Protein AF-A0A957DB47-F1 (afdb_monomer)

Secondary structure (DSSP, 8-state):
--EEEEEEETTEEEEEEEEE-SSEEEEE--TT--HHHHHHHHGGGTTTSEEEEE--TTSTTSPP---GGG--HHHHHHHHHHHHHHTT-SSEEEEEETHHHHHHHHHHHH-GGGEEEEEEES----SS--TTHHHHHHHHHHHHHH-HHHHHHHHHHHHHHTS---HHHHHHHHHHHHTS-HHHHHHHHHHHTT----SSGGGGGG--S-EEEEE-TT-SSS-HHHHHHHHHHSTTEEEEEPPPHHHHHH-THHHHHHHHHHHHS--PPPPPEEEEEE-TTS-EEEEEES---HHHHHHHHHHHHHHHTTT----------SS---S-----EEEEEE-TT-S---------SS----------SS--------------------TTSGGGS--TTHHHHHHHGGGS--

Foldseek 3Di:
DKDWDFFDAPNKTKTKIKAADEFEEEEEEALLFFVVLVCLLQVVCRPHYTYMYIGFDCWFPIDHDQDLVCLDLLSSLSVVVRSCVVVVQQAHAYEYEASRLSSRVSNCLVCVVRHQEYEYELHYQEQDQFQCLVVLLVLLVCLVVPNQVVSLVVVLCCCCPPVVFDPLLSVLSSVGNVSGDSNRSSSSSNRSSRHRSYNHLLSLLPNQHAYEYEDEDPPSRRHVVNSVVSQLNHQRYDYDYDDPPSVCSVRSNVNNVVVVVVVPDPDDQDDWDWDWDQDPQGKTWTWTPHDADPVRVVVVVVVVQVVCPVQDDDDWDWDDPDDDPDDDPGDGTGTDIDHRDDPDDDDDDDDDDDDDDDDDDDDDPDDDDDDDDDDDDDDDDDDDDDPPVVVPPDDPPVVVVVVCPVVVVD

Solvent-accessible surface area (backbone atoms only — not comparable to full-atom values): 23754 Å² total; per-residue (Å²): 106,79,47,77,48,79,42,72,43,99,94,39,44,31,34,32,40,36,33,46,40,65,62,44,32,40,42,33,42,29,86,65,49,34,37,74,59,48,46,49,19,40,50,71,35,28,87,64,22,19,39,34,34,29,23,54,84,25,27,46,83,6,42,73,43,91,56,67,80,75,68,34,63,67,61,50,18,50,41,52,49,39,54,30,57,77,70,70,48,75,55,26,33,38,23,13,27,25,56,12,16,39,22,37,50,52,31,39,74,77,39,53,86,36,41,59,31,39,39,29,32,38,49,36,44,47,57,50,80,42,84,36,36,68,62,40,29,51,48,11,51,44,21,64,74,60,34,47,71,55,40,46,56,52,48,47,50,45,37,46,74,74,68,61,50,52,73,66,32,50,50,51,51,45,58,44,46,67,54,40,47,46,64,18,45,16,46,45,31,57,43,53,47,73,40,56,81,32,87,51,65,72,70,42,53,72,46,76,45,47,31,43,36,37,38,28,77,86,38,69,71,33,46,43,66,54,45,50,54,48,38,66,41,26,79,42,44,46,77,45,82,50,67,47,72,64,50,43,56,71,46,36,39,56,56,16,51,54,49,44,55,62,69,69,49,81,80,68,82,71,72,61,44,73,49,77,44,79,43,98,86,59,31,50,38,52,40,51,53,57,81,68,54,72,72,56,45,51,51,50,52,51,52,51,53,58,68,36,60,86,78,48,93,78,86,71,63,83,90,75,83,94,65,78,98,65,98,74,90,75,76,83,54,73,47,53,72,50,60,93,86,57,99,70,88,72,82,84,86,85,76,78,99,72,78,97,73,90,81,82,84,82,83,64,100,70,79,94,76,93,78,90,80,89,82,88,87,83,85,88,86,86,90,81,91,72,88,73,68,72,75,78,74,75,63,84,70,65,69,61,56,67,70,52,58,71,70,79,76,114

Radius of gyration: 26.08 Å; Cα contacts (8 Å, |Δi|>4): 640; chains: 1; bounding box: 63×52×72 Å

Sequence (410 aa):
MKEHFRIASNGLELAVESFGAGPPLIFAHGLTGNRHFTRLQLAPLADQYRIVIYDQRGHCDSSPITDPTLYDPVQMAEDMTAVLDALGIEKAIVGGESMGAATTLLFALRHPERVEKLLLTAPAFGDEPNPATADIQQMGETIAQLGLERFLQQAAIRQRDELKWSPVVIERVRQMQGSHNTNSLALACQTVIKWQILHDLTALSTLNCPVCILAWPGDVLHPLSLAQRYAATLPNAVLEMLPPLPGLFENPQMVGEIYGRFLQSSFPPHPAESIVQLHPNGYVEIVLVGIVEGAQLQKLLNKMNGLFQEYGPCNVLVDGRYGRLGRDPGTLLTLAKWKPDSHLQQMIILTDSNLYSKTTIVGTGQGIVPSMTTLSLGAKPIYTSDEAQARQMATEPEMDWLSRKGQLIE

pLDDT: mean 73.56, std 29.62, range [21.22, 98.88]

Structure (mmCIF, N/CA/C/O backbone):
data_AF-A0A957DB47-F1
#
_entry.id   AF-A0A957DB47-F1
#
loop_
_atom_site.group_PDB
_atom_site.id
_atom_site.type_symbol
_atom_site.label_atom_id
_atom_site.label_alt_id
_atom_site.label_comp_id
_atom_site.label_asym_id
_atom_site.label_entity_id
_atom_site.label_seq_id
_atom_site.pdbx_PDB_ins_code
_atom_site.Cartn_x
_atom_site.Cartn_y
_atom_site.Cartn_z
_atom_site.occupancy
_atom_site.B_iso_or_equiv
_atom_site.auth_seq_id
_atom_site.auth_comp_id
_atom_site.auth_asym_id
_atom_site.auth_atom_id
_atom_site.pdbx_PDB_model_num
ATOM 1 N N . MET A 1 1 ? -15.261 -18.619 2.176 1.00 62.81 1 MET A N 1
ATOM 2 C CA . MET A 1 1 ? -15.226 -18.808 0.706 1.00 62.81 1 MET A CA 1
ATOM 3 C C . MET A 1 1 ? -14.385 -17.697 0.105 1.00 62.81 1 MET A C 1
ATOM 5 O O . MET A 1 1 ? -14.228 -16.677 0.761 1.00 62.81 1 MET A O 1
ATOM 9 N N . LYS A 1 2 ? -13.802 -17.918 -1.075 1.00 84.75 2 LYS A N 1
ATOM 10 C CA . LYS A 1 2 ? -13.047 -16.903 -1.812 1.00 84.75 2 LYS A CA 1
ATOM 11 C C . LYS A 1 2 ? -13.890 -16.455 -2.999 1.00 84.75 2 LYS A C 1
ATOM 13 O O . LYS A 1 2 ? -14.343 -17.300 -3.767 1.00 84.75 2 LYS A O 1
ATOM 18 N N . GLU A 1 3 ? -14.103 -15.156 -3.112 1.00 92.38 3 GLU A N 1
ATOM 19 C CA . GLU A 1 3 ? -14.948 -14.532 -4.125 1.00 92.38 3 GLU A CA 1
ATOM 20 C C . GLU A 1 3 ? -14.114 -13.563 -4.963 1.00 92.38 3 GLU A C 1
ATOM 22 O O . GLU A 1 3 ? -13.205 -12.909 -4.449 1.00 92.38 3 GLU A O 1
ATOM 27 N N . HIS A 1 4 ? -14.419 -13.484 -6.256 1.00 95.31 4 HIS A N 1
ATOM 28 C CA . HIS A 1 4 ? -13.747 -12.606 -7.208 1.00 95.31 4 HIS A CA 1
ATOM 29 C C . HIS A 1 4 ? -14.765 -11.691 -7.873 1.00 95.31 4 HIS A C 1
ATOM 31 O O . HIS A 1 4 ? -15.809 -12.160 -8.324 1.00 95.31 4 HIS A O 1
ATOM 37 N N . PHE A 1 5 ? -14.435 -10.405 -7.974 1.00 96.50 5 PHE A N 1
ATOM 38 C CA . PHE A 1 5 ? -15.322 -9.385 -8.522 1.00 96.50 5 PHE A CA 1
ATOM 39 C C . PHE A 1 5 ? -14.603 -8.528 -9.561 1.00 96.50 5 PHE A C 1
ATOM 41 O O . PHE A 1 5 ? -13.387 -8.320 -9.500 1.00 96.50 5 P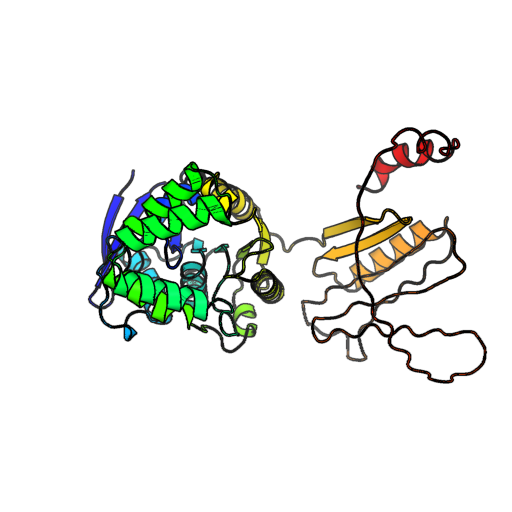HE A O 1
ATOM 48 N N . ARG A 1 6 ? -15.392 -8.002 -10.498 1.00 98.06 6 ARG A N 1
ATOM 49 C CA . ARG A 1 6 ? -15.025 -6.883 -11.367 1.00 98.06 6 ARG A CA 1
ATOM 50 C C . ARG A 1 6 ? -15.865 -5.693 -10.934 1.00 98.06 6 ARG A C 1
ATOM 52 O O . ARG A 1 6 ? -17.090 -5.770 -10.989 1.00 98.06 6 ARG A O 1
ATOM 59 N N . ILE A 1 7 ? -15.218 -4.649 -10.427 1.00 98.44 7 ILE A N 1
ATOM 60 C CA . ILE A 1 7 ? -15.900 -3.469 -9.887 1.00 98.44 7 ILE A CA 1
ATOM 61 C C . ILE A 1 7 ? -15.560 -2.273 -10.763 1.00 98.44 7 ILE A C 1
ATOM 63 O O . ILE A 1 7 ? -14.388 -1.963 -10.960 1.00 98.44 7 ILE A O 1
ATOM 67 N N . ALA A 1 8 ? -16.581 -1.618 -11.307 1.00 97.75 8 ALA A N 1
ATOM 68 C CA . ALA A 1 8 ? -16.397 -0.415 -12.102 1.00 97.75 8 ALA A CA 1
ATOM 69 C C . ALA A 1 8 ? -16.052 0.780 -11.199 1.00 97.75 8 ALA A C 1
ATOM 71 O O . ALA A 1 8 ? -16.716 1.007 -10.190 1.00 97.75 8 ALA A O 1
ATOM 72 N N . SER A 1 9 ? -15.053 1.566 -11.593 1.00 96.75 9 SER A N 1
ATOM 73 C CA . SER A 1 9 ? -14.677 2.824 -10.950 1.00 96.75 9 SER A CA 1
ATOM 74 C C . SER A 1 9 ? -14.190 3.819 -12.002 1.00 96.75 9 SER A C 1
ATOM 76 O O . SER A 1 9 ? -13.189 3.582 -12.678 1.00 96.75 9 SER A O 1
ATOM 78 N N . ASN A 1 10 ? -14.926 4.920 -12.179 1.00 92.81 10 ASN A N 1
ATOM 79 C CA . ASN A 1 10 ? -14.593 6.035 -13.077 1.00 92.81 10 ASN A CA 1
ATOM 80 C C . ASN A 1 10 ? -14.084 5.610 -14.469 1.00 92.81 10 ASN A C 1
ATOM 82 O O . ASN A 1 10 ? -13.074 6.105 -14.965 1.00 92.81 10 ASN A O 1
ATOM 86 N N . GLY A 1 11 ? -14.809 4.682 -15.105 1.00 91.69 11 GLY A N 1
ATOM 87 C CA . GLY A 1 11 ? -14.518 4.197 -16.460 1.00 91.69 11 GLY A CA 1
ATOM 88 C C . GLY A 1 11 ? -13.462 3.091 -16.545 1.00 91.69 11 GLY A C 1
ATOM 89 O O . GLY A 1 11 ? -13.142 2.655 -17.648 1.00 91.69 11 GLY A O 1
ATOM 90 N N . LEU A 1 12 ? -12.946 2.620 -15.409 1.00 96.19 12 LEU A N 1
ATOM 91 C CA . LEU A 1 12 ? -12.042 1.478 -15.297 1.00 96.19 12 LEU A CA 1
ATOM 92 C C . LEU A 1 12 ? -12.727 0.323 -14.562 1.00 96.19 12 LEU A C 1
ATOM 94 O O . LEU A 1 12 ? -13.669 0.524 -13.801 1.00 96.19 12 LEU A O 1
ATOM 98 N N . GLU A 1 13 ? -12.225 -0.890 -14.760 1.00 98.12 13 GLU A N 1
ATOM 99 C CA . GLU A 1 13 ? -12.598 -2.066 -13.974 1.00 98.12 13 GLU A CA 1
ATOM 100 C C . GLU A 1 13 ? -11.469 -2.475 -13.028 1.00 98.12 13 GLU A C 1
ATOM 102 O O . GLU A 1 13 ? -10.324 -2.666 -13.454 1.00 98.12 13 GLU A O 1
ATOM 107 N N . LEU A 1 14 ? -11.817 -2.658 -11.756 1.00 98.69 14 LEU A N 1
ATOM 108 C CA . LEU A 1 14 ? -10.949 -3.144 -10.695 1.00 98.69 14 LEU A CA 1
ATOM 109 C C . LEU A 1 14 ? -11.162 -4.640 -10.472 1.00 98.69 14 LEU A C 1
ATOM 111 O O . LEU A 1 14 ? -12.294 -5.120 -10.373 1.00 98.69 14 LEU A O 1
ATOM 115 N N . ALA A 1 15 ? -10.064 -5.379 -10.372 1.00 98.62 15 ALA A N 1
ATOM 116 C CA . ALA A 1 15 ? -10.056 -6.800 -10.082 1.00 98.62 15 ALA A CA 1
ATOM 117 C C . ALA A 1 15 ? -9.931 -7.030 -8.570 1.00 98.62 15 ALA A C 1
ATOM 119 O O . ALA A 1 15 ? -8.856 -6.857 -7.986 1.00 98.62 15 ALA A O 1
ATOM 120 N N . VAL A 1 16 ? -11.038 -7.429 -7.945 1.00 98.75 16 VAL A N 1
ATOM 121 C CA . VAL A 1 16 ? -11.188 -7.515 -6.486 1.00 98.75 16 VAL A CA 1
ATOM 122 C C . VAL A 1 16 ? -11.313 -8.967 -6.042 1.00 98.75 16 VAL A C 1
ATOM 124 O O . VAL A 1 16 ? -11.905 -9.805 -6.724 1.00 98.75 16 VAL A O 1
ATOM 127 N N . GLU A 1 17 ? -10.765 -9.269 -4.875 1.00 98.25 17 GLU A N 1
ATOM 128 C CA . GLU A 1 17 ? -10.886 -10.546 -4.191 1.00 98.25 17 GLU A CA 1
ATOM 129 C C . GLU A 1 17 ? -11.376 -10.317 -2.755 1.00 98.25 17 GLU A C 1
ATOM 131 O O . GLU A 1 17 ? -10.859 -9.451 -2.047 1.00 98.25 17 GLU A O 1
ATOM 136 N N . SER A 1 18 ? -12.352 -11.115 -2.312 1.00 98.25 18 SER A N 1
ATOM 137 C CA . SER A 1 18 ? -12.773 -11.169 -0.909 1.00 98.25 18 SER A CA 1
ATOM 138 C C . SER A 1 18 ? -12.640 -12.582 -0.354 1.00 98.25 18 SER A C 1
ATOM 140 O O . SER A 1 18 ? -12.975 -13.561 -1.024 1.00 98.25 18 SER A O 1
ATOM 142 N N . PHE A 1 19 ? -12.125 -12.702 0.866 1.00 97.50 19 PHE A N 1
ATOM 143 C CA . PHE A 1 19 ? -11.956 -13.975 1.561 1.00 97.50 19 PHE A CA 1
ATOM 144 C C . PHE A 1 19 ? -12.020 -13.789 3.081 1.00 97.50 19 PHE A C 1
ATOM 146 O O . PHE A 1 19 ? -11.981 -12.670 3.585 1.00 97.50 19 PHE A O 1
ATOM 153 N N . GLY A 1 20 ? -12.124 -14.895 3.817 1.00 96.00 20 GLY A N 1
ATOM 154 C CA . GLY A 1 20 ? -12.344 -14.863 5.265 1.00 96.00 20 GLY A CA 1
ATOM 155 C C . GLY A 1 20 ? -13.793 -14.548 5.643 1.00 96.00 20 GLY A C 1
ATOM 156 O O . GLY A 1 20 ? -14.695 -14.609 4.801 1.00 96.00 20 GLY A O 1
ATOM 157 N N . ALA A 1 21 ? -14.023 -14.268 6.921 1.00 89.31 21 ALA A N 1
ATOM 158 C CA . ALA A 1 21 ? -15.330 -13.925 7.478 1.00 89.31 21 ALA A CA 1
ATOM 159 C C . ALA A 1 21 ? -15.167 -13.022 8.709 1.00 89.31 21 ALA A C 1
ATOM 161 O O . ALA A 1 21 ? -14.135 -13.065 9.364 1.00 89.31 21 ALA A O 1
ATOM 162 N N . GLY A 1 22 ? -16.192 -12.232 9.038 1.00 95.19 22 GLY A N 1
ATOM 163 C CA . GLY A 1 22 ? -16.159 -11.289 10.162 1.00 95.19 22 GLY A CA 1
ATOM 164 C C . GLY A 1 22 ? -16.177 -9.828 9.705 1.00 95.19 22 GLY A C 1
ATOM 165 O O . GLY A 1 22 ? -16.624 -9.552 8.585 1.00 95.19 22 GLY A O 1
ATOM 166 N N . PRO A 1 23 ? -15.728 -8.885 10.555 1.00 96.19 23 PRO A N 1
ATOM 167 C CA . PRO A 1 23 ? -15.677 -7.468 10.214 1.00 96.19 23 PRO A CA 1
ATOM 168 C C . PRO A 1 23 ? -14.846 -7.213 8.944 1.00 96.19 23 PRO A C 1
ATOM 170 O O . PRO A 1 23 ? -13.846 -7.907 8.721 1.00 96.19 23 PRO A O 1
ATOM 173 N N . PRO A 1 24 ? -15.248 -6.254 8.095 1.00 98.25 24 PRO A N 1
ATOM 174 C CA . PRO A 1 24 ? -14.573 -5.990 6.834 1.00 98.25 24 PRO A CA 1
ATOM 175 C C . PRO A 1 24 ? -13.227 -5.284 7.043 1.00 98.25 24 PRO A C 1
ATOM 177 O O . PRO A 1 24 ? -13.127 -4.297 7.773 1.00 98.25 24 PRO A O 1
ATOM 180 N N . LEU A 1 25 ? -12.204 -5.774 6.346 1.00 98.75 25 LEU A N 1
ATOM 181 C CA . LEU A 1 25 ? -10.879 -5.173 6.246 1.00 98.75 25 LEU A CA 1
ATOM 182 C C . LEU A 1 25 ? -10.536 -5.003 4.769 1.00 98.75 25 LEU A C 1
ATOM 184 O O . LEU A 1 25 ? -10.384 -6.000 4.067 1.00 98.75 25 LEU A O 1
ATOM 188 N N . ILE A 1 26 ? -10.400 -3.767 4.295 1.00 98.88 26 ILE A N 1
ATOM 189 C CA . ILE A 1 26 ? -9.945 -3.478 2.931 1.00 98.88 26 ILE A CA 1
ATOM 190 C C . ILE A 1 26 ? -8.457 -3.127 2.925 1.00 98.88 26 ILE A C 1
ATOM 192 O O . ILE A 1 26 ? -8.008 -2.373 3.788 1.00 98.88 26 ILE A O 1
ATOM 196 N N . PHE A 1 27 ? -7.686 -3.667 1.975 1.00 98.88 27 PHE A N 1
ATOM 197 C CA . PHE A 1 27 ? -6.247 -3.406 1.894 1.00 98.88 27 PHE A CA 1
ATOM 198 C C . PHE A 1 27 ? -5.738 -3.133 0.472 1.00 98.88 27 PHE A C 1
ATOM 200 O O . PHE A 1 27 ? -6.009 -3.908 -0.449 1.00 98.88 27 PHE A O 1
ATOM 207 N N . ALA A 1 28 ? -4.962 -2.057 0.308 1.00 98.81 28 ALA A N 1
ATOM 208 C CA . ALA A 1 28 ? -4.375 -1.619 -0.961 1.00 98.81 28 ALA A CA 1
ATOM 209 C C . ALA A 1 28 ? -2.862 -1.923 -1.045 1.00 98.81 28 ALA A C 1
ATOM 211 O O . ALA A 1 28 ? -2.092 -1.562 -0.156 1.00 98.81 28 ALA A O 1
ATOM 212 N N . HIS A 1 29 ? -2.413 -2.566 -2.127 1.00 98.69 29 HIS A N 1
ATOM 213 C CA . HIS A 1 29 ? -1.004 -2.957 -2.315 1.00 98.69 29 HIS A CA 1
ATOM 214 C C . HIS A 1 29 ? -0.089 -1.789 -2.746 1.00 98.69 29 HIS A C 1
ATOM 216 O O . HIS A 1 29 ? -0.563 -0.757 -3.206 1.00 98.69 29 HIS A O 1
ATOM 222 N N . GLY A 1 30 ? 1.235 -1.956 -2.668 1.00 97.94 30 GLY A N 1
ATOM 223 C CA . GLY A 1 30 ? 2.212 -0.949 -3.121 1.00 97.94 30 GLY A CA 1
ATOM 224 C C . GLY A 1 30 ? 2.395 -0.852 -4.644 1.00 97.94 30 GLY A C 1
ATOM 225 O O . GLY A 1 30 ? 1.861 -1.661 -5.395 1.00 97.94 30 GLY A O 1
ATOM 226 N N . LEU A 1 31 ? 3.202 0.113 -5.100 1.00 97.94 31 LEU A N 1
ATOM 227 C CA . LEU A 1 31 ? 3.400 0.476 -6.519 1.00 97.94 31 LEU A CA 1
ATOM 228 C C . LEU A 1 31 ? 3.776 -0.689 -7.449 1.00 97.94 31 LEU A C 1
ATOM 230 O O . LEU A 1 31 ? 3.368 -0.730 -8.599 1.00 97.94 31 LEU A O 1
ATOM 234 N N . THR A 1 32 ? 4.583 -1.633 -6.972 1.00 96.88 32 THR A N 1
ATOM 235 C CA . THR A 1 32 ? 4.981 -2.813 -7.768 1.00 96.88 32 THR A CA 1
ATOM 236 C C . THR A 1 32 ? 4.366 -4.106 -7.229 1.00 96.88 32 THR A C 1
ATOM 238 O O . THR A 1 32 ? 4.754 -5.204 -7.628 1.00 96.88 32 THR A O 1
ATOM 241 N N . GLY A 1 33 ? 3.434 -3.959 -6.282 1.00 97.06 33 GLY A N 1
ATOM 242 C CA . GLY A 1 33 ? 2.731 -5.036 -5.605 1.00 97.06 33 GLY A CA 1
ATOM 243 C C . GLY A 1 33 ? 1.490 -5.499 -6.357 1.00 97.06 33 GLY A C 1
ATOM 244 O O . GLY A 1 33 ? 1.135 -4.964 -7.400 1.00 97.06 33 GLY A O 1
ATOM 245 N N . ASN A 1 34 ? 0.817 -6.503 -5.806 1.00 97.69 34 ASN A N 1
ATOM 246 C CA . ASN A 1 34 ? -0.454 -6.996 -6.324 1.00 97.69 34 ASN A CA 1
ATOM 247 C C . ASN A 1 34 ? -1.292 -7.605 -5.197 1.00 97.69 34 ASN A C 1
ATOM 249 O O . ASN A 1 34 ? -0.775 -7.909 -4.114 1.00 97.69 34 ASN A O 1
ATOM 253 N N . ARG A 1 35 ? -2.579 -7.863 -5.456 1.00 97.25 35 ARG A N 1
ATOM 254 C CA . ARG A 1 35 ? -3.451 -8.481 -4.447 1.00 97.25 35 ARG A CA 1
ATOM 255 C C . ARG A 1 35 ? -2.972 -9.881 -4.036 1.00 97.25 35 ARG A C 1
ATOM 257 O O . ARG A 1 35 ? -3.188 -10.317 -2.910 1.00 97.25 35 ARG A O 1
ATOM 264 N N . HIS A 1 36 ? -2.297 -10.624 -4.915 1.00 96.19 36 HIS A N 1
ATOM 265 C CA . HIS A 1 36 ? -1.846 -11.981 -4.594 1.00 96.19 36 HIS A CA 1
ATOM 266 C C . HIS A 1 36 ? -0.800 -12.016 -3.478 1.00 96.19 36 HIS A C 1
ATOM 268 O O . HIS A 1 36 ? -0.892 -12.887 -2.612 1.00 96.19 36 HIS A O 1
ATOM 274 N N . PHE A 1 37 ? 0.148 -11.079 -3.472 1.00 97.19 37 PHE A N 1
ATOM 275 C CA . PHE A 1 37 ? 1.129 -10.941 -2.401 1.00 97.19 37 PHE A CA 1
ATOM 276 C C . PHE A 1 37 ? 0.483 -10.391 -1.125 1.00 97.19 37 PHE A C 1
ATOM 278 O O . PHE A 1 37 ? 0.688 -10.956 -0.051 1.00 97.19 37 PHE A O 1
ATOM 285 N N . THR A 1 38 ? -0.414 -9.406 -1.245 1.00 98.00 38 THR A N 1
ATOM 286 C CA . THR A 1 38 ? -1.201 -8.895 -0.108 1.00 98.00 38 THR A CA 1
ATOM 287 C C . THR A 1 38 ? -2.018 -9.983 0.581 1.00 98.00 38 THR A C 1
ATOM 289 O O . THR A 1 38 ? -2.090 -10.039 1.806 1.00 98.00 38 THR A O 1
ATOM 292 N N . ARG A 1 39 ? -2.570 -10.932 -0.177 1.00 97.44 39 ARG A N 1
ATOM 293 C CA . ARG A 1 39 ? -3.240 -12.102 0.398 1.00 97.44 39 ARG A CA 1
ATOM 294 C C . ARG A 1 39 ? -2.310 -12.948 1.262 1.00 97.44 39 ARG A C 1
ATOM 296 O O . ARG A 1 39 ? -2.762 -13.478 2.269 1.00 97.44 39 ARG A O 1
ATOM 303 N N . LEU A 1 40 ? -1.042 -13.109 0.876 1.00 97.25 40 LEU A N 1
ATOM 304 C CA . LEU A 1 40 ? -0.061 -13.826 1.697 1.00 97.25 40 LEU A CA 1
ATOM 305 C C . LEU A 1 40 ? 0.239 -13.054 2.983 1.00 97.25 40 LEU A C 1
ATOM 307 O O . LEU A 1 40 ? 0.328 -13.674 4.039 1.00 97.25 40 LEU A O 1
ATOM 311 N N . GLN A 1 41 ? 0.343 -11.725 2.894 1.00 97.75 41 GLN A N 1
ATOM 312 C CA . GLN A 1 41 ? 0.582 -10.861 4.050 1.00 97.75 41 GLN A CA 1
ATOM 313 C C . GLN A 1 41 ? -0.561 -10.927 5.068 1.00 97.75 41 GLN A C 1
ATOM 315 O O . GLN A 1 41 ? -0.317 -11.046 6.265 1.00 97.75 41 GLN A O 1
ATOM 320 N N . LEU A 1 42 ? -1.809 -10.898 4.596 1.00 98.25 42 LEU A N 1
ATOM 321 C CA . LEU A 1 42 ? -2.999 -10.819 5.448 1.00 98.25 42 LEU A CA 1
ATOM 322 C C . LEU A 1 42 ? -3.648 -12.173 5.752 1.00 98.25 42 LEU A C 1
ATOM 324 O O . LEU A 1 42 ? -4.631 -12.218 6.488 1.00 98.25 42 LEU A O 1
ATOM 328 N N . ALA A 1 43 ? -3.114 -13.281 5.231 1.00 97.06 43 ALA A N 1
ATOM 329 C CA . ALA A 1 43 ? -3.644 -14.622 5.484 1.00 97.06 43 ALA A CA 1
ATOM 330 C C . ALA A 1 43 ? -3.899 -14.930 6.978 1.00 97.06 43 ALA A C 1
ATOM 332 O O . ALA A 1 43 ? -4.953 -15.501 7.259 1.00 97.06 43 ALA A O 1
ATOM 333 N N . PRO A 1 44 ? -3.042 -14.517 7.941 1.00 96.88 44 PRO A N 1
ATOM 334 C CA . PRO A 1 44 ? -3.286 -14.759 9.370 1.00 96.88 44 PRO A CA 1
ATOM 335 C C . PRO A 1 44 ? -4.554 -14.101 9.936 1.00 96.88 44 PRO A C 1
ATOM 337 O O . PRO A 1 44 ? -5.023 -14.488 11.002 1.00 96.88 44 PRO A O 1
ATOM 340 N N . LEU A 1 45 ? -5.114 -13.106 9.243 1.00 96.44 45 LEU A N 1
ATOM 341 C CA . LEU A 1 45 ? -6.311 -12.379 9.671 1.00 96.44 45 LEU A CA 1
ATOM 342 C C . LEU A 1 45 ? -7.613 -12.994 9.133 1.00 96.44 45 LEU A C 1
ATOM 344 O O . LEU A 1 45 ? -8.694 -12.624 9.587 1.00 96.44 45 LEU A O 1
ATOM 348 N N . ALA A 1 46 ? -7.534 -13.931 8.182 1.00 94.88 46 ALA A N 1
ATOM 349 C CA . ALA A 1 46 ? -8.693 -14.422 7.431 1.00 94.88 46 ALA A CA 1
ATOM 350 C C . ALA A 1 46 ? -9.720 -15.191 8.282 1.00 94.88 46 ALA A C 1
ATOM 352 O O . ALA A 1 46 ? -10.887 -15.278 7.898 1.00 94.88 46 ALA A O 1
ATOM 353 N N . ASP A 1 47 ? -9.303 -15.730 9.428 1.00 92.88 47 ASP A N 1
ATOM 354 C CA . ASP A 1 47 ? -10.190 -16.457 10.345 1.00 92.88 47 ASP A CA 1
ATOM 355 C C . ASP A 1 47 ? -11.057 -15.521 11.204 1.00 92.88 47 ASP A C 1
ATOM 357 O O . ASP A 1 47 ? -12.044 -15.961 11.791 1.00 92.88 47 ASP A O 1
ATOM 361 N N . GLN A 1 48 ? -10.693 -14.238 11.293 1.00 94.19 48 GLN A N 1
ATOM 362 C CA . GLN A 1 48 ? -11.353 -13.245 12.151 1.00 94.19 48 GLN A CA 1
ATOM 363 C C . GLN A 1 48 ? -11.956 -12.074 11.371 1.00 94.19 48 GLN A C 1
ATOM 365 O O . GLN A 1 48 ? -12.855 -11.405 11.883 1.00 94.19 48 GLN A O 1
ATOM 370 N N . TYR A 1 49 ? -11.466 -11.817 10.157 1.00 97.00 49 TYR A N 1
ATOM 371 C CA . TYR A 1 49 ? -11.872 -10.684 9.335 1.00 97.00 49 TYR A CA 1
ATOM 372 C C . TYR A 1 49 ? -12.258 -11.121 7.923 1.00 97.00 49 TYR A C 1
ATOM 374 O O . TYR A 1 49 ? -11.645 -12.010 7.324 1.00 97.00 49 TYR A O 1
ATOM 382 N N . ARG A 1 50 ? -13.251 -10.430 7.353 1.00 98.00 50 ARG A N 1
ATOM 383 C CA . ARG A 1 50 ? -13.527 -10.487 5.917 1.00 98.00 50 ARG A CA 1
ATOM 384 C C . ARG A 1 50 ? -12.547 -9.552 5.218 1.00 98.00 50 ARG A C 1
ATOM 386 O O . ARG A 1 50 ? -12.731 -8.338 5.222 1.00 98.00 50 ARG A O 1
ATOM 393 N N . ILE A 1 51 ? -11.524 -10.119 4.600 1.00 98.69 51 ILE A N 1
ATOM 394 C CA . ILE A 1 51 ? -10.495 -9.367 3.892 1.00 98.69 51 ILE A CA 1
ATOM 395 C C . ILE A 1 51 ? -10.978 -9.075 2.471 1.00 98.69 51 ILE A C 1
ATOM 397 O O . ILE A 1 51 ? -11.468 -9.963 1.771 1.00 98.69 51 ILE A O 1
ATOM 401 N N . VAL A 1 52 ? -10.837 -7.823 2.052 1.00 98.81 52 VAL A N 1
ATOM 402 C CA . VAL A 1 52 ? -11.104 -7.314 0.709 1.00 98.81 52 VAL A CA 1
ATOM 403 C C . VAL A 1 52 ? -9.808 -6.717 0.182 1.00 98.81 52 VAL A C 1
ATOM 405 O O . VAL A 1 52 ? -9.247 -5.788 0.754 1.00 98.81 52 VAL A O 1
ATOM 408 N N . ILE A 1 53 ? -9.314 -7.256 -0.919 1.00 98.75 53 ILE A N 1
ATOM 409 C CA . ILE A 1 53 ? -8.095 -6.794 -1.578 1.00 98.75 53 ILE A CA 1
ATOM 410 C C . ILE A 1 53 ? -8.376 -6.634 -3.058 1.00 98.75 53 ILE A C 1
ATOM 412 O O . ILE A 1 53 ? -9.220 -7.327 -3.622 1.00 98.75 53 ILE A O 1
ATOM 416 N N . TYR A 1 54 ? -7.665 -5.735 -3.710 1.00 98.75 54 TYR A N 1
ATOM 417 C CA . TYR A 1 54 ? -7.875 -5.460 -5.120 1.00 98.75 54 TYR A CA 1
ATOM 418 C C . TYR A 1 54 ? -6.560 -5.093 -5.778 1.00 98.75 54 TYR A C 1
ATOM 420 O O . TYR A 1 54 ? -5.652 -4.589 -5.117 1.00 98.75 54 TYR A O 1
ATOM 428 N N . ASP A 1 55 ? -6.458 -5.369 -7.075 1.00 98.81 55 ASP A N 1
ATOM 429 C CA . ASP A 1 55 ? -5.393 -4.764 -7.860 1.00 98.81 55 ASP A CA 1
ATOM 430 C C . ASP A 1 55 ? -5.759 -3.296 -8.077 1.00 98.81 55 ASP A C 1
ATOM 432 O O . ASP A 1 55 ? -6.850 -2.980 -8.560 1.00 98.81 55 ASP A O 1
ATOM 436 N N . GLN A 1 56 ? -4.877 -2.385 -7.690 1.00 98.62 56 GLN A N 1
ATOM 437 C CA . GLN A 1 56 ? -5.106 -0.961 -7.884 1.00 98.62 56 GLN A CA 1
ATOM 438 C C . GLN A 1 56 ? -5.165 -0.633 -9.385 1.00 98.62 56 GLN A C 1
ATOM 440 O O . GLN A 1 56 ? -4.621 -1.362 -10.217 1.00 98.62 56 GLN A O 1
ATOM 445 N N . ARG A 1 57 ? -5.833 0.463 -9.759 1.00 98.25 57 ARG A N 1
ATOM 446 C CA . ARG A 1 57 ? -5.940 0.904 -11.162 1.00 98.25 57 ARG A CA 1
ATOM 447 C C . ARG A 1 57 ? -4.594 0.855 -11.893 1.00 98.25 57 ARG A C 1
ATOM 449 O O . ARG A 1 57 ? -3.564 1.229 -11.334 1.00 98.25 57 ARG A O 1
ATOM 456 N N . GLY A 1 58 ? -4.575 0.374 -13.133 1.00 98.00 58 GLY A N 1
ATOM 457 C CA . GLY A 1 58 ? -3.336 0.245 -13.900 1.00 98.00 58 GLY A CA 1
ATOM 458 C C . GLY A 1 58 ? -2.361 -0.832 -13.403 1.00 98.00 58 GLY A C 1
ATOM 459 O O . GLY A 1 58 ? -1.210 -0.836 -13.837 1.00 98.00 58 GLY A O 1
ATOM 460 N N . HIS A 1 59 ? -2.781 -1.726 -12.502 1.00 98.62 59 HIS A N 1
ATOM 461 C CA . HIS A 1 59 ? -1.961 -2.834 -12.014 1.00 98.62 59 HIS A CA 1
ATOM 462 C C . HIS A 1 59 ? -2.628 -4.177 -12.310 1.00 98.62 59 HIS A C 1
ATOM 464 O O . HIS A 1 59 ? -3.840 -4.330 -12.170 1.00 98.62 59 HIS A O 1
ATOM 470 N N . CYS A 1 60 ? -1.794 -5.153 -12.678 1.00 98.06 60 CYS A N 1
ATOM 471 C CA . CYS A 1 60 ? -2.155 -6.563 -12.810 1.00 98.06 60 CYS A CA 1
ATOM 472 C C . CYS A 1 60 ? -3.464 -6.797 -13.586 1.00 98.06 60 CYS A C 1
ATOM 474 O O . CYS A 1 60 ? -3.529 -6.451 -14.765 1.00 98.06 60 CYS A O 1
ATOM 476 N N . ASP A 1 61 ? -4.486 -7.381 -12.951 1.00 98.19 61 ASP A N 1
ATOM 477 C CA . ASP A 1 61 ? -5.742 -7.714 -13.626 1.00 98.19 61 ASP A CA 1
ATOM 478 C C . ASP A 1 61 ? -6.731 -6.544 -13.694 1.00 98.19 61 ASP A C 1
ATOM 480 O O . ASP A 1 61 ? -7.752 -6.667 -14.373 1.00 98.19 61 ASP A O 1
ATOM 484 N N . SER A 1 62 ? -6.481 -5.431 -13.001 1.00 98.62 62 SER A N 1
ATOM 485 C CA . SER A 1 62 ? -7.274 -4.208 -13.159 1.00 98.62 62 SER A CA 1
ATOM 486 C C . SER A 1 62 ? -6.964 -3.530 -14.492 1.00 98.62 62 SER A C 1
ATOM 488 O O . SER A 1 62 ? -5.932 -3.775 -15.115 1.00 98.62 62 SER A O 1
ATOM 490 N N . SER A 1 63 ? -7.877 -2.674 -14.954 1.00 98.19 63 SER A N 1
ATOM 491 C CA . SER A 1 63 ? -7.738 -2.017 -16.258 1.00 98.19 63 SER A CA 1
ATOM 492 C C . SER A 1 63 ? -6.377 -1.318 -16.389 1.00 98.19 63 SER A C 1
ATOM 494 O O . SER A 1 63 ? -6.028 -0.528 -15.503 1.00 98.19 63 SER A O 1
ATOM 496 N N . PRO A 1 64 ? -5.604 -1.584 -17.461 1.00 97.69 64 PRO A N 1
ATOM 497 C CA . PRO A 1 64 ? -4.331 -0.918 -17.686 1.00 97.69 64 PRO A CA 1
ATOM 498 C C . PRO A 1 64 ? -4.556 0.564 -17.992 1.00 97.69 64 PRO A C 1
ATOM 500 O O . PRO A 1 64 ? -5.571 0.954 -18.568 1.00 97.69 64 PRO A O 1
ATOM 503 N N . ILE A 1 65 ? -3.577 1.385 -17.638 1.00 96.88 65 ILE A N 1
ATOM 504 C CA . ILE A 1 65 ? -3.583 2.828 -17.836 1.00 96.88 65 ILE A CA 1
ATOM 505 C C . ILE A 1 65 ? -2.498 3.201 -18.845 1.00 96.88 65 ILE A C 1
ATOM 507 O O . ILE A 1 65 ? -1.344 2.791 -18.731 1.00 96.88 65 ILE A O 1
ATOM 511 N N . THR A 1 66 ? -2.873 4.021 -19.825 1.00 94.31 66 THR A N 1
ATOM 512 C CA . THR A 1 66 ? -1.948 4.616 -20.804 1.00 94.31 66 THR A CA 1
ATOM 513 C C . THR A 1 66 ? -1.796 6.126 -20.641 1.00 94.31 66 THR A C 1
ATOM 515 O O . THR A 1 66 ? -0.871 6.702 -21.203 1.00 94.31 66 THR A O 1
ATOM 518 N N . ASP A 1 67 ? -2.696 6.769 -19.894 1.00 95.69 67 ASP A N 1
ATOM 519 C CA . ASP A 1 67 ? -2.649 8.199 -19.595 1.00 95.69 67 ASP A CA 1
ATOM 520 C C . ASP A 1 67 ? -2.111 8.416 -18.168 1.00 95.69 67 ASP A C 1
ATOM 522 O O . ASP A 1 67 ? -2.752 7.980 -17.207 1.00 95.69 67 ASP A O 1
ATOM 526 N N . PRO A 1 68 ? -0.953 9.083 -17.991 1.00 94.31 68 PRO A N 1
ATOM 527 C CA . PRO A 1 68 ? -0.353 9.296 -16.676 1.00 94.31 68 PRO A CA 1
ATOM 528 C C . PRO A 1 68 ? -1.259 10.050 -15.702 1.00 94.31 68 PRO A C 1
ATOM 530 O O . PRO A 1 68 ? -1.112 9.872 -14.495 1.00 94.31 68 PRO A O 1
ATOM 533 N N . THR A 1 69 ? -2.183 10.876 -16.201 1.00 94.94 69 THR A N 1
ATOM 534 C CA . THR A 1 69 ? -3.098 11.666 -15.364 1.00 94.94 69 THR A CA 1
ATOM 535 C C . THR A 1 69 ? -4.109 10.802 -14.611 1.00 94.94 69 THR A C 1
ATOM 537 O O . THR A 1 69 ? -4.677 11.249 -13.620 1.00 94.94 69 THR A O 1
ATOM 540 N N . LEU A 1 70 ? -4.297 9.543 -15.025 1.00 96.19 70 LEU A N 1
ATOM 541 C CA . LEU A 1 70 ? -5.181 8.595 -14.346 1.00 96.19 70 LEU A CA 1
ATOM 542 C C . LEU A 1 70 ? -4.546 7.953 -13.102 1.00 96.19 70 LEU A C 1
ATOM 544 O O . LEU A 1 70 ? -5.277 7.350 -12.312 1.00 96.19 70 LEU A O 1
ATOM 548 N N . TYR A 1 71 ? -3.226 8.094 -12.909 1.00 96.81 71 TYR A N 1
ATOM 549 C CA . TYR A 1 71 ? -2.515 7.763 -11.664 1.00 96.81 71 TYR A CA 1
ATOM 550 C C . TYR A 1 71 ? -2.572 8.937 -10.678 1.00 96.81 71 TYR A C 1
ATOM 552 O O . TYR A 1 71 ? -1.548 9.475 -10.248 1.00 96.81 71 TYR A O 1
ATOM 560 N N . ASP A 1 72 ? -3.794 9.343 -10.352 1.00 95.81 72 ASP A N 1
ATOM 561 C CA . ASP A 1 72 ? -4.078 10.394 -9.384 1.00 95.81 72 ASP A CA 1
ATOM 562 C C . ASP A 1 72 ? -4.389 9.781 -8.004 1.00 95.81 72 ASP A C 1
ATOM 564 O O . ASP A 1 72 ? -5.189 8.843 -7.910 1.00 95.81 72 ASP A O 1
ATOM 568 N N . PRO A 1 73 ? -3.768 10.277 -6.921 1.00 95.69 73 PRO A N 1
ATOM 569 C CA . PRO A 1 73 ? -3.901 9.664 -5.606 1.00 95.69 73 PRO A CA 1
ATOM 570 C C . PRO A 1 73 ? -5.303 9.845 -4.999 1.00 95.69 73 PRO A C 1
ATOM 572 O O . PRO A 1 73 ? -5.766 8.963 -4.275 1.00 95.69 73 PRO A O 1
ATOM 575 N N . VAL A 1 74 ? -6.022 10.930 -5.324 1.00 96.12 74 VAL A N 1
ATOM 576 C CA . VAL A 1 74 ? -7.422 11.114 -4.897 1.00 96.12 74 VAL A CA 1
ATOM 577 C C . VAL A 1 74 ? -8.298 10.096 -5.604 1.00 96.12 74 VAL A C 1
ATOM 579 O O . VAL A 1 74 ? -9.101 9.414 -4.978 1.00 96.12 74 VAL A O 1
ATOM 582 N N . GLN A 1 75 ? -8.098 9.931 -6.902 1.00 96.75 75 GLN A N 1
ATOM 583 C CA . GLN A 1 75 ? -8.842 8.979 -7.697 1.00 96.75 75 GLN A CA 1
ATOM 584 C C . GLN A 1 75 ? -8.597 7.516 -7.263 1.00 96.75 75 GLN A C 1
ATOM 586 O O . GLN A 1 75 ? -9.499 6.684 -7.374 1.00 96.75 75 GLN A O 1
ATOM 591 N N . MET A 1 76 ? -7.417 7.194 -6.728 1.00 97.81 76 MET A N 1
ATOM 592 C CA . MET A 1 76 ? -7.141 5.884 -6.122 1.00 97.81 76 MET A CA 1
ATOM 593 C C . MET A 1 76 ? -7.823 5.714 -4.757 1.00 97.81 76 MET A C 1
ATOM 595 O O . MET A 1 76 ? -8.226 4.605 -4.415 1.00 97.81 76 MET A O 1
ATOM 599 N N . ALA A 1 77 ? -8.031 6.792 -3.996 1.00 98.06 77 ALA A N 1
ATOM 600 C CA . ALA A 1 77 ? -8.889 6.745 -2.812 1.00 98.06 77 ALA A CA 1
ATOM 601 C C . ALA A 1 77 ? -10.368 6.532 -3.196 1.00 98.06 77 ALA A C 1
ATOM 603 O O . ALA A 1 77 ? -11.054 5.737 -2.560 1.00 98.06 77 ALA A O 1
ATOM 604 N N . GLU A 1 78 ? -10.844 7.158 -4.278 1.00 98.25 78 GLU A N 1
ATOM 605 C CA . GLU A 1 78 ? -12.205 6.937 -4.798 1.00 98.25 78 GLU A CA 1
ATOM 606 C C . GLU A 1 78 ? -12.417 5.507 -5.329 1.00 98.25 78 GLU A C 1
ATOM 608 O O . GLU A 1 78 ? -13.515 4.965 -5.226 1.00 98.25 78 GLU A O 1
ATOM 613 N N . ASP A 1 79 ? -11.371 4.843 -5.834 1.00 98.62 79 ASP A N 1
ATOM 614 C CA . ASP A 1 79 ? -11.437 3.411 -6.160 1.00 98.62 79 ASP A CA 1
ATOM 615 C C . ASP A 1 79 ? -11.752 2.563 -4.933 1.00 98.62 79 ASP A C 1
ATOM 617 O O . ASP A 1 79 ? -12.572 1.647 -5.000 1.00 98.62 79 ASP A O 1
ATOM 621 N N . MET A 1 80 ? -11.122 2.877 -3.801 1.00 98.62 80 MET A N 1
ATOM 622 C CA . MET A 1 80 ? -11.399 2.200 -2.541 1.00 98.62 80 MET A CA 1
ATOM 623 C C . MET A 1 80 ? -12.857 2.412 -2.113 1.00 98.62 80 MET A C 1
ATOM 625 O O . MET A 1 80 ? -13.512 1.449 -1.711 1.00 98.62 80 MET A O 1
ATOM 629 N N . THR A 1 81 ? -13.386 3.632 -2.270 1.00 98.56 81 THR A N 1
ATOM 630 C CA . THR A 1 81 ? -14.810 3.937 -2.058 1.00 98.56 81 THR A CA 1
ATOM 631 C C . THR A 1 81 ? -15.700 3.073 -2.952 1.00 98.56 81 THR A C 1
ATOM 633 O O . THR A 1 81 ? -16.598 2.405 -2.446 1.00 98.56 81 THR A O 1
ATOM 636 N N . ALA A 1 82 ? -15.410 2.991 -4.256 1.00 98.56 82 ALA A N 1
ATOM 637 C CA . ALA A 1 82 ? -16.182 2.183 -5.201 1.00 98.56 82 ALA A CA 1
ATOM 638 C C . ALA A 1 82 ? -16.184 0.688 -4.836 1.00 98.56 82 ALA A C 1
ATOM 640 O O . ALA A 1 82 ? -17.219 0.026 -4.937 1.00 98.56 82 ALA A O 1
ATOM 641 N N . VAL A 1 83 ? -15.049 0.151 -4.373 1.00 98.75 83 VAL A N 1
ATOM 642 C CA . VAL A 1 83 ? -14.956 -1.238 -3.896 1.00 98.75 83 VAL A CA 1
ATOM 643 C C . VAL A 1 83 ? -15.828 -1.460 -2.660 1.00 98.75 83 VAL A C 1
ATOM 645 O O . VAL A 1 83 ? -16.562 -2.448 -2.604 1.00 98.75 83 VAL A O 1
ATOM 648 N N . LEU A 1 84 ? -15.767 -0.562 -1.674 1.00 98.69 84 LEU A N 1
ATOM 649 C CA . LEU A 1 84 ? -16.577 -0.666 -0.460 1.00 98.69 84 LEU A CA 1
ATOM 650 C C . LEU A 1 84 ? -18.074 -0.563 -0.774 1.00 98.69 84 LEU A C 1
ATOM 652 O O . LEU A 1 84 ? -18.848 -1.408 -0.323 1.00 98.69 84 LEU A O 1
ATOM 656 N N . ASP A 1 85 ? -18.471 0.413 -1.588 1.00 98.62 85 ASP A N 1
ATOM 657 C CA . ASP A 1 85 ? -19.867 0.658 -1.952 1.00 98.62 85 ASP A CA 1
ATOM 658 C C . ASP A 1 85 ? -20.459 -0.521 -2.740 1.00 98.62 85 ASP A C 1
ATOM 660 O O . ASP A 1 85 ? -21.549 -0.999 -2.421 1.00 98.62 85 ASP A O 1
ATOM 664 N N . ALA A 1 86 ? -19.719 -1.066 -3.710 1.00 98.44 86 ALA A N 1
ATOM 665 C CA . ALA A 1 86 ? -20.159 -2.219 -4.497 1.00 98.44 86 ALA A CA 1
ATOM 666 C C . ALA A 1 86 ? -20.313 -3.506 -3.665 1.00 98.44 86 ALA A C 1
ATOM 668 O O . ALA A 1 86 ? -21.100 -4.383 -4.026 1.00 98.44 86 ALA A O 1
ATOM 669 N N . LEU A 1 87 ? -19.591 -3.626 -2.546 1.00 97.81 87 LEU A N 1
ATOM 670 C CA . LEU A 1 87 ? -19.722 -4.742 -1.604 1.00 97.81 87 LEU A CA 1
ATOM 671 C C . LEU A 1 87 ? -20.698 -4.455 -0.449 1.00 97.81 87 LEU A C 1
ATOM 673 O O . LEU A 1 87 ? -20.864 -5.316 0.420 1.00 97.81 87 LEU A O 1
ATOM 677 N N . GLY A 1 88 ? -21.332 -3.276 -0.432 1.00 98.00 88 GLY A N 1
ATOM 678 C CA . GLY A 1 88 ? -22.258 -2.849 0.620 1.00 98.00 88 GLY A CA 1
ATOM 679 C C . GLY A 1 88 ? -21.584 -2.634 1.978 1.00 98.00 88 GLY A C 1
ATOM 680 O O . GLY A 1 88 ? -22.190 -2.905 3.013 1.00 98.00 88 GLY A O 1
ATOM 681 N N . ILE A 1 89 ? -20.316 -2.215 1.990 1.00 98.44 89 ILE A N 1
ATOM 682 C CA . ILE A 1 89 ? -19.527 -2.012 3.207 1.00 98.44 89 ILE A CA 1
ATOM 683 C C . ILE A 1 89 ? -19.529 -0.527 3.583 1.00 98.44 89 ILE A C 1
ATOM 685 O O . ILE A 1 89 ? -18.820 0.294 3.002 1.00 98.44 89 ILE A O 1
ATOM 689 N N . GLU A 1 90 ? -20.303 -0.182 4.609 1.00 97.56 90 GLU A N 1
ATOM 690 C CA . GLU A 1 90 ? -20.390 1.193 5.113 1.00 97.56 90 GLU A CA 1
ATOM 691 C C . GLU A 1 90 ? -19.177 1.597 5.957 1.00 97.56 90 GLU A C 1
ATOM 693 O O . GLU A 1 90 ? -18.759 2.745 5.922 1.00 97.56 90 GLU A O 1
ATOM 698 N N . LYS A 1 91 ? -18.572 0.682 6.712 1.00 97.69 91 LYS A N 1
ATOM 699 C CA . LYS A 1 91 ? -17.416 0.986 7.562 1.00 97.69 91 LYS A CA 1
ATOM 700 C C . LYS A 1 91 ? -16.476 -0.207 7.605 1.00 97.69 91 LYS A C 1
ATOM 702 O O . LYS A 1 91 ? -16.955 -1.337 7.664 1.00 97.69 91 LYS A O 1
ATOM 707 N N . ALA A 1 92 ? -15.167 0.036 7.567 1.00 98.56 92 ALA A N 1
ATOM 708 C CA . ALA A 1 92 ? -14.162 -1.022 7.548 1.00 98.56 92 ALA A CA 1
ATOM 709 C C . ALA A 1 92 ? -12.896 -0.662 8.329 1.00 98.56 92 ALA A C 1
ATOM 711 O O . ALA A 1 92 ? -12.595 0.507 8.580 1.00 98.56 92 ALA A O 1
ATOM 712 N N . ILE A 1 93 ? -12.114 -1.686 8.660 1.00 98.81 93 ILE A N 1
ATOM 713 C CA . ILE A 1 93 ? -10.679 -1.519 8.881 1.00 98.81 93 ILE A CA 1
ATOM 714 C C . ILE A 1 93 ? -10.054 -1.241 7.512 1.00 98.81 93 ILE A C 1
ATOM 716 O O . ILE A 1 93 ? -10.320 -1.958 6.548 1.00 98.81 93 ILE A O 1
ATOM 720 N N . VAL A 1 94 ? -9.239 -0.198 7.416 1.00 98.88 94 VAL A N 1
ATOM 721 C CA . VAL A 1 94 ? -8.665 0.250 6.144 1.00 98.88 94 VAL A CA 1
ATOM 722 C C . VAL A 1 94 ? -7.155 0.159 6.237 1.00 98.88 94 VAL A C 1
ATOM 724 O O . VAL A 1 94 ? -6.567 0.629 7.210 1.00 98.88 94 VAL A O 1
ATOM 727 N N . GLY A 1 95 ? -6.510 -0.450 5.247 1.00 98.75 95 GLY A N 1
ATOM 728 C CA . GLY A 1 95 ? -5.063 -0.583 5.249 1.00 98.75 95 GLY A CA 1
ATOM 729 C C . GLY A 1 95 ? -4.398 -0.464 3.891 1.00 98.75 95 GLY A C 1
ATOM 730 O O . GLY A 1 95 ? -5.023 -0.612 2.843 1.00 98.75 95 GLY A O 1
ATOM 731 N N . GLY A 1 96 ? -3.092 -0.232 3.906 1.00 98.56 96 GLY A N 1
ATOM 732 C CA . GLY A 1 96 ? -2.308 -0.275 2.688 1.00 98.56 96 GLY A CA 1
ATOM 733 C C . GLY A 1 96 ? -0.805 -0.274 2.905 1.00 98.56 96 GLY A C 1
ATOM 734 O O . GLY A 1 96 ? -0.302 0.054 3.981 1.00 98.56 96 GLY A O 1
ATOM 735 N N . GLU A 1 97 ? -0.091 -0.641 1.846 1.00 98.12 97 GLU A N 1
ATOM 736 C CA . GLU A 1 97 ? 1.369 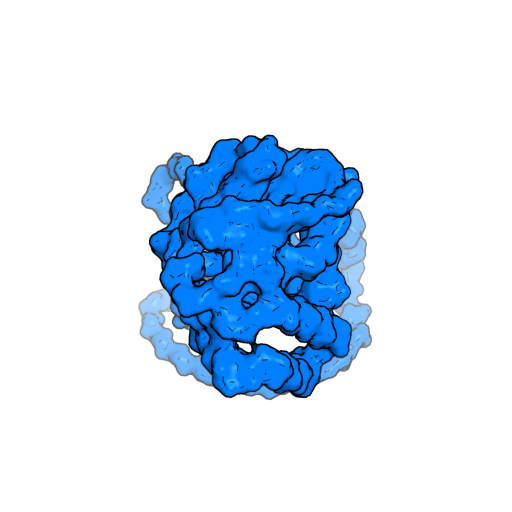-0.693 1.800 1.00 98.12 97 GLU A CA 1
ATOM 737 C C . GLU A 1 97 ? 1.919 0.335 0.806 1.00 98.12 97 GLU A C 1
ATOM 739 O O . GLU A 1 97 ? 1.489 0.356 -0.348 1.00 98.12 97 GLU A O 1
ATOM 744 N N . SER A 1 98 ? 2.894 1.158 1.209 1.00 97.06 98 SER A N 1
ATOM 745 C CA . SER A 1 98 ? 3.592 2.100 0.318 1.00 97.06 98 SER A CA 1
ATOM 746 C C . SER A 1 98 ? 2.612 3.028 -0.428 1.00 97.06 98 SER A C 1
ATOM 748 O O . SER A 1 98 ? 1.884 3.791 0.205 1.00 97.06 98 SER A O 1
ATOM 750 N N . MET A 1 99 ? 2.522 2.950 -1.760 1.00 98.19 99 MET A N 1
ATOM 751 C CA . MET A 1 99 ? 1.482 3.609 -2.568 1.00 98.19 99 MET A CA 1
ATOM 752 C C . MET A 1 99 ? 0.075 3.375 -2.003 1.00 98.19 99 MET A C 1
ATOM 754 O O . MET A 1 99 ? -0.700 4.315 -1.875 1.00 98.19 99 MET A O 1
ATOM 758 N N . GLY A 1 100 ? -0.247 2.142 -1.610 1.00 98.50 100 GLY A N 1
ATOM 759 C CA . GLY A 1 100 ? -1.517 1.810 -0.975 1.00 98.50 100 GLY A CA 1
ATOM 760 C C . GLY A 1 100 ? -1.691 2.432 0.410 1.00 98.50 100 GLY A C 1
ATOM 761 O O . GLY A 1 100 ? -2.822 2.731 0.788 1.00 98.50 100 GLY A O 1
ATOM 762 N N . ALA A 1 101 ? -0.607 2.687 1.152 1.00 98.06 101 ALA A N 1
ATOM 763 C CA . ALA A 1 101 ? -0.667 3.422 2.415 1.00 98.06 101 ALA A CA 1
ATOM 764 C C . ALA A 1 101 ? -1.052 4.892 2.176 1.00 98.06 101 ALA A C 1
ATOM 766 O O . ALA A 1 101 ? -1.890 5.420 2.902 1.00 98.06 101 ALA A O 1
ATOM 767 N N . ALA A 1 102 ? -0.525 5.525 1.120 1.00 97.31 102 ALA A N 1
ATOM 768 C CA . ALA A 1 102 ? -0.935 6.871 0.711 1.00 97.31 102 ALA A CA 1
ATOM 769 C C . ALA A 1 102 ? -2.398 6.913 0.233 1.00 97.31 102 ALA A C 1
ATOM 771 O O . ALA A 1 102 ? -3.161 7.768 0.681 1.00 97.31 102 ALA A O 1
ATOM 772 N N . THR A 1 103 ? -2.817 5.949 -0.597 1.00 98.12 103 THR A N 1
ATOM 773 C CA . THR A 1 103 ? -4.220 5.787 -1.022 1.00 98.12 103 THR A CA 1
ATOM 774 C C . THR A 1 103 ? -5.161 5.680 0.183 1.00 98.12 103 THR A C 1
ATOM 776 O O . THR A 1 103 ? -6.157 6.391 0.281 1.00 98.12 103 THR A O 1
ATOM 779 N N . THR A 1 104 ? -4.818 4.809 1.130 1.00 98.31 104 THR A N 1
ATOM 780 C CA . THR A 1 104 ? -5.596 4.547 2.347 1.00 98.31 104 THR A CA 1
ATOM 781 C C . THR A 1 104 ? -5.651 5.758 3.267 1.00 98.31 104 THR A C 1
ATOM 783 O O . THR A 1 104 ? -6.694 6.062 3.843 1.00 98.31 104 THR A O 1
ATOM 786 N N . LEU A 1 105 ? -4.537 6.475 3.396 1.00 97.50 105 LEU A N 1
ATOM 787 C CA . LEU A 1 105 ? -4.478 7.679 4.204 1.00 97.50 105 LEU A CA 1
ATOM 788 C C . LEU A 1 105 ? -5.361 8.791 3.621 1.00 97.50 105 LEU A C 1
ATOM 790 O O . LEU A 1 105 ? -6.115 9.420 4.360 1.00 97.50 105 LEU A O 1
ATOM 794 N N . LEU A 1 106 ? -5.320 9.003 2.302 1.00 97.25 106 LEU A N 1
ATOM 795 C CA . LEU A 1 106 ? -6.213 9.948 1.630 1.00 97.25 106 LEU A CA 1
ATOM 796 C C . LEU A 1 106 ? -7.679 9.543 1.753 1.00 97.25 106 LEU A C 1
ATOM 798 O O . LEU A 1 106 ? -8.516 10.404 2.017 1.00 97.25 106 LEU A O 1
ATOM 802 N N . PHE A 1 107 ? -7.990 8.252 1.610 1.00 98.50 107 PHE A N 1
ATOM 803 C CA . PHE A 1 107 ? -9.333 7.742 1.874 1.00 98.50 107 PHE A CA 1
ATOM 804 C C . PHE A 1 107 ? -9.776 8.097 3.298 1.00 98.50 107 PHE A C 1
ATOM 806 O O . PHE A 1 107 ? -10.850 8.663 3.481 1.00 98.50 107 PHE A O 1
ATOM 813 N N . ALA A 1 108 ? -8.928 7.855 4.301 1.00 98.19 108 ALA A N 1
ATOM 814 C CA . ALA A 1 108 ? -9.260 8.124 5.694 1.00 98.19 108 ALA A CA 1
ATOM 815 C C . ALA A 1 108 ? -9.448 9.616 6.003 1.00 98.19 108 ALA A C 1
ATOM 817 O O . ALA A 1 108 ? -10.331 9.969 6.779 1.00 98.19 108 ALA A O 1
ATOM 818 N N . LEU A 1 109 ? -8.660 10.499 5.383 1.00 96.88 109 LEU A N 1
ATOM 819 C CA . LEU A 1 109 ? -8.814 11.952 5.528 1.00 96.88 109 LEU A CA 1
ATOM 820 C C . LEU A 1 109 ? -10.104 12.474 4.879 1.00 96.88 109 LEU A C 1
ATOM 822 O O . LEU A 1 109 ? -10.672 13.459 5.347 1.00 96.88 109 LEU A O 1
ATOM 826 N N . ARG A 1 110 ? -10.567 11.831 3.801 1.00 97.12 110 ARG A N 1
ATOM 827 C CA . ARG A 1 110 ? -11.785 12.217 3.066 1.00 97.12 110 ARG A CA 1
ATOM 828 C C . ARG A 1 110 ? -13.057 11.610 3.654 1.00 97.12 110 ARG A C 1
ATOM 830 O O . ARG A 1 110 ? -14.105 12.247 3.594 1.00 97.12 110 ARG A O 1
ATOM 837 N N . HIS A 1 111 ? -12.948 10.407 4.211 1.00 97.81 111 HIS A N 1
ATOM 838 C CA . HIS A 1 111 ? -14.059 9.596 4.705 1.00 97.81 111 HIS A CA 1
ATOM 839 C C . HIS A 1 111 ? -13.788 9.033 6.112 1.00 97.81 111 HIS A C 1
ATOM 841 O O . HIS A 1 111 ? -13.865 7.815 6.316 1.00 97.81 111 HIS A O 1
ATOM 847 N N . PRO A 1 112 ? -13.447 9.872 7.111 1.00 97.50 112 PRO A N 1
ATOM 848 C CA . PRO A 1 112 ? -13.081 9.396 8.447 1.00 97.50 112 PRO A CA 1
ATOM 849 C C . PRO A 1 112 ? -14.199 8.584 9.124 1.00 97.50 112 PRO A C 1
ATOM 851 O O . PRO A 1 112 ? -13.926 7.693 9.926 1.00 97.50 112 PRO A O 1
ATOM 854 N N . GLU A 1 113 ? -15.465 8.833 8.782 1.00 97.31 113 GLU A N 1
ATOM 855 C CA . GLU A 1 113 ? -16.628 8.090 9.271 1.00 97.31 113 GLU A CA 1
ATOM 856 C C . GLU A 1 113 ? -16.669 6.629 8.796 1.00 97.31 113 GLU A C 1
ATOM 858 O O . GLU A 1 113 ? -17.211 5.766 9.495 1.00 97.31 113 GLU A O 1
ATOM 863 N N . ARG A 1 114 ? -16.053 6.341 7.641 1.00 98.25 114 ARG A N 1
ATOM 864 C CA . ARG A 1 114 ? -15.981 5.009 7.020 1.00 98.25 114 ARG A CA 1
ATOM 865 C C . ARG A 1 114 ? -14.812 4.172 7.564 1.00 98.25 114 ARG A C 1
ATOM 867 O O . ARG A 1 114 ? -14.691 2.999 7.209 1.00 98.25 114 ARG A O 1
ATOM 874 N N . VAL A 1 115 ? -13.972 4.735 8.440 1.00 98.50 115 VAL A N 1
ATOM 875 C CA . VAL A 1 115 ? -12.755 4.094 8.967 1.00 98.50 115 VAL A CA 1
ATOM 876 C C . VAL A 1 115 ? -12.956 3.664 10.419 1.00 98.50 115 VAL A C 1
ATOM 878 O O . VAL A 1 115 ? -13.259 4.467 11.302 1.00 98.50 115 VAL A O 1
ATOM 881 N N . GLU A 1 116 ? -12.786 2.374 10.697 1.00 97.25 116 GLU A N 1
ATOM 882 C CA . GLU A 1 116 ? -12.773 1.843 12.064 1.00 97.25 116 GLU A CA 1
ATOM 883 C C . GLU A 1 116 ? -11.375 1.901 12.683 1.00 97.25 116 GLU A C 1
ATOM 885 O O . GLU A 1 116 ? -11.203 2.407 13.792 1.00 97.25 116 GLU A O 1
ATOM 890 N N . LYS A 1 117 ? -10.381 1.400 11.948 1.00 98.12 117 LYS A N 1
ATOM 891 C CA . LYS A 1 117 ? -8.955 1.408 12.293 1.00 98.12 117 LYS A CA 1
ATOM 892 C C . LYS A 1 117 ? -8.141 1.550 11.008 1.00 98.12 117 LYS A C 1
ATOM 894 O O . LYS A 1 117 ? -8.604 1.123 9.948 1.00 98.12 117 LYS A O 1
ATOM 899 N N . LEU A 1 118 ? -6.939 2.109 11.115 1.00 98.56 118 LEU A N 1
ATOM 900 C CA . LEU A 1 118 ? -6.044 2.358 9.986 1.00 98.56 118 LEU A CA 1
ATOM 901 C C . LEU A 1 118 ? -4.767 1.512 10.095 1.00 98.56 118 LEU A C 1
ATOM 903 O O . LEU A 1 118 ? -4.123 1.498 11.141 1.00 98.56 118 LEU A O 1
ATOM 907 N N . LEU A 1 119 ? -4.384 0.819 9.024 1.00 98.69 119 LEU A N 1
ATOM 908 C CA . LEU A 1 119 ? -3.207 -0.054 8.976 1.00 98.69 119 LEU A CA 1
ATOM 909 C C . LEU A 1 119 ? -2.246 0.412 7.874 1.00 98.69 119 LEU A C 1
ATOM 911 O O . LEU A 1 119 ? -2.554 0.311 6.692 1.00 98.69 119 LEU A O 1
ATOM 915 N N . LEU A 1 120 ? -1.072 0.921 8.233 1.00 98.56 120 LEU A N 1
ATOM 916 C CA . LEU A 1 120 ? -0.106 1.480 7.285 1.00 98.56 120 LEU A CA 1
ATOM 917 C C . LEU A 1 120 ? 1.177 0.650 7.310 1.00 98.56 120 LEU A C 1
ATOM 919 O O . LEU A 1 120 ? 1.785 0.505 8.363 1.00 98.56 120 LEU A O 1
ATOM 923 N N . THR A 1 121 ? 1.601 0.092 6.177 1.00 98.00 121 THR A N 1
ATOM 924 C CA . THR A 1 121 ? 2.928 -0.533 6.026 1.00 98.00 121 THR A CA 1
ATOM 925 C C . THR A 1 121 ? 3.786 0.346 5.132 1.00 98.00 121 THR A C 1
ATOM 927 O O . THR A 1 121 ? 3.349 0.706 4.041 1.00 98.00 121 THR A O 1
ATOM 930 N N . ALA A 1 122 ? 4.998 0.679 5.579 1.00 96.00 122 ALA A N 1
ATOM 931 C CA . ALA A 1 122 ? 5.935 1.538 4.857 1.00 96.00 122 ALA A CA 1
ATOM 932 C C . ALA A 1 122 ? 5.247 2.818 4.335 1.00 96.00 122 ALA A C 1
ATOM 934 O O . ALA A 1 122 ? 5.110 2.987 3.120 1.00 96.00 122 ALA A O 1
ATOM 935 N N . PRO A 1 123 ? 4.722 3.684 5.231 1.00 92.50 123 PRO A N 1
ATOM 936 C CA . PRO A 1 123 ? 3.981 4.870 4.816 1.00 92.50 123 PRO A CA 1
ATOM 937 C C . PRO A 1 123 ? 4.820 5.709 3.849 1.00 92.50 123 PRO A C 1
ATOM 939 O O . PRO A 1 123 ? 6.006 5.949 4.078 1.00 92.50 123 PRO A O 1
ATOM 942 N N . ALA A 1 124 ? 4.191 6.133 2.759 1.00 84.50 124 ALA A N 1
ATOM 943 C CA . ALA A 1 124 ? 4.843 6.792 1.640 1.00 84.50 124 ALA A C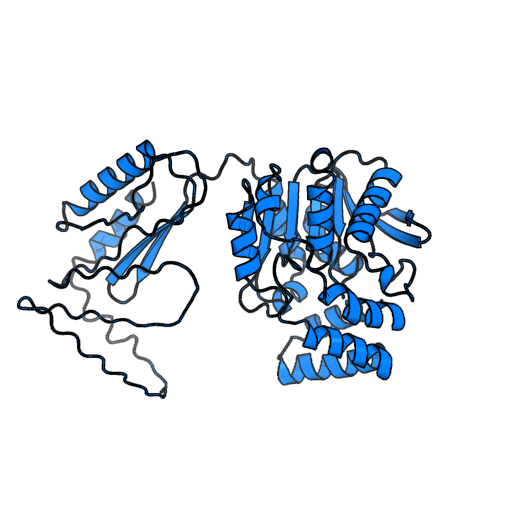A 1
ATOM 944 C C . ALA A 1 124 ? 4.184 8.145 1.344 1.00 84.50 124 ALA A C 1
ATOM 946 O O . ALA A 1 124 ? 3.033 8.372 1.709 1.00 84.50 124 ALA A O 1
ATOM 947 N N . PHE A 1 125 ? 4.901 9.005 0.617 1.00 81.00 125 PHE A N 1
ATOM 948 C CA . PHE A 1 125 ? 4.344 10.203 -0.027 1.00 81.00 125 PHE A CA 1
ATOM 949 C C . PHE A 1 125 ? 3.784 11.265 0.937 1.00 81.00 125 PHE A C 1
ATOM 951 O O . PHE A 1 125 ? 2.713 11.801 0.701 1.00 81.00 125 PHE A O 1
ATOM 958 N N . GLY A 1 126 ? 4.506 11.584 2.017 1.00 83.06 126 GLY A N 1
ATOM 959 C CA . GLY A 1 126 ? 4.107 12.610 2.990 1.00 83.06 126 GLY A CA 1
ATOM 960 C C . GLY A 1 126 ? 4.160 14.057 2.478 1.00 83.06 126 GLY A C 1
ATOM 961 O O . GLY A 1 126 ? 3.624 14.397 1.429 1.00 83.06 126 GLY A O 1
ATOM 962 N N . ASP A 1 127 ? 4.781 14.917 3.275 1.00 86.25 127 ASP A N 1
ATOM 963 C CA . ASP A 1 127 ? 4.906 16.368 3.090 1.00 86.25 127 ASP A CA 1
ATOM 964 C C . ASP A 1 127 ? 6.169 16.798 2.324 1.00 86.25 127 ASP A C 1
ATOM 966 O O . ASP A 1 127 ? 6.399 17.985 2.104 1.00 86.25 127 ASP A O 1
ATOM 970 N N . GLU A 1 128 ? 6.989 15.839 1.898 1.00 88.38 128 GLU A N 1
ATOM 971 C CA . GLU A 1 128 ? 8.260 16.069 1.214 1.00 88.38 128 GLU A CA 1
ATOM 972 C C . GLU A 1 128 ? 8.371 15.184 -0.039 1.00 88.38 128 GLU A C 1
ATOM 974 O O . GLU A 1 128 ? 7.799 14.085 -0.067 1.00 88.38 128 GLU A O 1
ATOM 979 N N . PRO A 1 129 ? 9.128 15.611 -1.072 1.00 89.44 129 PRO A N 1
ATOM 980 C CA . PRO A 1 129 ? 9.413 14.776 -2.236 1.00 89.44 129 PRO A CA 1
ATOM 981 C C . PRO A 1 129 ? 10.059 13.441 -1.849 1.00 89.44 129 PRO A C 1
ATOM 983 O O . PRO A 1 129 ? 10.931 13.387 -0.980 1.00 89.44 129 PRO A O 1
ATOM 986 N N . ASN A 1 130 ? 9.682 12.355 -2.530 1.00 91.25 130 ASN A N 1
ATOM 987 C CA . ASN A 1 130 ? 10.236 11.039 -2.225 1.00 91.25 130 ASN A CA 1
ATOM 988 C C . ASN A 1 130 ? 11.741 10.979 -2.588 1.00 91.25 130 ASN A C 1
ATOM 990 O O . ASN A 1 130 ? 12.097 11.264 -3.739 1.00 91.25 130 ASN A O 1
ATOM 994 N N . PRO A 1 131 ? 12.637 10.570 -1.667 1.00 90.19 131 PRO A N 1
ATOM 995 C CA . PRO A 1 131 ? 14.080 10.541 -1.923 1.00 90.19 131 PRO A CA 1
ATOM 996 C C . PRO A 1 131 ? 14.493 9.556 -3.026 1.00 90.19 131 PRO A C 1
ATOM 998 O O . PRO A 1 131 ? 15.517 9.762 -3.673 1.00 90.19 131 PRO A O 1
ATOM 1001 N N . ALA A 1 132 ? 13.691 8.524 -3.291 1.00 92.75 132 ALA A N 1
ATOM 1002 C CA . ALA A 1 132 ? 13.940 7.533 -4.335 1.00 92.75 132 ALA A CA 1
ATOM 1003 C C . ALA A 1 132 ? 13.265 7.880 -5.678 1.00 92.75 132 ALA A C 1
ATOM 1005 O O . ALA A 1 132 ? 13.157 7.021 -6.554 1.00 92.75 132 ALA A O 1
ATOM 1006 N N . THR A 1 133 ? 12.824 9.134 -5.872 1.00 94.38 133 THR A N 1
ATOM 1007 C CA . THR A 1 133 ? 12.171 9.589 -7.117 1.00 94.38 133 THR A CA 1
ATOM 1008 C C . THR A 1 133 ? 12.967 9.209 -8.363 1.00 94.38 133 THR A C 1
ATOM 1010 O O . THR A 1 133 ? 12.415 8.582 -9.266 1.00 94.38 133 THR A O 1
ATOM 1013 N N . ALA A 1 134 ? 14.263 9.527 -8.398 1.00 95.81 134 ALA A N 1
ATOM 1014 C CA . ALA A 1 134 ? 15.109 9.240 -9.555 1.00 95.81 134 ALA A CA 1
ATOM 1015 C C . ALA A 1 134 ? 15.227 7.730 -9.832 1.00 95.81 134 ALA A C 1
ATOM 1017 O O . ALA A 1 134 ? 15.090 7.304 -10.977 1.00 95.81 134 ALA A O 1
ATOM 1018 N N . ASP A 1 135 ? 15.411 6.915 -8.792 1.00 95.31 135 ASP A N 1
ATOM 1019 C CA . ASP A 1 135 ? 15.597 5.466 -8.929 1.00 95.31 135 ASP A CA 1
ATOM 1020 C C . ASP A 1 135 ? 14.338 4.773 -9.469 1.00 95.31 135 ASP A C 1
ATOM 1022 O O . ASP A 1 135 ? 14.418 3.917 -10.354 1.00 95.31 135 ASP A O 1
ATOM 1026 N N . ILE A 1 136 ? 13.158 5.157 -8.976 1.00 97.06 136 ILE A N 1
ATOM 1027 C CA . ILE A 1 136 ? 11.891 4.565 -9.425 1.00 97.06 136 ILE A CA 1
ATOM 1028 C C . ILE A 1 136 ? 11.491 5.087 -10.811 1.00 97.06 136 ILE A C 1
ATOM 1030 O O . ILE A 1 136 ? 10.984 4.316 -11.629 1.00 97.06 136 ILE A O 1
ATOM 1034 N N . GLN A 1 137 ? 11.783 6.350 -11.139 1.00 97.44 137 GLN A N 1
ATOM 1035 C CA . GLN A 1 137 ? 11.624 6.843 -12.511 1.00 97.44 137 GLN A CA 1
ATOM 1036 C C . GLN A 1 137 ? 12.527 6.083 -13.481 1.00 97.44 137 GLN A C 1
ATOM 1038 O O . GLN A 1 137 ? 12.042 5.602 -14.506 1.00 97.44 137 GLN A O 1
ATOM 1043 N N . GLN A 1 138 ? 13.796 5.872 -13.119 1.00 97.62 138 GLN A N 1
ATOM 1044 C CA . GLN A 1 138 ? 14.733 5.092 -13.923 1.00 97.62 138 GLN A CA 1
ATOM 1045 C C . GLN A 1 138 ? 14.267 3.641 -14.092 1.00 97.62 138 GLN A C 1
ATOM 1047 O O . GLN A 1 138 ? 14.412 3.069 -15.176 1.00 97.62 138 GLN A O 1
ATOM 1052 N N . MET A 1 139 ? 13.676 3.039 -13.055 1.00 97.56 139 MET A N 1
ATOM 1053 C CA . MET A 1 139 ? 13.024 1.732 -13.161 1.00 97.56 139 MET A CA 1
ATOM 1054 C C . MET A 1 139 ? 11.903 1.762 -14.207 1.00 97.56 139 MET A C 1
ATOM 1056 O O . MET A 1 139 ? 11.884 0.912 -15.097 1.00 97.56 139 MET A O 1
ATOM 1060 N N . GLY A 1 140 ? 11.009 2.751 -14.149 1.00 98.25 140 GLY A N 1
ATOM 1061 C CA . GLY A 1 140 ? 9.931 2.903 -15.125 1.00 98.25 140 GLY A CA 1
ATOM 1062 C C . GLY A 1 140 ? 10.437 3.104 -16.557 1.00 98.25 140 GLY A C 1
ATOM 1063 O O . GLY A 1 140 ? 9.928 2.479 -17.484 1.00 98.25 140 GLY A O 1
ATOM 1064 N N . GLU A 1 141 ? 11.462 3.931 -16.760 1.00 98.31 141 GLU A N 1
ATOM 1065 C CA . GLU A 1 141 ? 12.113 4.118 -18.065 1.00 98.31 141 GLU A CA 1
ATOM 1066 C C . GLU A 1 141 ? 12.738 2.821 -18.585 1.00 98.31 141 GLU A C 1
ATOM 1068 O O . GLU A 1 141 ? 12.577 2.471 -19.754 1.00 98.31 141 GLU A O 1
ATOM 1073 N N . THR A 1 142 ? 13.404 2.068 -17.709 1.00 98.25 142 THR A N 1
ATOM 1074 C CA . THR A 1 142 ? 14.035 0.793 -18.068 1.00 98.25 142 THR A CA 1
ATOM 1075 C C . THR A 1 142 ? 12.988 -0.238 -18.483 1.00 98.25 142 THR A C 1
ATOM 1077 O O . THR A 1 142 ? 13.175 -0.928 -19.484 1.00 98.25 142 THR A O 1
ATOM 1080 N N . ILE A 1 143 ? 11.860 -0.321 -17.767 1.00 98.56 143 ILE A N 1
ATOM 1081 C CA . ILE A 1 143 ? 10.740 -1.200 -18.134 1.00 98.56 143 ILE A CA 1
ATOM 1082 C C . ILE A 1 143 ? 10.166 -0.788 -19.496 1.00 98.56 143 ILE A C 1
ATOM 1084 O O . ILE A 1 143 ? 9.944 -1.658 -20.338 1.00 98.56 143 ILE A O 1
ATOM 1088 N N . ALA A 1 144 ? 9.975 0.512 -19.746 1.00 98.06 144 ALA A N 1
ATOM 1089 C CA . ALA A 1 144 ? 9.472 1.009 -21.029 1.00 98.06 144 ALA A CA 1
ATOM 1090 C C . ALA A 1 144 ? 10.421 0.699 -22.201 1.00 98.06 144 ALA A C 1
ATOM 1092 O O . ALA A 1 144 ? 9.967 0.380 -23.297 1.00 98.06 144 ALA A O 1
ATOM 1093 N N . GLN A 1 145 ? 11.736 0.776 -21.978 1.00 98.00 145 GLN A N 1
ATOM 1094 C CA . GLN A 1 145 ? 12.749 0.544 -23.011 1.00 98.00 145 GLN A CA 1
ATOM 1095 C C . GLN A 1 145 ? 13.015 -0.943 -23.278 1.00 98.00 145 GLN A C 1
ATOM 1097 O O . GLN A 1 145 ? 13.197 -1.344 -24.427 1.00 98.00 145 GLN A O 1
ATOM 1102 N N . LEU A 1 146 ? 13.094 -1.761 -22.225 1.00 97.44 146 LEU A N 1
ATOM 1103 C CA . LEU A 1 146 ? 13.532 -3.158 -22.319 1.00 97.44 146 LEU A CA 1
ATOM 1104 C C . LEU A 1 146 ? 12.379 -4.164 -22.341 1.00 97.44 146 LEU A C 1
ATOM 1106 O O . LEU A 1 146 ? 12.586 -5.309 -22.750 1.00 97.44 146 LEU A O 1
ATOM 1110 N N . GLY A 1 147 ? 11.196 -3.757 -21.882 1.00 98.19 147 GLY A N 1
ATOM 1111 C CA . GLY A 1 147 ? 10.108 -4.654 -21.522 1.00 98.19 147 GLY A CA 1
ATOM 1112 C C . GLY A 1 147 ? 10.285 -5.262 -20.125 1.00 98.19 147 GLY A C 1
ATOM 1113 O O . GLY A 1 147 ? 11.401 -5.425 -19.621 1.00 98.19 147 GLY A O 1
ATOM 1114 N N . LEU A 1 148 ? 9.161 -5.628 -19.501 1.00 97.75 148 LEU A N 1
ATOM 1115 C CA . LEU A 1 148 ? 9.116 -6.097 -18.113 1.00 97.75 148 LEU A CA 1
ATOM 1116 C C . LEU A 1 148 ? 9.94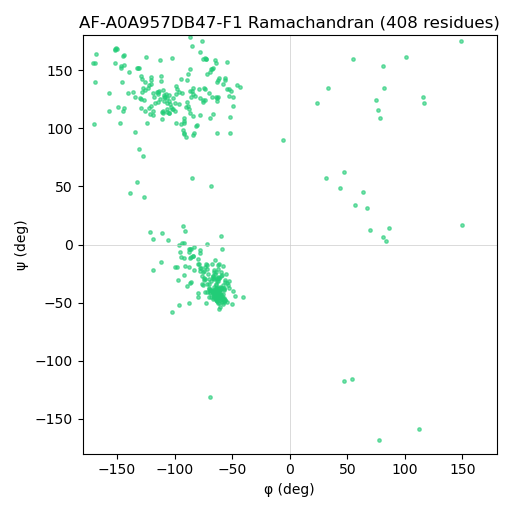0 -7.371 -17.886 1.00 97.75 148 LEU A C 1
ATOM 1118 O O . LEU A 1 148 ? 10.736 -7.423 -16.956 1.00 97.75 148 LEU A O 1
ATOM 1122 N N . GLU A 1 149 ? 9.820 -8.371 -18.760 1.00 97.62 149 GLU A N 1
ATOM 1123 C CA . GLU A 1 149 ? 10.552 -9.639 -18.620 1.00 97.62 149 GLU A CA 1
ATOM 1124 C C . GLU A 1 149 ? 12.072 -9.440 -18.578 1.00 97.62 149 GLU A C 1
ATOM 1126 O O . GLU A 1 149 ? 12.763 -9.979 -17.712 1.00 97.62 149 GLU A O 1
ATOM 1131 N N . ARG A 1 150 ? 12.610 -8.614 -19.482 1.00 97.69 150 ARG A N 1
ATOM 1132 C CA . ARG A 1 150 ? 14.049 -8.340 -19.528 1.00 97.69 150 ARG A CA 1
ATOM 1133 C C . ARG A 1 150 ? 14.505 -7.518 -18.325 1.00 97.69 150 ARG A C 1
ATOM 1135 O O . ARG A 1 150 ? 15.573 -7.797 -17.781 1.00 97.69 150 ARG A O 1
ATOM 1142 N N . PHE A 1 151 ? 13.698 -6.548 -17.895 1.00 98.19 151 PHE A N 1
ATOM 1143 C CA . PHE A 1 151 ? 13.946 -5.815 -16.657 1.00 98.19 151 PHE A CA 1
ATOM 1144 C C . PHE A 1 151 ? 14.035 -6.770 -15.456 1.00 98.19 151 PHE A C 1
ATOM 1146 O O . PHE A 1 151 ? 15.008 -6.716 -14.708 1.00 98.19 151 PHE A O 1
ATOM 1153 N N . LEU A 1 152 ? 13.086 -7.699 -15.307 1.00 97.88 152 LEU A N 1
ATOM 1154 C CA . LEU A 1 152 ? 13.064 -8.651 -14.193 1.00 97.88 152 LEU A CA 1
ATOM 1155 C C . LEU A 1 152 ? 14.265 -9.603 -14.204 1.00 97.88 152 LEU A C 1
ATOM 1157 O O . LEU A 1 152 ? 14.822 -9.899 -13.148 1.00 97.88 152 LEU A O 1
ATOM 1161 N N . GLN A 1 153 ? 14.713 -10.042 -15.383 1.00 97.19 153 GLN A N 1
ATOM 1162 C CA . GLN A 1 153 ? 15.936 -10.841 -15.516 1.00 97.19 153 GLN A CA 1
ATOM 1163 C C . GLN A 1 153 ? 17.172 -10.078 -15.019 1.00 97.19 153 GLN A C 1
ATOM 1165 O O . GLN A 1 153 ? 17.997 -10.639 -14.298 1.00 97.19 153 GLN A O 1
ATOM 1170 N N . GLN A 1 154 ? 17.296 -8.793 -15.363 1.00 96.81 154 GLN A N 1
ATOM 1171 C CA . GLN A 1 154 ? 18.396 -7.947 -14.890 1.00 96.81 154 GLN A CA 1
ATOM 1172 C C . GLN A 1 154 ? 18.288 -7.646 -13.390 1.00 96.81 154 GLN A C 1
ATOM 1174 O O . GLN A 1 154 ? 19.287 -7.726 -12.672 1.00 96.81 154 GLN A O 1
ATOM 1179 N N . ALA A 1 155 ? 17.080 -7.363 -12.901 1.00 96.00 155 ALA A N 1
ATOM 1180 C CA . ALA A 1 155 ? 16.819 -7.136 -11.486 1.00 96.00 155 ALA A CA 1
ATOM 1181 C C . ALA A 1 155 ? 17.201 -8.362 -10.645 1.00 96.00 155 ALA A C 1
ATOM 1183 O O . ALA A 1 155 ? 17.863 -8.206 -9.624 1.00 96.00 155 ALA A O 1
ATOM 1184 N N . ALA A 1 156 ? 16.883 -9.577 -11.103 1.00 97.00 156 ALA A N 1
ATOM 1185 C CA . ALA A 1 156 ? 17.250 -10.815 -10.416 1.00 97.00 156 ALA A CA 1
ATOM 1186 C C . ALA A 1 156 ? 18.775 -11.000 -10.290 1.00 97.00 156 ALA A C 1
ATOM 1188 O O . ALA A 1 156 ? 19.257 -11.446 -9.248 1.00 97.00 156 ALA A O 1
ATOM 1189 N N . ILE A 1 157 ? 19.547 -10.620 -11.319 1.00 96.88 157 ILE A N 1
ATOM 1190 C CA . ILE A 1 157 ? 21.020 -10.638 -11.270 1.00 96.88 157 ILE A CA 1
ATOM 1191 C C . ILE A 1 157 ? 21.515 -9.675 -10.192 1.00 96.88 157 ILE A C 1
ATOM 1193 O O . ILE A 1 157 ? 22.276 -10.081 -9.318 1.00 96.88 157 ILE A O 1
ATOM 1197 N N . ARG A 1 158 ? 21.032 -8.429 -10.199 1.00 95.31 158 ARG A N 1
ATOM 1198 C CA . ARG A 1 158 ? 21.393 -7.419 -9.195 1.00 95.31 158 ARG A CA 1
ATOM 1199 C C . ARG A 1 158 ? 21.014 -7.850 -7.775 1.00 95.31 158 ARG A C 1
ATOM 1201 O O . ARG A 1 158 ? 21.828 -7.764 -6.859 1.00 95.31 158 ARG A O 1
ATOM 1208 N N . GLN A 1 159 ? 19.797 -8.353 -7.585 1.00 96.06 159 GLN A N 1
ATOM 1209 C CA . GLN A 1 159 ? 19.307 -8.826 -6.289 1.00 96.06 159 GLN A CA 1
ATOM 1210 C C . GLN A 1 159 ? 20.162 -9.978 -5.742 1.00 96.06 159 GLN A C 1
ATOM 1212 O O . GLN A 1 159 ? 20.471 -9.998 -4.552 1.00 96.06 159 GLN A O 1
ATOM 1217 N N . ARG A 1 160 ? 20.605 -10.903 -6.603 1.00 96.50 160 ARG A N 1
ATOM 1218 C CA . ARG A 1 160 ? 21.500 -12.007 -6.227 1.00 96.50 160 ARG A CA 1
ATOM 1219 C C . ARG A 1 160 ? 22.932 -11.537 -5.966 1.00 96.50 160 ARG A C 1
ATOM 1221 O O . ARG A 1 160 ? 23.522 -11.888 -4.945 1.00 96.50 160 ARG A O 1
ATOM 1228 N N . ASP A 1 161 ? 23.508 -10.778 -6.894 1.00 97.00 161 ASP A N 1
ATOM 1229 C CA . ASP A 1 161 ? 24.951 -10.530 -6.946 1.00 97.00 161 ASP A CA 1
ATOM 1230 C C . ASP A 1 161 ? 25.369 -9.307 -6.130 1.00 97.00 161 ASP A C 1
ATOM 1232 O O . ASP A 1 161 ? 26.421 -9.347 -5.492 1.00 97.00 161 ASP A O 1
ATOM 1236 N N . GLU A 1 162 ? 24.546 -8.260 -6.086 1.00 94.81 162 GLU A N 1
ATOM 1237 C CA . GLU A 1 162 ? 24.821 -7.038 -5.323 1.00 94.81 162 GLU A CA 1
ATOM 1238 C C . GLU A 1 162 ? 24.135 -7.073 -3.957 1.00 94.81 162 GLU A C 1
ATOM 1240 O O . GLU A 1 162 ? 24.794 -6.894 -2.935 1.00 94.81 162 GLU A O 1
ATOM 1245 N N . LEU A 1 163 ? 22.824 -7.348 -3.929 1.00 92.88 163 LEU A N 1
ATOM 1246 C CA . LEU A 1 163 ? 22.024 -7.260 -2.698 1.00 92.88 163 LEU A CA 1
ATOM 1247 C C . LEU A 1 163 ? 22.039 -8.543 -1.858 1.00 92.88 163 LEU A C 1
ATOM 1249 O O . LEU A 1 163 ? 21.601 -8.523 -0.709 1.00 92.88 163 LEU A O 1
ATOM 1253 N N . LYS A 1 164 ? 22.553 -9.647 -2.416 1.00 95.62 164 LYS A N 1
ATOM 1254 C CA . LYS A 1 164 ? 22.671 -10.958 -1.755 1.00 95.62 164 LYS A CA 1
ATOM 1255 C C . LYS A 1 164 ? 21.337 -11.506 -1.231 1.00 95.62 164 LYS A C 1
ATOM 1257 O O . LYS A 1 164 ? 21.302 -12.175 -0.201 1.00 95.62 164 LYS A O 1
ATOM 1262 N N . TRP A 1 165 ? 20.237 -11.229 -1.931 1.00 96.31 165 TRP A N 1
ATOM 1263 C CA . TRP A 1 165 ? 18.914 -11.747 -1.576 1.00 96.31 165 TRP A CA 1
ATOM 1264 C C . TRP A 1 165 ? 18.826 -13.256 -1.802 1.00 96.31 165 TRP A C 1
ATOM 1266 O O . TRP A 1 165 ? 19.455 -13.807 -2.710 1.00 96.31 165 TRP A O 1
ATOM 1276 N N . SER A 1 166 ? 18.020 -13.933 -0.982 1.00 96.56 166 SER A N 1
ATOM 1277 C CA . SER A 1 166 ? 17.793 -15.368 -1.127 1.00 96.56 166 SER A CA 1
ATOM 1278 C C . SER A 1 166 ? 16.997 -15.676 -2.411 1.00 96.56 166 SER A C 1
ATOM 1280 O O . SER A 1 166 ? 16.183 -14.858 -2.853 1.00 96.56 166 SER A O 1
ATOM 1282 N N . PRO A 1 167 ? 17.172 -16.863 -3.027 1.00 96.56 167 PRO A N 1
ATOM 1283 C CA . PRO A 1 167 ? 16.436 -17.231 -4.241 1.00 96.56 167 PRO A CA 1
ATOM 1284 C C . PRO A 1 167 ? 14.910 -17.169 -4.087 1.00 96.56 167 PRO A C 1
ATOM 1286 O O . PRO A 1 167 ? 14.208 -16.834 -5.038 1.00 96.56 167 PRO A O 1
ATOM 1289 N N . VAL A 1 168 ? 14.396 -17.457 -2.885 1.00 95.75 168 VAL A N 1
ATOM 1290 C CA . VAL A 1 168 ? 12.959 -17.392 -2.572 1.00 95.75 168 VAL A CA 1
ATOM 1291 C C . VAL A 1 168 ? 12.441 -15.956 -2.652 1.00 95.75 168 VAL A C 1
ATOM 1293 O O . VAL A 1 168 ? 11.374 -15.729 -3.220 1.00 95.75 168 VAL A O 1
ATOM 1296 N N . VAL A 1 169 ? 13.197 -14.988 -2.126 1.00 96.69 169 VAL A N 1
ATOM 1297 C CA . VAL A 1 169 ? 12.849 -13.561 -2.204 1.00 96.69 169 VAL A CA 1
ATOM 1298 C C . VAL A 1 169 ? 12.832 -13.096 -3.653 1.00 96.69 169 VAL A C 1
ATOM 1300 O O . VAL A 1 169 ? 11.851 -12.498 -4.091 1.00 96.69 169 VAL A O 1
ATOM 1303 N N . ILE A 1 170 ? 13.885 -13.417 -4.409 1.00 97.69 170 ILE A N 1
ATOM 1304 C CA . ILE A 1 170 ? 14.013 -13.031 -5.821 1.00 97.69 170 ILE A CA 1
ATOM 1305 C C . ILE A 1 170 ? 12.829 -13.565 -6.632 1.00 97.69 170 ILE A C 1
ATOM 1307 O O . ILE A 1 170 ? 12.203 -12.818 -7.381 1.00 97.69 170 ILE A O 1
ATOM 1311 N N . GLU A 1 171 ? 12.477 -14.840 -6.452 1.00 96.50 171 GLU A N 1
ATOM 1312 C CA . GLU A 1 171 ? 11.361 -15.443 -7.179 1.00 96.50 171 GLU A CA 1
ATOM 1313 C C . GLU A 1 171 ? 10.009 -14.842 -6.773 1.00 96.50 171 GLU A C 1
ATOM 1315 O O . GLU A 1 171 ? 9.182 -14.580 -7.644 1.00 96.50 171 GLU A O 1
ATOM 1320 N N . ARG A 1 172 ? 9.778 -14.553 -5.485 1.00 95.94 172 ARG A N 1
ATOM 1321 C CA . ARG A 1 172 ? 8.542 -13.886 -5.035 1.00 95.94 172 ARG A CA 1
ATOM 1322 C C . ARG A 1 172 ? 8.406 -12.482 -5.619 1.00 95.94 172 ARG A C 1
ATOM 1324 O O . ARG A 1 172 ? 7.336 -12.143 -6.121 1.00 95.94 172 ARG A O 1
ATOM 1331 N N . VAL A 1 173 ? 9.482 -11.695 -5.615 1.00 96.75 173 VAL A N 1
ATOM 1332 C CA . VAL A 1 173 ? 9.502 -10.361 -6.237 1.00 96.75 173 VAL A CA 1
ATOM 1333 C C . VAL A 1 173 ? 9.236 -10.469 -7.736 1.00 96.75 173 VAL A C 1
ATOM 1335 O O . VAL A 1 173 ? 8.395 -9.740 -8.260 1.00 96.75 173 VAL A O 1
ATOM 1338 N N . ARG A 1 174 ? 9.882 -11.420 -8.422 1.00 97.12 174 ARG A N 1
ATOM 1339 C CA . ARG A 1 174 ? 9.683 -11.662 -9.856 1.00 97.12 174 ARG A CA 1
ATOM 1340 C C . ARG A 1 174 ? 8.242 -12.051 -10.181 1.00 97.12 174 ARG A C 1
ATOM 1342 O O . ARG A 1 174 ? 7.680 -11.510 -11.124 1.00 97.12 174 ARG A O 1
ATOM 1349 N N . GLN A 1 175 ? 7.635 -12.956 -9.413 1.00 95.69 175 GLN A N 1
ATOM 1350 C CA . GLN A 1 175 ? 6.240 -13.372 -9.600 1.00 95.69 175 GLN A CA 1
ATOM 1351 C C . GLN A 1 175 ? 5.264 -12.219 -9.359 1.00 95.69 175 GLN A C 1
ATOM 1353 O O . GLN A 1 175 ? 4.324 -12.031 -10.130 1.00 95.69 175 GLN A O 1
ATOM 1358 N N . MET A 1 176 ? 5.499 -11.433 -8.308 1.00 96.88 176 MET A N 1
ATOM 1359 C CA . MET A 1 176 ? 4.686 -10.266 -7.985 1.00 96.88 176 MET A CA 1
ATOM 1360 C C . MET A 1 176 ? 4.749 -9.230 -9.114 1.00 96.88 176 MET A C 1
ATOM 1362 O O . MET A 1 176 ? 3.727 -8.879 -9.702 1.00 96.88 176 MET A O 1
ATOM 1366 N N . GLN A 1 177 ? 5.951 -8.800 -9.491 1.00 97.38 177 GLN A N 1
ATOM 1367 C CA . GLN A 1 177 ? 6.135 -7.768 -10.509 1.00 97.38 177 GLN A CA 1
ATOM 1368 C C . GLN A 1 177 ? 5.761 -8.263 -11.913 1.00 97.38 177 GLN A C 1
ATOM 1370 O O . GLN A 1 177 ? 5.131 -7.525 -12.662 1.00 97.38 177 GLN A O 1
ATOM 1375 N N . GLY A 1 178 ? 6.050 -9.522 -12.251 1.00 97.31 178 GLY A N 1
ATOM 1376 C CA . GLY A 1 178 ? 5.769 -10.118 -13.564 1.00 97.31 178 GLY A CA 1
ATOM 1377 C C . GLY A 1 178 ? 4.286 -10.249 -13.917 1.00 97.31 178 GLY A C 1
ATOM 1378 O O . GLY A 1 178 ? 3.956 -10.463 -15.077 1.00 97.31 178 GLY A O 1
ATOM 1379 N N . SER A 1 179 ? 3.382 -10.083 -12.949 1.00 96.31 179 SER A N 1
ATOM 1380 C CA . SER A 1 179 ? 1.933 -10.096 -13.195 1.00 96.31 179 SER A CA 1
ATOM 1381 C C . SER A 1 179 ? 1.373 -8.796 -13.797 1.00 96.31 179 SER A C 1
ATOM 1383 O O . SER A 1 179 ? 0.197 -8.740 -14.143 1.00 96.31 179 SER A O 1
ATOM 1385 N N . HIS A 1 180 ? 2.193 -7.753 -13.953 1.00 98.50 180 HIS A N 1
ATOM 1386 C CA . HIS A 1 180 ? 1.738 -6.443 -14.414 1.00 98.50 180 HIS A CA 1
ATOM 1387 C C . HIS A 1 180 ? 1.715 -6.300 -15.939 1.00 98.50 180 HIS A C 1
ATOM 1389 O O . HIS A 1 180 ? 2.569 -6.819 -16.661 1.00 98.50 180 HIS A O 1
ATOM 1395 N N . ASN A 1 181 ? 0.812 -5.448 -16.435 1.00 98.25 181 ASN A N 1
ATOM 1396 C CA . ASN A 1 181 ? 0.960 -4.874 -17.768 1.00 98.25 181 ASN A CA 1
ATOM 1397 C C . ASN A 1 181 ? 2.239 -4.017 -17.836 1.00 98.25 181 ASN A C 1
ATOM 1399 O O . ASN A 1 181 ? 2.422 -3.103 -17.033 1.00 98.25 181 ASN A O 1
ATOM 1403 N N . THR A 1 182 ? 3.100 -4.282 -18.823 1.00 98.19 182 THR A N 1
ATOM 1404 C CA . THR A 1 182 ? 4.412 -3.623 -18.960 1.00 98.19 182 THR A CA 1
ATOM 1405 C C . THR A 1 182 ? 4.312 -2.100 -19.068 1.00 98.19 182 THR A C 1
ATOM 1407 O O . THR A 1 182 ? 4.986 -1.394 -18.322 1.00 98.19 182 THR A O 1
ATOM 1410 N N . ASN A 1 183 ? 3.472 -1.591 -19.975 1.00 98.19 183 ASN A N 1
ATOM 1411 C CA . ASN A 1 183 ? 3.372 -0.151 -20.229 1.00 98.19 183 ASN A CA 1
ATOM 1412 C C . ASN A 1 183 ? 2.746 0.575 -19.039 1.00 98.19 183 ASN A C 1
ATOM 1414 O O . ASN A 1 183 ? 3.218 1.639 -18.649 1.00 98.19 183 ASN A O 1
ATOM 1418 N N . SER A 1 184 ? 1.719 -0.031 -18.441 1.00 98.31 184 SER A N 1
ATOM 1419 C CA . SER A 1 184 ? 1.039 0.533 -17.280 1.00 98.31 184 SER A CA 1
ATOM 1420 C C . SER A 1 184 ? 1.974 0.616 -16.072 1.00 98.31 184 SER A C 1
ATOM 1422 O O . SER A 1 184 ? 2.077 1.672 -15.461 1.00 98.31 184 SER A O 1
ATOM 1424 N N . LEU A 1 185 ? 2.730 -0.447 -15.767 1.00 98.56 185 LEU A N 1
ATOM 1425 C CA . LEU A 1 185 ? 3.688 -0.432 -14.656 1.00 98.56 185 LEU A CA 1
ATOM 1426 C C . LEU A 1 185 ? 4.825 0.571 -14.886 1.00 98.56 185 LEU A C 1
ATOM 1428 O O . LEU A 1 185 ? 5.196 1.298 -13.968 1.00 98.56 185 LEU A O 1
ATOM 1432 N N . ALA A 1 186 ? 5.362 0.644 -16.108 1.00 98.50 186 ALA A N 1
ATOM 1433 C CA . ALA A 1 186 ? 6.372 1.642 -16.454 1.00 98.50 186 ALA A CA 1
ATOM 1434 C C . ALA A 1 186 ? 5.865 3.066 -16.192 1.00 98.50 186 ALA A C 1
ATOM 1436 O O . ALA A 1 186 ? 6.561 3.871 -15.569 1.00 98.50 186 ALA A O 1
ATOM 1437 N N . LEU A 1 187 ? 4.636 3.349 -16.630 1.00 98.38 187 LEU A N 1
ATOM 1438 C CA . LEU A 1 187 ? 3.984 4.634 -16.433 1.00 98.38 187 LEU A CA 1
ATOM 1439 C C . LEU A 1 187 ? 3.735 4.915 -14.947 1.00 98.38 187 LEU A C 1
ATOM 1441 O O . LEU A 1 187 ? 4.084 5.997 -14.488 1.00 98.38 187 LEU A O 1
ATOM 1445 N N . ALA A 1 188 ? 3.229 3.935 -14.192 1.00 98.31 188 ALA A N 1
ATOM 1446 C CA . ALA A 1 188 ? 3.013 4.039 -12.749 1.00 98.31 188 ALA A CA 1
ATOM 1447 C C . ALA A 1 188 ? 4.307 4.414 -12.012 1.00 98.31 188 ALA A C 1
ATOM 1449 O O . ALA A 1 188 ? 4.320 5.355 -11.220 1.00 98.31 188 ALA A O 1
ATOM 1450 N N . CYS A 1 189 ? 5.422 3.739 -12.313 1.00 98.25 189 CYS A N 1
ATOM 1451 C CA . CYS A 1 189 ? 6.722 4.061 -11.721 1.00 98.25 189 CYS A CA 1
ATOM 1452 C C . CYS A 1 189 ? 7.168 5.496 -12.033 1.00 98.25 189 CYS A C 1
ATOM 1454 O O . CYS A 1 189 ? 7.723 6.178 -11.175 1.00 98.25 189 CYS A O 1
ATOM 1456 N N . GLN A 1 190 ? 6.893 5.990 -13.240 1.00 97.44 190 GLN A N 1
ATOM 1457 C CA . GLN A 1 190 ? 7.261 7.349 -13.635 1.00 97.44 190 GLN A CA 1
ATOM 1458 C C . GLN A 1 190 ? 6.354 8.427 -13.025 1.00 97.44 190 GLN A C 1
ATOM 1460 O O . GLN A 1 190 ? 6.781 9.585 -12.940 1.00 97.44 190 GLN A O 1
ATOM 1465 N N . THR A 1 191 ? 5.117 8.092 -12.639 1.00 96.50 191 THR A N 1
ATOM 1466 C CA . THR A 1 191 ? 4.092 9.036 -12.162 1.00 96.50 191 THR A CA 1
ATOM 1467 C C . THR A 1 191 ? 3.939 9.029 -10.647 1.00 96.50 191 THR A C 1
ATOM 1469 O O . THR A 1 191 ? 4.144 10.071 -10.028 1.00 96.50 191 THR A O 1
ATOM 1472 N N . VAL A 1 192 ? 3.635 7.871 -10.060 1.00 97.25 192 VAL A N 1
ATOM 1473 C CA . VAL A 1 192 ? 3.254 7.701 -8.650 1.00 97.25 192 VAL A CA 1
ATOM 1474 C C . VAL A 1 192 ? 4.358 8.160 -7.712 1.00 97.25 192 VAL A C 1
ATOM 1476 O O . VAL A 1 192 ? 4.085 8.794 -6.699 1.00 97.25 192 VAL A O 1
ATOM 1479 N N . ILE A 1 193 ? 5.624 7.905 -8.056 1.00 95.75 193 ILE A N 1
ATOM 1480 C CA . ILE A 1 193 ? 6.737 8.268 -7.173 1.00 95.75 193 ILE A CA 1
ATOM 1481 C C . ILE A 1 193 ? 6.846 9.785 -6.926 1.00 95.75 193 ILE A C 1
ATOM 1483 O O . ILE A 1 193 ? 7.421 10.212 -5.929 1.00 95.75 193 ILE A O 1
ATOM 1487 N N . LYS A 1 194 ? 6.261 10.603 -7.812 1.00 93.88 194 LYS A N 1
ATOM 1488 C CA . LYS A 1 194 ? 6.237 12.069 -7.698 1.00 93.88 194 LYS A CA 1
ATOM 1489 C C . LYS A 1 194 ? 5.119 12.588 -6.797 1.00 93.88 194 LYS A C 1
ATOM 1491 O O . LYS A 1 194 ? 4.983 13.801 -6.657 1.00 93.88 194 LYS A O 1
ATOM 1496 N N . TRP A 1 195 ? 4.274 11.715 -6.257 1.00 94.88 195 TRP A N 1
ATOM 1497 C CA . TRP A 1 195 ? 3.184 12.149 -5.402 1.00 94.88 195 TRP A CA 1
ATOM 1498 C C . TRP A 1 195 ? 3.701 12.821 -4.132 1.00 94.88 195 TRP A C 1
ATOM 1500 O O . TRP A 1 195 ? 4.638 12.358 -3.484 1.00 94.88 195 TRP A O 1
ATOM 1510 N N . GLN A 1 196 ? 3.006 13.885 -3.759 1.00 92.06 196 GLN A N 1
ATOM 1511 C CA . GLN A 1 196 ? 3.096 14.534 -2.465 1.00 92.06 196 GLN A CA 1
ATOM 1512 C C . GLN A 1 196 ? 1.653 14.775 -2.032 1.00 92.06 196 GLN A C 1
ATOM 1514 O O . GLN A 1 196 ? 0.994 15.686 -2.535 1.00 92.06 196 GLN A O 1
ATOM 1519 N N . ILE A 1 197 ? 1.116 13.873 -1.208 1.00 91.00 197 ILE A N 1
ATOM 1520 C CA . ILE A 1 197 ? -0.325 13.858 -0.915 1.00 91.00 197 ILE A CA 1
ATOM 1521 C C . ILE A 1 197 ? -0.707 14.801 0.227 1.00 91.00 197 ILE A C 1
ATOM 1523 O O . ILE A 1 197 ? -1.891 15.058 0.435 1.00 91.00 197 ILE A O 1
ATOM 1527 N N . LEU A 1 198 ? 0.283 15.337 0.946 1.00 91.88 198 LEU A N 1
ATOM 1528 C CA . LEU A 1 198 ? 0.096 16.279 2.041 1.00 91.88 198 LEU A CA 1
ATOM 1529 C C . LEU A 1 198 ? 0.925 17.544 1.807 1.00 91.88 198 LEU A C 1
ATOM 1531 O O . LEU A 1 198 ? 2.076 17.480 1.383 1.00 91.88 198 LEU A O 1
ATOM 1535 N N . HIS A 1 199 ? 0.344 18.701 2.125 1.00 89.00 199 HIS A N 1
ATOM 1536 C CA . HIS A 1 199 ? 1.107 19.948 2.231 1.00 89.00 199 HIS A CA 1
ATOM 1537 C C . HIS A 1 199 ? 2.027 19.913 3.459 1.00 89.00 199 HIS A C 1
ATOM 1539 O O . HIS A 1 199 ? 3.202 20.249 3.374 1.00 89.00 199 HIS A O 1
ATOM 1545 N N . ASP A 1 200 ? 1.474 19.466 4.585 1.00 89.88 200 ASP A N 1
ATOM 1546 C CA . ASP A 1 200 ? 2.162 19.194 5.840 1.00 89.88 200 ASP A CA 1
ATOM 1547 C C . ASP A 1 200 ? 1.415 18.080 6.594 1.00 89.88 200 ASP A C 1
ATOM 1549 O O . ASP A 1 200 ? 0.301 17.686 6.231 1.00 89.88 200 ASP A O 1
ATOM 1553 N N . LEU A 1 201 ? 2.031 17.554 7.651 1.00 90.81 201 LEU A N 1
ATOM 1554 C CA . LEU A 1 201 ? 1.477 16.422 8.393 1.00 90.81 201 LEU A CA 1
ATOM 1555 C C . LEU A 1 201 ? 0.345 16.801 9.356 1.00 90.81 201 LEU A C 1
ATOM 1557 O O . LEU A 1 201 ? -0.293 15.903 9.899 1.00 90.81 201 LEU A O 1
ATOM 1561 N N . THR A 1 202 ? 0.036 18.086 9.568 1.00 90.00 202 THR A N 1
ATOM 1562 C CA . THR A 1 202 ? -0.945 18.501 10.590 1.00 90.00 202 THR A CA 1
ATOM 1563 C C . THR A 1 202 ? -2.344 17.956 10.317 1.00 90.00 202 THR A C 1
ATOM 1565 O O . THR A 1 202 ? -3.078 17.661 11.261 1.00 90.00 202 THR A O 1
ATOM 1568 N N . ALA A 1 203 ? -2.693 17.716 9.048 1.00 90.50 203 ALA A N 1
ATOM 1569 C CA . ALA A 1 203 ? -3.947 17.074 8.658 1.00 90.50 203 ALA A CA 1
ATOM 1570 C C . ALA A 1 203 ? -4.144 15.696 9.321 1.00 90.50 203 ALA A C 1
ATOM 1572 O O . ALA A 1 203 ? -5.276 15.318 9.625 1.00 90.50 203 ALA A O 1
ATOM 1573 N N . LEU A 1 204 ? -3.058 14.973 9.617 1.00 91.38 204 LEU A N 1
ATOM 1574 C CA . LEU A 1 204 ? -3.104 13.671 10.285 1.00 91.38 204 LEU A CA 1
ATOM 1575 C C . LEU A 1 204 ? -3.692 13.749 11.698 1.00 91.38 204 LEU A C 1
ATOM 1577 O O . LEU A 1 204 ? -4.337 12.800 12.135 1.00 91.38 204 LEU A O 1
ATOM 1581 N N . SER A 1 205 ? -3.555 14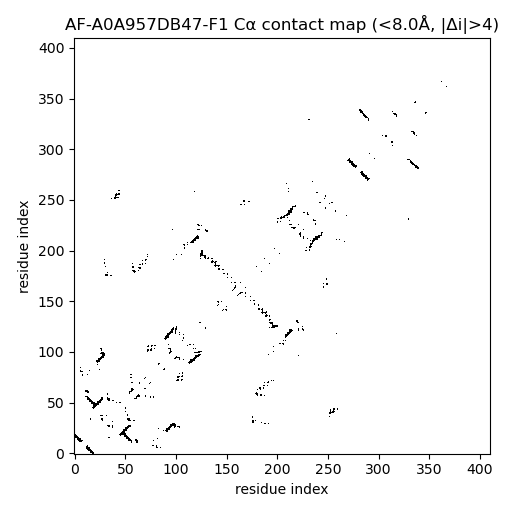.887 12.385 1.00 91.50 205 SER A N 1
ATOM 1582 C CA . SER A 1 205 ? -4.106 15.081 13.736 1.00 91.50 205 SER A CA 1
ATOM 1583 C C . SER A 1 205 ? -5.637 14.969 13.794 1.00 91.50 205 SER A C 1
ATOM 1585 O O . SER A 1 205 ? -6.209 14.764 14.862 1.00 91.50 205 SER A O 1
ATOM 1587 N N . THR A 1 206 ? -6.311 15.068 12.643 1.00 92.38 206 THR A N 1
ATOM 1588 C CA . THR A 1 206 ? -7.770 14.930 12.531 1.00 92.38 206 THR A CA 1
ATOM 1589 C C . THR A 1 206 ? -8.245 13.470 12.536 1.00 92.38 206 THR A C 1
ATOM 1591 O O . THR A 1 206 ? -9.425 13.206 12.786 1.00 92.38 206 THR A O 1
ATOM 1594 N N . LEU A 1 207 ? -7.343 12.509 12.301 1.00 93.44 207 LEU A N 1
ATOM 1595 C CA . LEU A 1 207 ? -7.657 11.082 12.252 1.00 93.44 207 LEU A CA 1
ATOM 1596 C C . LEU A 1 207 ? -7.687 10.483 13.660 1.00 93.44 207 LEU A C 1
ATOM 1598 O O . LEU A 1 207 ? -6.670 10.077 14.213 1.00 93.44 207 LEU A O 1
ATOM 1602 N N . ASN A 1 208 ? -8.886 10.401 14.234 1.00 90.69 208 ASN A N 1
ATOM 1603 C CA . ASN A 1 208 ? -9.087 9.908 15.599 1.00 90.69 208 ASN A CA 1
ATOM 1604 C C . ASN A 1 208 ? -9.185 8.375 15.712 1.00 90.69 208 ASN A C 1
ATOM 1606 O O . ASN A 1 208 ? -9.194 7.851 16.826 1.00 90.69 208 ASN A O 1
ATOM 1610 N N . CYS A 1 209 ? -9.280 7.635 14.603 1.00 93.69 209 CYS A N 1
ATOM 1611 C CA . CYS A 1 209 ? -9.291 6.171 14.652 1.00 93.69 209 CYS A CA 1
ATOM 1612 C C . CYS A 1 209 ? -7.933 5.619 15.138 1.00 93.69 209 CYS A C 1
ATOM 1614 O O . CYS A 1 209 ? -6.902 6.244 14.884 1.00 93.69 209 CYS A O 1
ATOM 1616 N N . PRO A 1 210 ? -7.890 4.438 15.781 1.00 96.38 210 PRO A N 1
ATOM 1617 C CA . PRO A 1 210 ? -6.629 3.760 16.073 1.00 96.38 210 PRO A CA 1
ATOM 1618 C C . PRO A 1 210 ? -5.827 3.481 14.797 1.00 96.38 210 PRO A C 1
ATOM 1620 O O . PRO A 1 210 ? -6.397 3.024 13.800 1.00 96.38 210 PRO A O 1
ATOM 1623 N N . VAL A 1 211 ? -4.509 3.699 14.840 1.00 96.75 211 VAL A N 1
ATOM 1624 C CA . VAL A 1 211 ? -3.603 3.492 13.701 1.00 96.75 211 VAL A CA 1
ATOM 1625 C C . VAL A 1 211 ? -2.449 2.560 14.067 1.00 96.75 211 VAL A C 1
ATOM 1627 O O . VAL A 1 211 ? -1.786 2.752 15.080 1.00 96.75 211 VAL A O 1
ATOM 1630 N N . CYS A 1 212 ? -2.167 1.575 13.218 1.00 97.56 212 CYS A N 1
ATOM 1631 C CA . CYS A 1 212 ? -0.955 0.763 13.287 1.00 97.56 212 CYS A CA 1
ATOM 1632 C C . CYS A 1 212 ? -0.044 1.110 12.115 1.00 97.56 212 CYS A C 1
ATOM 1634 O O . CYS A 1 212 ? -0.459 1.000 10.961 1.00 97.56 212 CYS A O 1
ATOM 1636 N N . ILE A 1 213 ? 1.191 1.502 12.402 1.00 97.44 213 ILE A N 1
ATOM 1637 C CA . ILE A 1 213 ? 2.212 1.834 11.413 1.00 97.44 213 ILE A CA 1
ATOM 1638 C C . ILE A 1 213 ? 3.310 0.783 11.504 1.00 97.44 213 ILE A C 1
ATOM 1640 O O . ILE A 1 213 ? 3.874 0.577 12.572 1.00 97.44 213 ILE A O 1
ATOM 1644 N N . LEU A 1 214 ? 3.636 0.141 10.388 1.00 97.44 214 LEU A N 1
ATOM 1645 C CA . LEU A 1 214 ? 4.754 -0.787 10.274 1.00 97.44 214 LEU A CA 1
ATOM 1646 C C . LEU A 1 214 ? 5.861 -0.146 9.436 1.00 97.44 214 LEU A C 1
ATOM 1648 O O . LEU A 1 214 ? 5.606 0.291 8.311 1.00 97.44 214 LEU A O 1
ATOM 1652 N N . ALA A 1 215 ? 7.087 -0.101 9.953 1.00 93.62 215 ALA A N 1
ATOM 1653 C CA . ALA A 1 215 ? 8.250 0.425 9.231 1.00 93.62 215 ALA A CA 1
ATOM 1654 C C . ALA A 1 215 ? 9.549 -0.267 9.669 1.00 93.62 215 ALA A C 1
ATOM 1656 O O . ALA A 1 215 ? 9.579 -0.985 10.664 1.00 93.62 215 ALA A O 1
ATOM 1657 N N . TRP A 1 216 ? 10.642 -0.070 8.931 1.00 93.06 216 TRP A N 1
ATOM 1658 C CA . TRP A 1 216 ? 11.939 -0.679 9.248 1.00 93.06 216 TRP A CA 1
ATOM 1659 C C . TRP A 1 216 ? 13.109 0.258 8.921 1.00 93.06 216 TRP A C 1
ATOM 1661 O O . TRP A 1 216 ? 12.986 1.136 8.063 1.00 93.06 216 TRP A O 1
ATOM 1671 N N . PRO A 1 217 ? 14.264 0.111 9.597 1.00 86.81 217 PRO A N 1
ATOM 1672 C CA . PRO A 1 217 ? 15.436 0.918 9.294 1.00 86.81 217 PRO A CA 1
ATOM 1673 C C . PRO A 1 217 ? 16.052 0.498 7.954 1.00 86.81 217 PRO A C 1
ATOM 1675 O O . PRO A 1 217 ? 16.069 -0.679 7.597 1.00 86.81 217 PRO A O 1
ATOM 1678 N N . GLY A 1 218 ? 16.614 1.467 7.232 1.00 84.81 218 GLY A N 1
ATOM 1679 C CA . GLY A 1 218 ? 17.292 1.215 5.957 1.00 84.81 218 GLY A CA 1
ATOM 1680 C C . GLY A 1 218 ? 16.362 1.080 4.749 1.00 84.81 218 GLY A C 1
ATOM 1681 O O . GLY A 1 218 ? 16.850 0.769 3.664 1.00 84.81 218 GLY A O 1
ATOM 1682 N N . ASP A 1 219 ? 15.058 1.333 4.900 1.00 90.06 219 ASP A N 1
ATOM 1683 C CA . ASP A 1 219 ? 14.191 1.571 3.747 1.00 90.06 219 ASP A CA 1
ATOM 1684 C C . ASP A 1 219 ? 14.552 2.917 3.097 1.00 90.06 219 ASP A C 1
ATOM 1686 O O . ASP A 1 219 ? 14.329 3.990 3.659 1.00 90.06 219 ASP A O 1
ATOM 1690 N N . VAL A 1 220 ? 15.165 2.842 1.916 1.00 85.69 220 VAL A N 1
ATOM 1691 C CA . VAL A 1 220 ? 15.565 4.012 1.121 1.00 85.69 220 VAL A CA 1
ATOM 1692 C C . VAL A 1 220 ? 14.392 4.643 0.370 1.00 85.69 220 VAL A C 1
ATOM 1694 O O . VAL A 1 220 ? 14.461 5.819 0.023 1.00 85.69 220 VAL A O 1
ATOM 1697 N N . LEU A 1 221 ? 13.325 3.878 0.121 1.00 89.50 221 LEU A N 1
ATOM 1698 C CA . LEU A 1 221 ? 12.127 4.331 -0.584 1.00 89.50 221 LEU A CA 1
ATOM 1699 C C . LEU A 1 221 ? 11.128 4.980 0.385 1.00 89.50 221 LEU A C 1
ATOM 1701 O O . LEU A 1 221 ? 10.444 5.940 0.022 1.00 89.50 221 LEU A O 1
ATOM 1705 N N . HIS A 1 222 ? 11.080 4.482 1.622 1.00 93.25 222 HIS A N 1
ATOM 1706 C CA . HIS A 1 222 ? 10.213 4.976 2.692 1.00 93.25 222 HIS A CA 1
ATOM 1707 C C . HIS A 1 222 ? 11.030 5.202 3.969 1.00 93.25 222 HIS A C 1
ATOM 1709 O O . HIS A 1 222 ? 11.055 4.342 4.852 1.00 93.25 222 HIS A O 1
ATOM 1715 N N . PRO A 1 223 ? 11.724 6.348 4.099 1.00 89.56 223 PRO A N 1
ATOM 1716 C CA . PRO A 1 223 ? 12.571 6.603 5.255 1.00 89.56 223 PRO A CA 1
ATOM 1717 C C . PRO A 1 223 ? 11.819 6.400 6.572 1.00 89.56 223 PRO A C 1
ATOM 1719 O O . PRO A 1 223 ? 10.724 6.932 6.757 1.00 89.56 223 PRO A O 1
ATOM 1722 N N . LEU A 1 224 ? 12.436 5.689 7.521 1.00 88.00 224 LEU A N 1
ATOM 1723 C CA . LEU A 1 224 ? 11.857 5.452 8.850 1.00 88.00 224 LEU A CA 1
ATOM 1724 C C . LEU A 1 224 ? 11.435 6.759 9.546 1.00 88.00 224 LEU A C 1
ATOM 1726 O O . LEU A 1 224 ? 10.441 6.778 10.270 1.00 88.00 224 LEU A O 1
ATOM 1730 N N . SER A 1 225 ? 12.144 7.859 9.280 1.00 86.81 225 SER A N 1
ATOM 1731 C CA . SER A 1 225 ? 11.800 9.191 9.784 1.00 86.81 225 SER A CA 1
ATOM 1732 C C . SER A 1 225 ? 10.396 9.639 9.375 1.00 86.81 225 SER A C 1
ATOM 1734 O O . SER A 1 225 ? 9.713 10.281 10.166 1.00 86.81 225 SER A O 1
ATOM 1736 N N . LEU A 1 226 ? 9.912 9.278 8.183 1.00 87.75 226 LEU A N 1
ATOM 1737 C CA . LEU A 1 226 ? 8.547 9.592 7.765 1.00 87.75 226 LEU A CA 1
ATOM 1738 C C . LEU A 1 226 ? 7.519 8.846 8.625 1.00 87.75 226 LEU A C 1
ATOM 1740 O O . LEU A 1 226 ? 6.584 9.466 9.128 1.00 87.75 226 LEU A O 1
ATOM 1744 N N . ALA A 1 227 ? 7.720 7.547 8.854 1.00 88.62 227 ALA A N 1
ATOM 1745 C CA . ALA A 1 227 ? 6.850 6.750 9.718 1.00 88.62 227 ALA A CA 1
ATOM 1746 C C . ALA A 1 227 ? 6.842 7.267 11.168 1.00 88.62 227 ALA A C 1
ATOM 1748 O O . ALA A 1 227 ? 5.785 7.333 11.794 1.00 88.62 227 ALA A O 1
ATOM 1749 N N . GLN A 1 228 ? 7.999 7.696 11.682 1.00 89.06 228 GLN A N 1
ATOM 1750 C CA . GLN A 1 228 ? 8.115 8.324 13.001 1.00 89.06 228 GLN A CA 1
ATOM 1751 C C . GLN A 1 228 ? 7.359 9.655 13.072 1.00 89.06 228 GLN A C 1
ATOM 1753 O O . GLN A 1 228 ? 6.622 9.881 14.029 1.00 89.06 228 GLN A O 1
ATOM 1758 N N . ARG A 1 229 ? 7.476 10.513 12.048 1.00 92.44 229 ARG A N 1
ATOM 1759 C CA . ARG A 1 229 ? 6.711 11.768 11.977 1.00 92.44 229 ARG A CA 1
ATOM 1760 C C . ARG A 1 229 ? 5.201 11.516 11.880 1.00 92.44 229 ARG A C 1
ATOM 1762 O O . ARG A 1 229 ? 4.430 12.224 12.522 1.00 92.44 229 ARG A O 1
ATOM 1769 N N . TYR A 1 230 ? 4.766 10.482 11.153 1.00 89.69 230 TYR A N 1
ATOM 1770 C CA . TYR A 1 230 ? 3.358 10.067 11.133 1.00 89.69 230 TYR A CA 1
ATOM 1771 C C . TYR A 1 230 ? 2.891 9.642 12.529 1.00 89.69 230 TYR A C 1
ATOM 1773 O O . TYR A 1 230 ? 1.883 10.153 13.009 1.00 89.69 230 TYR A O 1
ATOM 1781 N N . ALA A 1 231 ? 3.641 8.761 13.200 1.00 89.19 231 ALA A N 1
ATOM 1782 C CA . ALA A 1 231 ? 3.318 8.281 14.543 1.00 89.19 231 ALA A CA 1
ATOM 1783 C C . ALA A 1 231 ? 3.259 9.412 15.583 1.00 89.19 231 ALA A C 1
ATOM 1785 O O . ALA A 1 231 ? 2.402 9.389 16.457 1.00 89.19 231 ALA A O 1
ATOM 1786 N N . ALA A 1 232 ? 4.133 10.416 15.464 1.00 84.88 232 ALA A N 1
ATOM 1787 C CA . ALA A 1 232 ? 4.135 11.589 16.335 1.00 84.88 232 ALA A CA 1
ATOM 1788 C C . ALA A 1 232 ? 2.942 12.531 16.096 1.00 84.88 232 ALA A C 1
ATOM 1790 O O . ALA A 1 232 ? 2.561 13.266 17.003 1.00 84.88 232 ALA A O 1
ATOM 1791 N N . THR A 1 233 ? 2.364 12.532 14.889 1.00 87.38 233 THR A N 1
ATOM 1792 C CA . THR A 1 233 ? 1.273 13.454 14.526 1.00 87.38 233 THR A CA 1
ATOM 1793 C C . THR A 1 233 ? -0.115 12.827 14.677 1.00 87.38 233 THR A C 1
ATOM 1795 O O . THR A 1 233 ? -1.091 13.525 14.947 1.00 87.38 233 THR A O 1
ATOM 1798 N N . LEU A 1 234 ? -0.224 11.510 14.493 1.00 87.56 234 LEU A N 1
ATOM 1799 C CA . LEU A 1 234 ? -1.470 10.762 14.631 1.00 87.56 234 LEU A CA 1
ATOM 1800 C C . LEU A 1 234 ? -1.791 10.529 16.119 1.00 87.56 234 LEU A C 1
ATOM 1802 O O . LEU A 1 234 ? -0.973 9.945 16.828 1.00 87.56 234 LEU A O 1
ATOM 1806 N N . PRO A 1 235 ? -2.989 10.903 16.605 1.00 84.81 235 PRO A N 1
ATOM 1807 C CA . PRO A 1 235 ? -3.286 10.911 18.039 1.00 84.81 235 PRO A CA 1
ATOM 1808 C C . PRO A 1 235 ? -3.315 9.513 18.672 1.00 84.81 235 PRO A C 1
ATOM 1810 O O . PRO A 1 235 ? -3.027 9.370 19.856 1.00 84.81 235 PRO A O 1
ATOM 1813 N N . ASN A 1 236 ? -3.662 8.486 17.891 1.00 88.75 236 ASN A N 1
ATOM 1814 C CA . ASN A 1 236 ? -3.863 7.114 18.362 1.00 88.75 236 ASN A CA 1
ATOM 1815 C C . ASN A 1 236 ? -3.024 6.108 17.556 1.00 88.75 236 ASN A C 1
ATOM 1817 O O . ASN A 1 236 ? -3.523 5.046 17.176 1.00 88.75 236 ASN A O 1
ATOM 1821 N N . ALA A 1 237 ? -1.775 6.464 17.238 1.00 89.31 237 ALA A N 1
ATOM 1822 C CA . ALA A 1 237 ? -0.875 5.615 16.463 1.00 89.31 237 ALA A CA 1
ATOM 1823 C C . ALA A 1 237 ? 0.056 4.756 17.328 1.00 89.31 237 ALA A C 1
ATOM 1825 O O . ALA A 1 237 ? 0.611 5.213 18.323 1.00 89.31 237 ALA A O 1
ATOM 1826 N N . VAL A 1 238 ? 0.286 3.526 16.872 1.00 89.56 238 VAL A N 1
ATOM 1827 C CA . VAL A 1 238 ? 1.373 2.650 17.321 1.00 89.56 238 VAL A CA 1
ATOM 1828 C C . VAL A 1 238 ? 2.316 2.417 16.148 1.00 89.56 238 VAL A C 1
ATOM 1830 O O . VAL A 1 238 ? 1.862 2.084 15.052 1.00 89.56 238 VAL A O 1
ATOM 1833 N N . LEU A 1 239 ? 3.618 2.588 16.376 1.00 91.94 239 LEU A N 1
ATOM 1834 C CA . LEU A 1 239 ? 4.670 2.271 15.414 1.00 91.94 239 LEU A CA 1
ATOM 1835 C C . LEU A 1 239 ? 5.349 0.959 15.811 1.00 91.94 239 LEU A C 1
ATOM 1837 O O . LEU A 1 239 ? 5.968 0.876 16.866 1.00 91.94 239 LEU A O 1
ATOM 1841 N N . GLU A 1 240 ? 5.268 -0.033 14.935 1.00 91.19 240 GLU A N 1
ATOM 1842 C CA . GLU A 1 240 ? 5.887 -1.347 15.085 1.00 91.19 240 GLU A CA 1
ATOM 1843 C C . GLU A 1 240 ? 7.012 -1.526 14.065 1.00 91.19 240 GLU A C 1
ATOM 1845 O O . GLU A 1 240 ? 6.912 -1.131 12.896 1.00 91.19 240 GLU A O 1
ATOM 1850 N N . MET A 1 241 ? 8.098 -2.149 14.513 1.00 88.25 241 MET A N 1
ATOM 1851 C CA . MET A 1 241 ? 9.292 -2.337 13.697 1.00 88.25 241 MET A CA 1
ATOM 1852 C C . MET A 1 241 ? 9.272 -3.690 12.986 1.00 88.25 241 MET A C 1
ATOM 1854 O O . MET A 1 241 ? 9.085 -4.736 13.605 1.00 88.25 241 MET A O 1
ATOM 1858 N N . LEU A 1 242 ? 9.526 -3.667 11.680 1.00 87.12 242 LEU A N 1
ATOM 1859 C CA . LEU A 1 242 ? 9.652 -4.847 10.829 1.00 87.12 242 LEU A CA 1
ATOM 1860 C C . LEU A 1 242 ? 11.123 -5.177 10.518 1.00 87.12 242 LEU A C 1
ATOM 1862 O O . LEU A 1 242 ? 12.001 -4.313 10.630 1.00 87.12 242 LEU A O 1
ATOM 1866 N N . PRO A 1 243 ? 11.422 -6.419 10.091 1.00 87.81 243 PRO A N 1
ATOM 1867 C CA . PRO A 1 243 ? 12.687 -6.711 9.437 1.00 87.81 243 PRO A CA 1
ATOM 1868 C C . PRO A 1 243 ? 12.790 -5.958 8.097 1.00 87.81 243 PRO A C 1
ATOM 1870 O O . PRO A 1 243 ? 11.768 -5.599 7.508 1.00 87.81 243 PRO A O 1
ATOM 1873 N N . PRO A 1 244 ? 14.013 -5.760 7.570 1.00 88.12 244 PRO A N 1
ATOM 1874 C CA . PRO A 1 244 ? 14.209 -5.191 6.243 1.00 88.12 244 PRO A CA 1
ATOM 1875 C C . PRO A 1 244 ? 13.445 -5.946 5.153 1.00 88.12 244 PRO A C 1
ATOM 1877 O O . PRO A 1 244 ? 13.184 -7.142 5.288 1.00 88.12 244 PRO A O 1
ATOM 1880 N N . LEU A 1 245 ? 13.179 -5.263 4.037 1.00 88.62 245 LEU A N 1
ATOM 1881 C CA . LEU A 1 245 ? 12.355 -5.744 2.921 1.00 88.62 245 LEU A CA 1
ATOM 1882 C C . LEU A 1 245 ? 12.545 -7.231 2.536 1.00 88.62 245 LEU A C 1
ATOM 1884 O O . LEU A 1 245 ? 11.532 -7.912 2.378 1.00 88.62 245 LEU A O 1
ATOM 1888 N N . PRO A 1 246 ? 13.771 -7.795 2.427 1.00 90.88 246 PRO A N 1
ATOM 1889 C CA . PRO A 1 246 ? 13.931 -9.219 2.122 1.00 90.88 246 PRO A CA 1
ATOM 1890 C C . PRO A 1 246 ? 13.224 -10.135 3.126 1.00 90.88 246 PRO A C 1
ATOM 1892 O O . PRO A 1 246 ? 12.586 -11.098 2.720 1.00 90.88 246 PRO A O 1
ATOM 1895 N N . GLY A 1 247 ? 13.254 -9.796 4.418 1.00 89.31 247 GLY A N 1
ATOM 1896 C CA . GLY A 1 247 ? 12.573 -10.552 5.468 1.00 89.31 247 GLY A CA 1
ATOM 1897 C C . GLY A 1 247 ? 11.051 -10.575 5.301 1.00 89.31 247 GLY A C 1
ATOM 1898 O O . GLY A 1 247 ? 10.424 -11.590 5.597 1.00 89.31 247 GLY A O 1
ATOM 1899 N N . LEU A 1 248 ? 10.456 -9.512 4.744 1.00 90.44 248 LEU A N 1
ATOM 1900 C CA . LEU A 1 248 ? 9.023 -9.468 4.419 1.00 90.44 248 LEU A CA 1
ATOM 1901 C C . LEU A 1 248 ? 8.675 -10.379 3.245 1.00 90.44 248 LEU A C 1
ATOM 1903 O O . LEU A 1 248 ? 7.615 -10.999 3.218 1.00 90.44 248 LEU A O 1
ATOM 1907 N N . PHE A 1 249 ? 9.585 -10.510 2.284 1.00 93.62 249 PHE A N 1
ATOM 1908 C CA . PHE A 1 249 ? 9.433 -11.486 1.216 1.00 93.62 249 PHE A CA 1
ATOM 1909 C C . PHE A 1 249 ? 9.754 -12.906 1.662 1.00 93.62 249 PHE A C 1
ATOM 1911 O O . PHE A 1 249 ? 9.290 -13.819 0.996 1.00 93.62 249 PHE A O 1
ATOM 1918 N N . GLU A 1 250 ? 10.498 -13.139 2.743 1.00 94.00 250 GLU A N 1
ATOM 1919 C CA . GLU A 1 250 ? 10.724 -14.483 3.300 1.00 94.00 250 GLU A CA 1
ATOM 1920 C C . GLU A 1 250 ? 9.533 -14.946 4.144 1.00 94.00 250 GLU A C 1
ATOM 1922 O O . GLU A 1 250 ? 9.033 -16.058 3.943 1.00 94.00 250 GLU A O 1
ATOM 1927 N N . ASN A 1 251 ? 9.016 -14.065 5.002 1.00 94.25 251 ASN A N 1
ATOM 1928 C CA . ASN A 1 251 ? 7.874 -14.315 5.874 1.00 94.25 251 ASN A CA 1
ATOM 1929 C C . ASN A 1 251 ? 6.790 -13.226 5.718 1.00 94.25 251 ASN A C 1
ATOM 1931 O O . ASN A 1 251 ? 6.658 -12.359 6.586 1.00 94.25 251 ASN A O 1
ATOM 1935 N N . PRO A 1 252 ? 5.994 -13.253 4.631 1.00 94.94 252 PRO A N 1
ATOM 1936 C CA . PRO A 1 252 ? 4.976 -12.231 4.391 1.00 94.94 252 PRO A CA 1
ATOM 1937 C C . PRO A 1 252 ? 3.899 -12.201 5.480 1.00 94.94 252 PRO A C 1
ATOM 1939 O O . PRO A 1 252 ? 3.391 -11.129 5.799 1.00 94.94 252 PRO A O 1
ATOM 1942 N N . GLN A 1 253 ? 3.588 -13.347 6.094 1.00 96.12 253 GLN A N 1
ATOM 1943 C CA . GLN A 1 253 ? 2.559 -13.485 7.129 1.00 96.12 253 GLN A CA 1
ATOM 1944 C C . GLN A 1 253 ? 2.826 -12.617 8.367 1.00 96.12 253 GLN A C 1
ATOM 1946 O O . GLN A 1 253 ? 1.879 -12.233 9.051 1.00 96.12 253 GLN A O 1
ATOM 1951 N N . MET A 1 254 ? 4.083 -12.244 8.624 1.00 94.75 254 MET A N 1
ATOM 1952 C CA . MET A 1 254 ? 4.458 -11.388 9.753 1.00 94.75 254 MET A CA 1
ATOM 1953 C C . MET A 1 254 ? 3.658 -10.077 9.797 1.00 94.75 254 MET A C 1
ATOM 1955 O O . MET A 1 254 ? 3.307 -9.605 10.877 1.00 94.75 254 MET A O 1
ATOM 1959 N N . VAL A 1 255 ? 3.324 -9.510 8.632 1.00 96.25 255 VAL A N 1
ATOM 1960 C CA . VAL A 1 255 ? 2.501 -8.296 8.529 1.00 96.25 255 VAL A CA 1
ATOM 1961 C C . VAL A 1 255 ? 1.121 -8.528 9.154 1.00 96.25 255 VAL A C 1
ATOM 1963 O O . VAL A 1 255 ? 0.716 -7.799 10.060 1.00 96.25 255 VAL A O 1
ATOM 1966 N N . GLY A 1 256 ? 0.415 -9.577 8.725 1.00 96.00 256 GLY A N 1
ATOM 1967 C CA . GLY A 1 256 ? -0.892 -9.946 9.268 1.00 96.00 256 GLY A CA 1
ATOM 1968 C C . GLY A 1 256 ? -0.840 -10.355 10.740 1.00 96.00 256 GLY A C 1
ATOM 1969 O O . GLY A 1 256 ? -1.764 -10.048 11.482 1.00 96.00 256 GLY A O 1
ATOM 1970 N N . GLU A 1 257 ? 0.241 -10.989 11.196 1.00 94.25 257 GLU A N 1
ATOM 1971 C CA . GLU A 1 257 ? 0.428 -11.349 12.608 1.00 94.25 257 GLU A CA 1
ATOM 1972 C C . GLU A 1 257 ? 0.567 -10.119 13.517 1.00 94.25 257 GLU A C 1
ATOM 1974 O O . GLU A 1 257 ? -0.028 -10.082 14.596 1.00 94.25 257 GLU A O 1
ATOM 1979 N N . ILE A 1 258 ? 1.340 -9.108 13.100 1.00 90.12 258 ILE A N 1
ATOM 1980 C CA . ILE A 1 258 ? 1.489 -7.854 13.857 1.00 90.12 258 ILE A CA 1
ATOM 1981 C C . ILE A 1 258 ? 0.167 -7.090 13.867 1.00 90.12 258 ILE A C 1
ATOM 1983 O O . ILE A 1 258 ? -0.308 -6.700 14.936 1.00 90.12 258 ILE A O 1
ATOM 1987 N N . TYR A 1 259 ? -0.477 -6.949 12.705 1.00 96.50 259 TYR A N 1
ATOM 1988 C CA . TYR A 1 259 ? -1.800 -6.338 12.638 1.00 96.50 259 TYR A CA 1
ATOM 1989 C C . TYR A 1 259 ? -2.827 -7.091 13.477 1.00 96.50 259 TYR A C 1
ATOM 1991 O O . TYR A 1 259 ? -3.631 -6.454 14.143 1.00 96.50 259 TYR A O 1
ATOM 1999 N N . GLY A 1 260 ? -2.775 -8.421 13.538 1.00 92.44 260 GLY A N 1
ATOM 2000 C CA . GLY A 1 260 ? -3.676 -9.216 14.370 1.00 92.44 260 GLY A CA 1
ATOM 2001 C C . GLY A 1 260 ? -3.576 -8.848 15.847 1.00 92.44 260 GLY A C 1
ATOM 2002 O O . GLY A 1 260 ? -4.600 -8.629 16.490 1.00 92.44 260 GLY A O 1
ATOM 2003 N N . ARG A 1 261 ? -2.352 -8.681 16.366 1.00 91.00 261 ARG A N 1
ATOM 2004 C CA . ARG A 1 261 ? -2.132 -8.241 17.755 1.00 91.00 261 ARG A CA 1
ATOM 2005 C C . ARG A 1 261 ? -2.701 -6.848 18.011 1.00 91.00 261 ARG A C 1
ATOM 2007 O O . ARG A 1 261 ? -3.400 -6.654 19.000 1.00 91.00 261 ARG A O 1
ATOM 2014 N N . PHE A 1 262 ? -2.463 -5.911 17.095 1.00 90.06 262 PHE A N 1
ATOM 2015 C CA . PHE A 1 262 ? -3.037 -4.564 17.150 1.00 90.06 262 PHE A CA 1
ATOM 2016 C C . PHE A 1 262 ? -4.574 -4.567 17.056 1.00 90.06 262 PHE A C 1
ATOM 2018 O O . PHE A 1 262 ? -5.268 -3.784 17.697 1.00 90.06 262 PHE A O 1
ATOM 2025 N N . LEU A 1 263 ? -5.155 -5.436 16.234 1.00 90.56 263 LEU A N 1
ATOM 2026 C CA . LEU A 1 263 ? -6.600 -5.469 16.043 1.00 90.56 263 LEU A CA 1
ATOM 2027 C C . LEU A 1 263 ? -7.327 -6.096 17.241 1.00 90.56 263 LEU A C 1
ATOM 2029 O O . LEU A 1 263 ? -8.449 -5.676 17.537 1.00 90.56 263 LEU A O 1
ATOM 2033 N N . GLN A 1 264 ? -6.678 -7.039 17.928 1.00 82.31 264 GLN A N 1
ATOM 2034 C CA . GLN A 1 264 ? -7.171 -7.711 19.132 1.00 82.31 264 GLN A CA 1
ATOM 2035 C C . GLN A 1 264 ? -6.933 -6.919 20.419 1.00 82.31 264 GLN A C 1
ATOM 2037 O O . GLN A 1 264 ? -7.637 -7.149 21.406 1.00 82.31 264 GLN A O 1
ATOM 2042 N N . SER A 1 265 ? -5.968 -5.995 20.444 1.00 70.31 265 SER A N 1
ATOM 2043 C CA . SER A 1 265 ? -5.792 -5.137 21.607 1.00 70.31 265 SER A CA 1
ATOM 2044 C C . SER A 1 265 ? -7.041 -4.268 21.790 1.00 70.31 265 SER A C 1
ATOM 2046 O O . SER A 1 265 ? -7.521 -3.567 20.894 1.00 70.31 265 SER A O 1
ATOM 2048 N N . SER A 1 266 ? -7.606 -4.330 22.996 1.00 50.50 266 SER A N 1
ATOM 2049 C CA . SER A 1 266 ? -8.466 -3.254 23.473 1.00 50.50 266 SER A CA 1
ATOM 2050 C C . SER A 1 266 ? -7.532 -2.063 23.626 1.00 50.50 266 SER A C 1
ATOM 2052 O O . SER A 1 266 ? -6.627 -2.153 24.443 1.00 50.50 266 SER A O 1
ATOM 2054 N N . PHE A 1 267 ? -7.657 -1.014 22.816 1.00 41.94 267 PHE A N 1
ATOM 2055 C CA . PHE A 1 267 ? -6.870 0.206 23.003 1.00 41.94 267 PHE A CA 1
ATOM 2056 C C . PHE A 1 267 ? -7.519 1.071 24.093 1.00 41.94 267 PHE A C 1
ATOM 2058 O O . PHE A 1 267 ? -8.496 1.762 23.798 1.00 41.94 267 PHE A O 1
ATOM 2065 N N . PRO A 1 268 ? -7.018 1.099 25.342 1.00 34.41 268 PRO A N 1
ATOM 2066 C CA . PRO A 1 268 ? -6.926 2.359 26.054 1.00 34.41 268 PRO A CA 1
ATOM 2067 C C . PRO A 1 268 ? -5.788 3.195 25.426 1.00 34.41 268 PRO A C 1
ATOM 2069 O O . PRO A 1 268 ? -4.915 2.630 24.760 1.00 34.41 268 PRO A O 1
ATOM 2072 N N . PRO A 1 269 ? -5.761 4.528 25.614 1.00 34.28 269 PRO A N 1
ATOM 2073 C CA . PRO A 1 269 ? -4.556 5.307 25.327 1.00 34.28 269 PRO A CA 1
ATOM 2074 C C . PRO A 1 269 ? -3.377 4.640 26.047 1.00 34.28 269 PRO A C 1
ATOM 2076 O O . PRO A 1 269 ? -3.521 4.261 27.213 1.00 34.28 269 PRO A O 1
ATOM 2079 N N . HIS A 1 270 ? -2.258 4.424 25.348 1.00 37.41 270 HIS A N 1
ATOM 2080 C CA . HIS A 1 270 ? -1.098 3.734 25.918 1.00 37.41 270 HIS A CA 1
ATOM 2081 C C . HIS A 1 270 ? -0.744 4.341 27.290 1.00 37.41 270 HIS A C 1
ATOM 2083 O O . HIS A 1 270 ? -0.565 5.562 27.379 1.00 37.41 270 HIS A O 1
ATOM 2089 N N . PRO A 1 271 ? -0.623 3.540 28.367 1.00 32.47 271 PRO A N 1
ATOM 2090 C CA . PRO A 1 271 ? 0.110 3.990 29.538 1.00 32.47 271 PRO A CA 1
ATOM 2091 C C . PRO A 1 271 ? 1.564 4.224 29.113 1.00 32.47 271 PRO A C 1
ATOM 2093 O O . PRO A 1 271 ? 2.089 3.488 28.281 1.00 32.47 271 PRO A O 1
ATOM 2096 N N . ALA A 1 272 ? 2.192 5.269 29.652 1.00 38.44 272 ALA A N 1
ATOM 2097 C CA . ALA A 1 272 ? 3.576 5.617 29.351 1.00 38.44 272 ALA A CA 1
ATOM 2098 C C . ALA A 1 272 ? 4.491 4.388 29.478 1.00 38.44 272 ALA A C 1
ATOM 2100 O O . ALA A 1 272 ? 4.598 3.807 30.559 1.00 38.44 272 ALA A O 1
ATOM 2101 N N . GLU A 1 273 ? 5.148 3.999 28.388 1.00 36.12 273 GLU A N 1
ATOM 2102 C CA . GLU A 1 273 ? 6.167 2.957 28.436 1.00 36.12 273 GLU A CA 1
ATOM 2103 C C . GLU A 1 273 ? 7.501 3.584 28.841 1.00 36.12 273 GLU A C 1
ATOM 2105 O O . GLU A 1 273 ? 7.888 4.648 28.347 1.00 36.12 273 GLU A O 1
ATOM 2110 N N . SER A 1 274 ? 8.205 2.934 29.766 1.00 41.69 274 SER A N 1
ATOM 2111 C CA . SER A 1 274 ? 9.556 3.304 30.175 1.00 41.69 274 SER A CA 1
ATOM 2112 C C . SER A 1 274 ? 10.563 2.325 29.575 1.00 41.69 274 SER A C 1
ATOM 2114 O O . SER A 1 274 ? 10.622 1.152 29.937 1.00 41.69 274 SER A O 1
ATOM 2116 N N . ILE A 1 275 ? 11.400 2.811 28.662 1.00 43.09 275 ILE A N 1
ATOM 2117 C CA . ILE A 1 275 ? 12.544 2.056 28.152 1.00 43.09 275 ILE A CA 1
ATOM 2118 C C . ILE A 1 275 ? 13.738 2.382 29.045 1.00 43.09 275 ILE A C 1
ATOM 2120 O O . ILE A 1 275 ? 14.165 3.533 29.110 1.00 43.09 275 ILE A O 1
ATOM 2124 N N . VAL A 1 276 ? 14.287 1.371 29.719 1.00 40.97 276 VAL A N 1
ATOM 2125 C CA . VAL A 1 276 ? 15.510 1.498 30.524 1.00 40.97 276 VAL A CA 1
ATOM 2126 C C . VAL A 1 276 ? 16.660 0.809 29.792 1.00 40.97 276 VAL A C 1
ATOM 2128 O O . VAL A 1 276 ? 16.649 -0.410 29.628 1.00 40.97 276 VAL A O 1
ATOM 2131 N N . GLN A 1 277 ? 17.660 1.573 29.354 1.00 41.09 277 GLN A N 1
ATOM 2132 C CA . GLN A 1 277 ? 18.874 1.051 28.722 1.00 41.09 277 GLN A CA 1
ATOM 2133 C C . GLN A 1 277 ? 20.091 1.231 29.627 1.00 41.09 277 GLN A C 1
ATOM 2135 O O . GLN A 1 277 ? 20.340 2.310 30.161 1.00 41.09 277 GLN A O 1
ATOM 2140 N N . LEU A 1 278 ? 20.868 0.156 29.765 1.00 38.22 278 LEU A N 1
ATOM 2141 C CA . LEU A 1 278 ? 22.165 0.141 30.435 1.00 38.22 278 LEU A CA 1
ATOM 2142 C C . LEU A 1 278 ? 23.264 0.167 29.378 1.00 38.22 278 LEU A C 1
ATOM 2144 O O . LEU A 1 278 ? 23.393 -0.757 28.574 1.00 38.22 278 LEU A O 1
ATOM 2148 N N . HIS A 1 279 ? 24.061 1.227 29.384 1.00 42.03 279 HIS A N 1
ATOM 2149 C CA . HIS A 1 279 ? 25.162 1.396 28.449 1.00 42.03 279 HIS A CA 1
ATOM 2150 C C . HIS A 1 279 ? 26.453 0.764 29.001 1.00 42.03 279 HIS A C 1
ATOM 2152 O O . HIS A 1 279 ? 26.695 0.831 30.209 1.00 42.03 279 HIS A O 1
ATOM 2158 N N . PRO A 1 280 ? 27.338 0.216 28.142 1.00 34.53 280 PRO A N 1
ATOM 2159 C CA . PRO A 1 280 ? 28.575 -0.467 28.558 1.00 34.53 280 PRO A CA 1
ATOM 2160 C C . PRO A 1 280 ? 29.543 0.380 29.399 1.00 34.53 280 PRO A C 1
ATOM 2162 O O . PRO A 1 280 ? 30.435 -0.142 30.057 1.00 34.53 280 PRO A O 1
ATOM 2165 N N . ASN A 1 281 ? 29.387 1.701 29.365 1.00 40.25 281 ASN A N 1
ATOM 2166 C CA . ASN A 1 281 ? 30.155 2.680 30.132 1.00 40.25 281 ASN A CA 1
ATOM 2167 C C . ASN A 1 281 ? 29.516 3.034 31.494 1.00 40.25 281 ASN A C 1
ATOM 2169 O O . ASN A 1 281 ? 29.951 3.998 32.130 1.00 40.25 281 ASN A O 1
ATOM 2173 N N . GLY A 1 282 ? 28.503 2.275 31.927 1.00 36.94 282 GLY A N 1
ATOM 2174 C CA . GLY A 1 282 ? 27.849 2.397 33.231 1.00 36.94 282 GLY A CA 1
ATOM 2175 C C . GLY A 1 282 ? 26.711 3.415 33.286 1.00 36.94 282 GLY A C 1
ATOM 2176 O O . GLY A 1 282 ? 26.302 3.789 34.381 1.00 36.94 282 GLY A O 1
ATOM 2177 N N . TYR A 1 283 ? 26.214 3.892 32.138 1.00 42.75 283 TYR A N 1
ATOM 2178 C CA . TYR A 1 283 ? 25.108 4.851 32.110 1.00 42.75 283 TYR A CA 1
ATOM 2179 C C . TYR A 1 283 ? 23.757 4.151 32.079 1.00 42.75 283 TYR A C 1
ATOM 2181 O O . TYR A 1 283 ? 23.579 3.173 31.357 1.00 42.75 283 TYR A O 1
ATOM 2189 N N . VAL A 1 284 ? 22.792 4.714 32.803 1.00 41.66 284 VAL A N 1
ATOM 2190 C CA . VAL A 1 284 ? 21.379 4.339 32.702 1.00 41.66 284 VAL A CA 1
ATOM 2191 C C . VAL A 1 284 ? 20.648 5.432 31.933 1.00 41.66 284 VAL A C 1
ATOM 2193 O O . VAL A 1 284 ? 20.702 6.603 32.308 1.00 41.66 284 VAL A O 1
ATOM 2196 N N . GLU A 1 285 ? 19.986 5.049 30.851 1.00 46.50 285 GLU A N 1
ATOM 2197 C CA . GLU A 1 285 ? 19.096 5.902 30.072 1.00 46.50 285 GLU A CA 1
ATOM 2198 C C . GLU A 1 285 ? 17.659 5.442 30.297 1.00 46.50 285 GLU A C 1
ATOM 2200 O O . GLU A 1 285 ? 17.356 4.259 30.153 1.00 46.50 285 GLU A O 1
ATOM 2205 N N . ILE A 1 286 ? 16.787 6.374 30.681 1.00 46.53 286 ILE A N 1
ATOM 2206 C CA . ILE A 1 286 ? 15.362 6.117 30.892 1.00 46.53 286 ILE A CA 1
ATOM 2207 C C . ILE A 1 286 ? 14.596 7.000 29.914 1.00 46.53 286 ILE A C 1
ATOM 2209 O O . ILE A 1 286 ? 14.605 8.228 30.043 1.00 46.53 286 ILE A O 1
ATOM 2213 N N . VAL A 1 287 ? 13.955 6.370 28.935 1.00 47.34 287 VAL A N 1
ATOM 2214 C CA . VAL A 1 287 ? 13.109 7.033 27.942 1.00 47.34 287 VAL A CA 1
ATOM 2215 C C . VAL A 1 287 ? 11.662 6.765 28.307 1.00 47.34 287 VAL A C 1
ATOM 2217 O O . VAL A 1 287 ? 11.249 5.612 28.384 1.00 47.34 287 VAL A O 1
ATOM 2220 N N . LEU A 1 288 ? 10.898 7.828 28.538 1.00 45.56 288 LEU A N 1
ATOM 2221 C CA . LEU A 1 288 ? 9.454 7.732 28.700 1.00 45.56 288 LEU A CA 1
ATOM 2222 C C . LEU A 1 288 ? 8.804 8.032 27.356 1.00 45.56 288 LEU A C 1
ATOM 2224 O O . LEU A 1 288 ? 8.993 9.115 26.802 1.00 45.56 288 LEU A O 1
ATOM 2228 N N . VAL A 1 289 ? 8.045 7.072 26.842 1.00 40.62 289 VAL A N 1
ATOM 2229 C CA . VAL A 1 289 ? 7.301 7.202 25.591 1.00 40.62 289 VAL A CA 1
ATOM 2230 C C . VAL A 1 289 ? 5.817 7.239 25.937 1.00 40.62 289 VAL A C 1
ATOM 2232 O O . VAL A 1 289 ? 5.241 6.236 26.355 1.00 40.62 289 VAL A O 1
ATOM 2235 N N . GLY A 1 290 ? 5.199 8.415 25.813 1.00 38.12 290 GLY A N 1
ATOM 2236 C CA . GLY A 1 290 ? 3.758 8.587 26.004 1.00 38.12 290 GLY A CA 1
ATOM 2237 C C . GLY A 1 290 ? 3.347 9.954 26.550 1.00 38.12 290 GLY A C 1
ATOM 2238 O O . GLY A 1 290 ? 4.180 10.788 26.907 1.00 38.12 290 GLY A O 1
ATOM 2239 N N . ILE A 1 291 ? 2.032 10.174 26.633 1.00 37.56 291 ILE A N 1
ATOM 2240 C CA . ILE A 1 291 ? 1.441 11.353 27.276 1.00 37.56 291 ILE A CA 1
ATOM 2241 C C . ILE A 1 291 ? 1.494 11.139 28.789 1.00 37.56 291 ILE A C 1
ATOM 2243 O O . ILE A 1 291 ? 0.790 10.288 29.327 1.00 37.56 291 ILE A O 1
ATOM 2247 N N . VAL A 1 292 ? 2.313 11.925 29.485 1.00 43.16 292 VAL A N 1
ATOM 2248 C CA . VAL A 1 292 ? 2.364 11.918 30.950 1.00 43.16 292 VAL A CA 1
ATOM 2249 C C . VAL A 1 292 ? 1.701 13.190 31.465 1.00 43.16 292 VAL A C 1
ATOM 2251 O O . VAL A 1 292 ? 2.179 14.296 31.216 1.00 43.16 292 VAL A O 1
ATOM 2254 N N . GLU A 1 293 ? 0.598 13.060 32.203 1.00 44.75 293 GLU A N 1
ATOM 2255 C CA . GLU A 1 29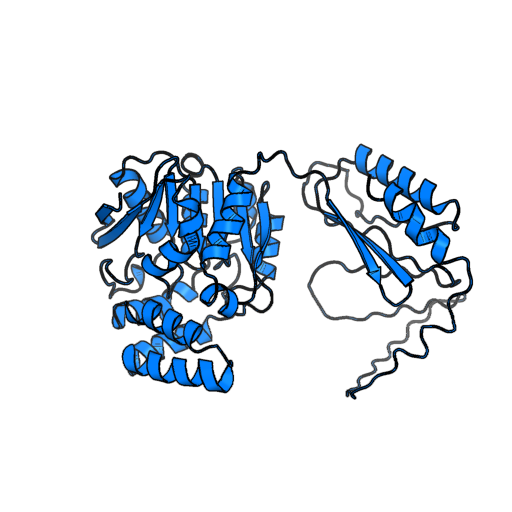3 ? -0.012 14.214 32.869 1.00 44.75 293 GLU A CA 1
ATOM 2256 C C . GLU A 1 293 ? 0.968 14.828 33.883 1.00 44.75 293 GLU A C 1
ATOM 2258 O O . GLU A 1 293 ? 1.675 14.108 34.590 1.00 44.75 293 GLU A O 1
ATOM 2263 N N . GLY A 1 294 ? 0.984 16.158 34.034 1.00 43.78 294 GLY A N 1
ATOM 2264 C CA . GLY A 1 294 ? 1.964 16.845 34.893 1.00 43.78 294 GLY A CA 1
ATOM 2265 C C . GLY A 1 294 ? 2.010 16.339 36.344 1.00 43.78 294 GLY A C 1
ATOM 2266 O O . GLY A 1 294 ? 3.080 16.258 36.945 1.00 43.78 294 GLY A O 1
ATOM 2267 N N . ALA A 1 295 ? 0.871 15.912 36.899 1.00 47.84 295 ALA A N 1
ATOM 2268 C CA . ALA A 1 295 ? 0.808 15.314 38.235 1.00 47.84 295 ALA A CA 1
ATOM 2269 C C . ALA A 1 295 ? 1.417 13.899 38.297 1.00 47.84 295 ALA A C 1
ATOM 2271 O O . ALA A 1 295 ? 2.004 13.521 39.314 1.00 47.84 295 ALA A O 1
ATOM 2272 N N . GLN A 1 296 ? 1.292 13.118 37.222 1.00 47.28 296 GLN A N 1
ATOM 2273 C CA . GLN A 1 296 ? 1.899 11.791 37.098 1.00 47.28 296 GLN A CA 1
ATOM 2274 C C . GLN A 1 296 ? 3.410 11.904 36.876 1.00 47.28 296 GLN A C 1
ATOM 2276 O O . GLN A 1 296 ? 4.169 11.194 37.536 1.00 47.28 296 GLN A O 1
ATOM 2281 N N . LEU A 1 297 ? 3.851 12.865 36.053 1.00 50.59 297 LEU A N 1
ATOM 2282 C CA . LEU A 1 297 ? 5.268 13.161 35.842 1.00 50.59 297 LEU A CA 1
ATOM 2283 C C . LEU A 1 297 ? 5.933 13.565 37.159 1.00 50.59 297 LEU A C 1
ATOM 2285 O O . LEU A 1 297 ? 6.957 13.001 37.528 1.00 50.59 297 LEU A O 1
ATOM 2289 N N . GLN A 1 298 ? 5.319 14.467 37.929 1.00 50.41 298 GLN A N 1
ATOM 2290 C CA . GLN A 1 298 ? 5.871 14.888 39.217 1.00 50.41 298 GLN A CA 1
ATOM 2291 C C . GLN A 1 298 ? 5.960 13.731 40.226 1.00 50.41 298 GLN A C 1
ATOM 2293 O O . GLN A 1 298 ? 6.943 13.628 40.960 1.00 50.41 298 GLN A O 1
ATOM 2298 N N . LYS A 1 299 ? 4.965 12.833 40.261 1.00 52.22 299 LYS A N 1
ATOM 2299 C CA . LYS A 1 299 ? 5.018 11.623 41.099 1.00 52.22 299 LYS A CA 1
ATOM 2300 C C . LYS A 1 299 ? 6.156 10.692 40.685 1.00 52.22 299 LYS A C 1
ATOM 2302 O O . LYS A 1 299 ? 6.863 10.194 41.558 1.00 52.22 299 LYS A O 1
ATOM 2307 N N . LEU A 1 300 ? 6.341 10.481 39.384 1.00 53.69 300 LEU A N 1
ATOM 2308 C CA . LEU A 1 300 ? 7.414 9.649 38.847 1.00 53.69 300 LEU A CA 1
ATOM 2309 C C . LEU A 1 300 ? 8.790 10.242 39.170 1.00 53.69 300 LEU A C 1
ATOM 2311 O O . LEU A 1 300 ? 9.637 9.541 39.715 1.00 53.69 300 LEU A O 1
ATOM 2315 N N . LEU A 1 301 ? 8.975 11.544 38.939 1.00 53.50 301 LEU A N 1
ATOM 2316 C CA . LEU A 1 301 ? 10.198 12.276 39.280 1.00 53.50 301 LEU A CA 1
ATOM 2317 C C . LE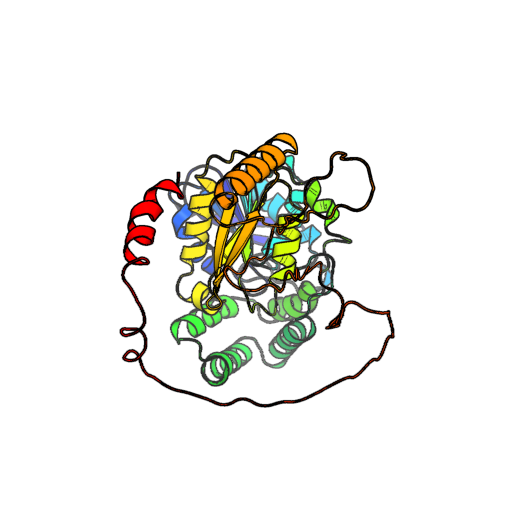U A 1 301 ? 10.523 12.189 40.774 1.00 53.50 301 LEU A C 1
ATOM 2319 O O . LEU A 1 301 ? 11.669 11.952 41.144 1.00 53.50 301 LEU A O 1
ATOM 2323 N N . ASN A 1 302 ? 9.518 12.320 41.642 1.00 54.62 302 ASN A N 1
ATOM 2324 C CA . ASN A 1 302 ? 9.705 12.184 43.085 1.00 54.62 302 ASN A CA 1
ATOM 2325 C C . ASN A 1 302 ? 10.089 10.747 43.482 1.00 54.62 302 ASN A C 1
ATOM 2327 O O . ASN A 1 302 ? 10.946 10.568 44.345 1.00 54.62 302 ASN A O 1
ATOM 2331 N N . LYS A 1 303 ? 9.495 9.728 42.844 1.00 53.09 303 LYS A N 1
ATOM 2332 C CA . LYS A 1 303 ? 9.829 8.312 43.076 1.00 53.09 303 LYS A CA 1
ATOM 2333 C C . LYS A 1 303 ? 11.253 7.995 42.602 1.00 53.09 303 LYS A C 1
ATOM 2335 O O . LYS A 1 303 ? 11.995 7.346 43.330 1.00 53.09 303 LYS A O 1
ATOM 2340 N N . MET A 1 304 ? 11.656 8.514 41.440 1.00 52.56 304 MET A N 1
ATOM 2341 C CA . MET A 1 304 ? 13.024 8.399 40.924 1.00 52.56 304 MET A CA 1
ATOM 2342 C C . MET A 1 304 ? 14.027 9.100 41.843 1.00 52.56 304 MET A C 1
ATOM 2344 O O . MET A 1 304 ? 14.997 8.480 42.262 1.00 52.56 304 MET A O 1
ATOM 2348 N N . ASN A 1 305 ? 13.764 10.346 42.245 1.00 51.44 305 ASN A N 1
ATOM 2349 C CA . ASN A 1 305 ? 14.610 11.052 43.210 1.00 51.44 305 ASN A CA 1
ATOM 2350 C C . ASN A 1 305 ? 14.739 10.286 44.534 1.00 51.44 305 ASN A C 1
ATOM 2352 O O . ASN A 1 305 ? 15.828 10.246 45.095 1.00 51.44 305 ASN A O 1
ATOM 2356 N N . GLY A 1 306 ? 13.664 9.651 45.013 1.00 51.81 306 GLY A N 1
ATOM 2357 C CA . GLY A 1 306 ? 13.701 8.789 46.197 1.00 51.81 306 GLY A CA 1
ATOM 2358 C C . GLY A 1 306 ? 14.563 7.535 46.011 1.00 51.81 306 GLY A C 1
ATOM 2359 O O . GLY A 1 306 ? 15.335 7.200 46.901 1.00 51.81 306 GLY A O 1
ATOM 2360 N N . LEU A 1 307 ? 14.491 6.880 44.848 1.00 46.69 307 LEU A N 1
ATOM 2361 C CA . LEU A 1 307 ? 15.318 5.710 44.515 1.00 46.69 307 LEU A CA 1
ATOM 2362 C C . LEU A 1 307 ? 16.815 6.049 44.438 1.00 46.69 307 LEU A C 1
ATOM 2364 O O . LEU A 1 307 ? 17.651 5.239 44.827 1.00 46.69 307 LEU A O 1
ATOM 2368 N N . PHE A 1 308 ? 17.162 7.252 43.973 1.00 46.97 308 PHE A N 1
ATOM 2369 C CA . PHE A 1 308 ? 18.555 7.692 43.857 1.00 46.97 308 PHE A CA 1
ATOM 2370 C C . PHE A 1 308 ? 19.114 8.344 45.136 1.00 46.97 308 PHE A C 1
ATOM 2372 O O . PHE A 1 308 ? 20.317 8.580 45.207 1.00 46.97 308 PHE A O 1
ATOM 2379 N N . GLN A 1 309 ? 18.304 8.586 46.178 1.00 43.94 309 GLN A N 1
ATOM 2380 C CA . GLN A 1 309 ? 18.794 9.140 47.453 1.00 43.94 309 GLN A CA 1
ATOM 2381 C C . GLN A 1 309 ? 19.819 8.238 48.160 1.00 43.94 309 GLN A C 1
ATOM 2383 O O . GLN A 1 309 ? 20.703 8.765 48.833 1.00 43.94 309 GLN A O 1
ATOM 2388 N N . GLU A 1 310 ? 19.758 6.914 47.976 1.00 39.94 310 GLU A N 1
ATOM 2389 C CA . GLU A 1 310 ? 20.771 5.979 48.499 1.00 39.94 310 GLU A CA 1
ATOM 2390 C C . GLU A 1 310 ? 22.110 6.035 47.736 1.00 39.94 310 GLU A C 1
ATOM 2392 O O . GLU A 1 310 ? 23.127 5.591 48.263 1.00 39.94 310 GLU A O 1
ATOM 2397 N N . TYR A 1 311 ? 22.138 6.619 46.531 1.00 40.69 311 TYR A N 1
ATOM 2398 C CA . TYR A 1 311 ? 23.282 6.577 45.605 1.00 40.69 311 TYR A CA 1
ATOM 2399 C C . TYR A 1 311 ? 23.873 7.963 45.281 1.00 40.69 311 TYR A C 1
ATOM 2401 O O . TYR A 1 311 ? 24.799 8.077 44.479 1.00 40.69 311 TYR A O 1
ATOM 2409 N N . GLY A 1 312 ? 23.375 9.019 45.934 1.00 37.41 312 GLY A N 1
ATOM 2410 C CA . GLY A 1 312 ? 23.844 10.400 45.789 1.00 37.41 312 GLY A CA 1
ATOM 2411 C C . GLY A 1 312 ? 22.961 11.276 44.883 1.00 37.41 312 GLY A C 1
ATOM 2412 O O . GLY A 1 312 ? 22.150 10.777 44.103 1.00 37.41 312 GLY A O 1
ATOM 2413 N N . PRO A 1 313 ? 23.075 12.615 44.986 1.00 35.16 313 PRO A N 1
ATOM 2414 C CA . PRO A 1 313 ? 22.180 13.538 44.291 1.00 35.16 313 PRO A CA 1
ATOM 2415 C C . PRO A 1 313 ? 22.301 13.413 42.764 1.00 35.16 313 PRO A C 1
ATOM 2417 O O . PRO A 1 313 ? 23.376 13.606 42.196 1.00 35.16 313 PRO A O 1
ATOM 2420 N N . CYS A 1 314 ? 21.176 13.148 42.096 1.00 37.44 314 CYS A N 1
ATOM 2421 C CA . CYS A 1 314 ? 21.045 13.209 40.640 1.00 37.44 314 CYS A CA 1
ATOM 2422 C C . CYS A 1 314 ? 20.415 14.546 40.224 1.00 37.44 314 CYS A C 1
ATOM 2424 O O . CYS A 1 314 ? 19.367 14.930 40.739 1.00 37.44 314 CYS A O 1
ATOM 2426 N N . ASN A 1 315 ? 21.029 15.247 39.268 1.00 34.69 315 ASN A N 1
ATOM 2427 C CA . ASN A 1 315 ? 20.431 16.435 38.659 1.00 34.69 315 ASN A CA 1
ATOM 2428 C C . ASN A 1 315 ? 19.533 16.004 37.494 1.00 34.69 315 ASN A C 1
ATOM 2430 O O . ASN A 1 315 ? 20.024 15.506 36.481 1.00 34.69 315 ASN A O 1
ATOM 2434 N N . VAL A 1 316 ? 18.225 16.208 37.644 1.00 37.06 316 VAL A N 1
ATOM 2435 C CA . VAL A 1 316 ? 17.223 15.982 36.597 1.00 37.06 316 VAL A CA 1
ATOM 2436 C C . VAL A 1 316 ? 16.879 17.332 35.976 1.00 37.06 316 VAL A C 1
ATOM 2438 O O . VAL A 1 316 ? 16.463 18.252 36.678 1.00 37.06 316 VAL A O 1
ATOM 2441 N N . LEU A 1 317 ? 17.080 17.466 34.668 1.00 33.97 317 LEU A N 1
ATOM 2442 C CA . LEU A 1 317 ? 16.870 18.709 33.925 1.00 33.97 317 LEU A CA 1
ATOM 2443 C C . LEU A 1 317 ? 15.790 18.451 32.872 1.00 33.97 317 LEU A C 1
ATOM 2445 O O . LEU A 1 317 ? 15.974 17.642 31.968 1.00 33.97 317 LEU A O 1
ATOM 2449 N N . VAL A 1 318 ? 14.654 19.126 33.032 1.00 35.88 318 VAL A N 1
ATOM 2450 C CA . VAL A 1 318 ? 13.512 19.107 32.112 1.00 35.88 318 VAL A CA 1
ATOM 2451 C C . VAL A 1 318 ? 13.461 20.480 31.455 1.00 35.88 318 VAL A C 1
ATOM 2453 O O . VAL A 1 318 ? 13.215 21.457 32.160 1.00 35.88 318 VAL A O 1
ATOM 2456 N N . ASP A 1 319 ? 13.710 20.588 30.148 1.00 31.94 319 ASP A N 1
ATOM 2457 C CA . ASP A 1 319 ? 13.554 21.870 29.447 1.00 31.94 319 ASP A CA 1
ATOM 2458 C C . ASP A 1 319 ? 12.217 21.928 28.699 1.00 31.94 319 ASP A C 1
ATOM 2460 O O . ASP A 1 319 ? 11.974 21.187 27.748 1.00 31.94 319 ASP A O 1
ATOM 2464 N N . GLY A 1 320 ? 11.363 22.846 29.144 1.00 28.64 320 GLY A N 1
ATOM 2465 C CA . GLY A 1 320 ? 10.321 23.468 28.343 1.00 28.64 320 GLY A CA 1
ATOM 2466 C C . GLY A 1 320 ? 10.571 24.972 28.387 1.00 28.64 320 GLY A C 1
ATOM 2467 O O . GLY A 1 320 ? 10.521 25.577 29.461 1.00 28.64 320 GLY A O 1
ATOM 2468 N N . ARG A 1 321 ? 10.847 25.603 27.241 1.00 22.84 321 ARG A N 1
ATOM 2469 C CA . ARG A 1 321 ? 11.008 27.061 27.203 1.00 22.84 321 ARG A CA 1
ATOM 2470 C C . ARG A 1 321 ? 9.692 27.748 27.571 1.00 22.84 321 ARG A C 1
ATOM 2472 O O . ARG A 1 321 ? 8.662 27.492 26.959 1.00 22.84 321 ARG A O 1
ATOM 2479 N N . TYR A 1 322 ? 9.788 28.648 28.551 1.00 24.66 322 TYR A N 1
ATOM 2480 C CA . TYR A 1 322 ? 8.859 29.715 28.946 1.00 24.66 322 TYR A CA 1
ATOM 2481 C C . TYR A 1 322 ? 7.631 29.921 28.036 1.00 24.66 322 TYR A C 1
ATOM 2483 O O . TYR A 1 322 ? 7.613 30.755 27.136 1.00 24.66 322 TYR A O 1
ATOM 2491 N N . GLY A 1 323 ? 6.566 29.202 28.363 1.00 22.55 323 GLY A N 1
ATOM 2492 C CA . GLY A 1 323 ? 5.216 29.353 27.837 1.00 22.55 323 GLY A CA 1
ATOM 2493 C C . GLY A 1 323 ? 4.306 28.487 28.702 1.00 22.55 323 GLY A C 1
ATOM 2494 O O . GLY A 1 323 ? 4.735 27.434 29.163 1.00 22.55 323 GLY A O 1
ATOM 2495 N N . ARG A 1 324 ? 3.102 28.960 29.039 1.00 21.66 324 ARG A N 1
ATOM 2496 C CA . ARG A 1 324 ? 2.162 28.259 29.937 1.00 21.66 324 ARG A CA 1
ATOM 2497 C C . ARG A 1 324 ? 2.085 26.757 29.617 1.00 21.66 324 ARG A C 1
ATOM 2499 O O . ARG A 1 324 ? 1.899 26.407 28.460 1.00 21.66 324 ARG A O 1
ATOM 2506 N N . LEU A 1 325 ? 2.102 25.911 30.654 1.00 26.12 325 LEU A N 1
ATOM 2507 C CA . LEU A 1 325 ? 1.563 24.545 30.611 1.00 26.12 325 LEU A CA 1
ATOM 2508 C C . LEU A 1 325 ? 0.125 24.622 30.075 1.00 26.12 325 LEU A C 1
ATOM 2510 O O . LEU A 1 325 ? -0.810 24.964 30.800 1.00 26.12 325 LEU A O 1
ATOM 2514 N N . GLY A 1 326 ? -0.027 24.396 28.775 1.00 23.97 326 GLY A N 1
ATOM 2515 C CA . GLY A 1 326 ? -1.268 24.556 28.042 1.00 23.97 326 GLY A CA 1
ATOM 2516 C C . GLY A 1 326 ? -1.326 23.532 26.922 1.00 23.97 326 GLY A C 1
ATOM 2517 O O . GLY A 1 326 ? -0.645 23.694 25.928 1.00 23.97 326 GLY A O 1
ATOM 2518 N N . ARG A 1 327 ? -2.136 22.490 27.139 1.00 26.92 327 ARG A N 1
ATOM 2519 C CA . ARG A 1 327 ? -2.847 21.669 26.140 1.00 26.92 327 ARG A CA 1
ATOM 2520 C C . ARG A 1 327 ? -2.180 21.468 24.761 1.00 26.92 327 ARG A C 1
ATOM 2522 O O . ARG A 1 327 ? -2.845 21.720 23.766 1.00 26.92 327 ARG A O 1
ATOM 2529 N N . ASP A 1 328 ? -0.965 20.932 24.698 1.00 25.73 328 ASP A N 1
ATOM 2530 C CA . ASP A 1 328 ? -0.440 20.342 23.455 1.00 25.73 328 ASP A CA 1
ATOM 2531 C C . ASP A 1 328 ? 0.116 18.928 23.724 1.00 25.73 328 ASP A C 1
ATOM 2533 O O . ASP A 1 328 ? 0.935 18.759 24.633 1.00 25.73 328 ASP A O 1
ATOM 2537 N N . PRO A 1 329 ? -0.351 17.892 23.001 1.00 27.97 329 PRO A N 1
ATOM 2538 C CA . PRO A 1 329 ? 0.145 16.523 23.113 1.00 27.97 329 PRO A CA 1
ATOM 2539 C C . PRO A 1 329 ? 1.322 16.297 22.147 1.00 27.97 329 PRO A C 1
ATOM 2541 O O . PRO A 1 329 ? 1.157 16.477 20.945 1.00 27.97 329 PRO A O 1
ATOM 2544 N N . GLY A 1 330 ? 2.499 15.881 22.641 1.00 29.50 330 GLY A N 1
ATOM 2545 C CA . GLY A 1 330 ? 3.571 15.403 21.745 1.00 29.50 330 GLY A CA 1
ATOM 2546 C C . GLY A 1 330 ? 5.039 15.598 22.146 1.00 29.50 330 GLY A C 1
ATOM 2547 O O . GLY A 1 330 ? 5.902 15.490 21.280 1.00 29.50 330 GLY A O 1
ATOM 2548 N N . THR A 1 331 ? 5.385 15.875 23.406 1.00 32.59 331 THR A N 1
ATOM 2549 C CA . THR A 1 331 ? 6.800 16.094 23.770 1.00 32.59 331 THR A CA 1
ATOM 2550 C C . THR A 1 331 ? 7.520 14.793 24.137 1.00 32.59 331 THR A C 1
ATOM 2552 O O . THR A 1 331 ? 7.180 14.155 25.132 1.00 32.59 331 THR A O 1
ATOM 2555 N N . LEU A 1 332 ? 8.567 14.436 23.384 1.00 31.53 332 LEU A N 1
ATOM 2556 C CA . LEU A 1 332 ? 9.534 13.404 23.772 1.00 31.53 332 LEU A CA 1
ATOM 2557 C C . LEU A 1 332 ? 10.465 13.973 24.855 1.00 31.53 332 LEU A C 1
ATOM 2559 O O . LEU A 1 332 ? 11.081 15.020 24.652 1.00 31.53 332 LEU A O 1
ATOM 2563 N N . LEU A 1 333 ? 10.556 13.315 26.012 1.00 34.53 333 LEU A N 1
ATOM 2564 C CA . LEU A 1 333 ? 11.240 13.855 27.190 1.00 34.53 333 LEU A CA 1
ATOM 2565 C C . LEU A 1 333 ? 12.328 12.879 27.661 1.00 34.53 333 LEU A C 1
ATOM 2567 O O . LEU A 1 333 ? 12.038 11.845 28.260 1.00 34.53 333 LEU A O 1
ATOM 2571 N N . THR A 1 334 ? 13.594 13.202 27.388 1.00 36.47 334 THR A N 1
ATOM 2572 C CA . THR A 1 334 ? 14.748 12.448 27.904 1.00 36.47 334 THR A CA 1
ATOM 2573 C C . THR A 1 334 ? 15.129 12.999 29.273 1.00 36.47 334 THR A C 1
ATOM 2575 O O . THR A 1 334 ? 15.519 14.160 29.379 1.00 36.47 334 THR A O 1
ATOM 2578 N N . LEU A 1 335 ? 15.021 12.187 30.329 1.00 40.12 335 LEU A N 1
ATOM 2579 C CA . LEU A 1 335 ? 15.073 12.707 31.701 1.00 40.12 335 LEU A CA 1
ATOM 2580 C C . LEU A 1 335 ? 16.459 12.743 32.362 1.00 40.12 335 LEU A C 1
ATOM 2582 O O . LEU A 1 335 ? 16.663 13.595 33.223 1.00 40.12 335 LEU A O 1
ATOM 2586 N N . ALA A 1 336 ? 17.434 11.905 31.988 1.00 41.06 336 ALA A N 1
ATOM 2587 C CA . ALA A 1 336 ? 18.797 12.008 32.537 1.00 41.06 336 ALA A CA 1
ATOM 2588 C C . ALA A 1 336 ? 19.823 11.108 31.824 1.00 41.06 336 ALA A C 1
ATOM 2590 O O . ALA A 1 336 ? 19.479 10.054 31.296 1.00 41.06 336 ALA A O 1
ATOM 2591 N N . LYS A 1 337 ? 21.107 11.492 31.911 1.00 36.88 337 LYS A N 1
ATOM 2592 C CA . LYS A 1 337 ? 22.274 10.598 31.791 1.00 36.88 337 LYS A CA 1
ATOM 2593 C C . LYS A 1 337 ? 23.034 10.630 33.116 1.00 36.88 337 LYS A C 1
ATOM 2595 O O . LYS A 1 337 ? 23.400 11.711 33.570 1.00 36.88 337 LYS A O 1
ATOM 2600 N N . TRP A 1 338 ? 23.297 9.470 33.712 1.00 37.50 338 TRP A N 1
ATOM 2601 C CA . TRP A 1 338 ? 24.012 9.352 34.990 1.00 37.50 338 TRP A CA 1
ATOM 2602 C C . TRP A 1 338 ? 25.176 8.362 34.891 1.00 37.50 338 TRP A C 1
ATOM 2604 O O . TRP A 1 338 ? 25.036 7.352 34.210 1.00 37.50 338 TRP A O 1
ATOM 2614 N N . LYS A 1 339 ? 26.304 8.649 35.561 1.00 35.94 339 LYS A N 1
ATOM 2615 C CA . LYS A 1 339 ? 27.458 7.746 35.707 1.00 35.94 339 LYS A CA 1
ATOM 2616 C C . LYS A 1 339 ? 27.827 7.633 37.197 1.00 35.94 339 LYS A C 1
ATOM 2618 O O . LYS A 1 339 ? 27.993 8.687 37.812 1.00 35.94 339 LYS A O 1
ATOM 2623 N N . PRO A 1 340 ? 28.023 6.425 37.756 1.00 34.53 340 PRO A N 1
ATOM 2624 C CA . PRO A 1 340 ? 28.175 6.250 39.203 1.00 34.53 340 PRO A CA 1
ATOM 2625 C C . PRO A 1 340 ? 29.426 6.868 39.855 1.00 34.53 340 PRO A C 1
ATOM 2627 O O . PRO A 1 340 ? 29.362 7.186 41.030 1.00 34.53 340 PRO A O 1
ATOM 2630 N N . ASP A 1 341 ? 30.534 7.115 39.137 1.00 38.03 341 ASP A N 1
ATOM 2631 C CA . ASP A 1 341 ? 31.832 7.405 39.792 1.00 38.03 341 ASP A CA 1
ATOM 2632 C C . ASP A 1 341 ? 32.669 8.525 39.144 1.00 38.03 341 ASP A C 1
ATOM 2634 O O . ASP A 1 341 ? 33.880 8.405 38.949 1.00 38.03 341 ASP A O 1
ATOM 2638 N N . SER A 1 342 ? 32.068 9.657 38.772 1.00 34.16 342 SER A N 1
ATOM 2639 C CA . SER A 1 342 ? 32.872 10.806 38.326 1.00 34.16 342 SER A CA 1
ATOM 2640 C C . SER A 1 342 ? 32.335 12.139 38.819 1.00 34.16 342 SER A C 1
ATOM 2642 O O . SER A 1 342 ? 31.189 12.479 38.549 1.00 34.16 342 SER A O 1
ATOM 2644 N N . HIS A 1 343 ? 33.212 12.963 39.403 1.00 32.97 343 HIS A N 1
ATOM 2645 C CA . HIS A 1 343 ? 32.984 14.389 39.699 1.00 32.97 343 HIS A CA 1
ATOM 2646 C C . HIS A 1 343 ? 32.687 15.258 38.449 1.00 32.97 343 HIS A C 1
ATOM 2648 O O . HIS A 1 343 ? 32.597 16.480 38.539 1.00 32.97 343 HIS A O 1
ATOM 2654 N N . LEU A 1 344 ? 32.523 14.642 37.275 1.00 30.14 344 LEU A N 1
ATOM 2655 C CA . LEU A 1 344 ? 32.063 15.249 36.034 1.00 30.14 344 LEU A CA 1
ATOM 2656 C C . LEU A 1 344 ? 30.540 15.104 35.928 1.00 30.14 344 LEU A C 1
ATOM 2658 O O . LEU A 1 344 ? 30.020 14.100 35.448 1.00 30.14 344 LEU A O 1
ATOM 2662 N N . GLN A 1 345 ? 29.830 16.147 36.353 1.00 33.94 345 GLN A N 1
ATOM 2663 C CA . GLN A 1 345 ? 28.415 16.336 36.048 1.00 33.94 345 GLN A CA 1
ATOM 2664 C C . GLN A 1 345 ? 28.305 16.995 34.668 1.00 33.94 345 GLN A C 1
ATOM 2666 O O . GLN A 1 345 ? 28.407 18.213 34.550 1.00 33.94 345 GLN A O 1
ATOM 2671 N N . GLN A 1 346 ? 28.148 16.206 33.604 1.00 31.41 346 GLN A N 1
ATOM 2672 C CA . GLN A 1 346 ? 27.841 16.745 32.276 1.00 31.41 346 GLN A CA 1
ATOM 2673 C C . GLN A 1 346 ? 26.601 16.074 31.696 1.00 31.41 346 GLN A C 1
ATOM 2675 O O . GLN A 1 346 ? 26.538 14.855 31.552 1.00 31.41 346 GLN A O 1
ATOM 2680 N N . MET A 1 347 ? 25.629 16.910 31.338 1.00 32.56 347 MET A N 1
ATOM 2681 C CA . MET A 1 347 ? 24.417 16.535 30.625 1.00 32.56 347 MET A CA 1
ATOM 2682 C C . MET A 1 347 ? 24.581 16.921 29.151 1.00 32.56 347 MET A C 1
ATOM 2684 O O . MET A 1 347 ? 24.897 18.069 28.845 1.00 32.56 347 MET A O 1
ATOM 2688 N N . ILE A 1 348 ? 24.379 15.967 28.241 1.00 30.84 348 ILE A N 1
ATOM 2689 C CA . ILE A 1 348 ? 24.289 16.224 26.797 1.00 30.84 348 ILE A CA 1
ATOM 2690 C C . ILE A 1 348 ? 22.815 16.122 26.417 1.00 30.84 348 ILE A C 1
ATOM 2692 O O . ILE A 1 348 ? 22.240 15.037 26.491 1.00 30.84 348 ILE A O 1
ATOM 2696 N N . ILE A 1 349 ? 22.234 17.249 26.016 1.00 28.53 349 ILE A N 1
ATOM 2697 C CA . ILE A 1 349 ? 20.897 17.346 25.425 1.00 28.53 349 ILE A CA 1
ATOM 2698 C C . ILE A 1 349 ? 21.042 17.082 23.920 1.00 28.53 349 ILE A C 1
ATOM 2700 O O . ILE A 1 349 ? 21.859 17.726 23.262 1.00 28.53 349 ILE A O 1
ATOM 2704 N N . LEU A 1 350 ? 20.269 16.143 23.373 1.00 27.50 350 LEU A N 1
ATOM 2705 C CA . LEU A 1 350 ? 20.058 16.014 21.930 1.00 27.50 350 LEU A CA 1
ATOM 2706 C C . LEU A 1 350 ? 18.608 16.407 21.654 1.00 27.50 350 LEU A C 1
ATOM 2708 O O . LEU A 1 350 ? 17.695 15.722 22.104 1.00 27.50 350 LEU A O 1
ATOM 2712 N N . THR A 1 351 ? 18.408 17.509 20.939 1.00 25.55 351 THR A N 1
ATOM 2713 C CA . THR A 1 351 ? 17.108 17.886 20.374 1.00 25.55 351 THR A CA 1
ATOM 2714 C C . THR A 1 351 ? 17.233 17.991 18.867 1.00 25.55 351 THR A C 1
ATOM 2716 O O . THR A 1 351 ? 18.221 18.540 18.392 1.00 25.55 351 THR A O 1
ATOM 2719 N N . ASP A 1 352 ? 16.202 17.476 18.207 1.00 27.69 352 ASP A N 1
ATOM 2720 C CA . ASP A 1 352 ? 15.773 17.575 16.812 1.00 27.69 352 ASP A CA 1
ATOM 2721 C C . ASP A 1 352 ? 16.806 17.704 15.675 1.00 27.69 352 ASP A C 1
ATOM 2723 O O . ASP A 1 352 ? 17.747 18.497 15.677 1.00 27.69 352 ASP A O 1
ATOM 2727 N N . SER A 1 353 ? 16.562 16.921 14.630 1.00 30.98 353 SER A N 1
ATOM 2728 C CA . SER A 1 353 ? 17.300 16.920 13.377 1.00 30.98 353 SER A CA 1
ATOM 2729 C C . SER A 1 353 ? 17.167 18.252 12.641 1.00 30.98 353 SER A C 1
ATOM 2731 O O . SER A 1 353 ? 16.252 18.453 11.852 1.00 30.98 353 SER A O 1
ATOM 2733 N N . ASN A 1 354 ? 18.144 19.133 12.833 1.00 27.78 354 ASN A N 1
ATOM 2734 C CA . ASN A 1 354 ? 18.775 19.867 11.743 1.00 27.78 354 ASN A CA 1
ATOM 2735 C C . ASN A 1 354 ? 20.172 20.337 12.176 1.00 27.78 354 ASN A C 1
ATOM 2737 O O . ASN A 1 354 ? 20.335 20.966 13.214 1.00 27.78 354 ASN A O 1
ATOM 2741 N N . LEU A 1 355 ? 21.160 20.054 11.321 1.00 25.22 355 LEU A N 1
ATOM 2742 C CA . LEU A 1 355 ? 22.588 20.393 11.419 1.00 25.22 355 LEU A CA 1
ATOM 2743 C C . LEU A 1 355 ? 23.459 19.559 12.376 1.00 25.22 355 LEU A C 1
ATOM 2745 O O . LEU A 1 355 ? 23.417 19.656 13.599 1.00 25.22 355 LEU A O 1
ATOM 2749 N N . TYR A 1 356 ? 24.409 18.848 11.759 1.00 29.38 356 TYR A N 1
ATOM 2750 C CA . TYR A 1 356 ? 25.690 18.508 12.370 1.00 29.38 356 TYR A CA 1
ATOM 2751 C C . TYR A 1 356 ? 26.357 19.780 12.922 1.00 29.38 356 TYR A C 1
ATOM 2753 O O . TYR A 1 356 ? 26.866 20.599 12.161 1.00 29.38 356 TYR A O 1
ATOM 2761 N N . SER A 1 357 ? 26.436 19.917 14.246 1.00 22.05 357 SER A N 1
ATOM 2762 C CA . SER A 1 357 ? 27.521 20.663 14.889 1.00 22.05 357 SER A CA 1
ATOM 2763 C C . SER A 1 357 ? 27.814 20.075 16.269 1.00 22.05 357 SER A C 1
ATOM 2765 O O . SER A 1 357 ? 26.963 20.000 17.152 1.00 22.05 357 SER A O 1
ATOM 2767 N N . LYS A 1 358 ? 29.043 19.586 16.443 1.00 24.80 358 LYS A N 1
ATOM 2768 C CA . LYS A 1 358 ? 29.549 19.083 17.718 1.00 24.80 358 LYS A CA 1
ATOM 2769 C C . LYS A 1 358 ? 30.179 20.276 18.433 1.00 24.80 358 LYS A C 1
ATOM 2771 O O . LYS A 1 358 ? 31.341 20.585 18.193 1.00 24.80 358 LYS A O 1
ATOM 2776 N N . THR A 1 359 ? 29.413 20.977 19.263 1.00 24.06 359 THR A N 1
ATOM 2777 C CA . THR A 1 359 ? 29.961 22.067 20.082 1.00 24.06 359 THR A CA 1
ATOM 2778 C C . THR A 1 359 ? 30.335 21.514 21.450 1.00 24.06 359 THR A C 1
ATOM 2780 O O . THR A 1 359 ? 29.475 21.244 22.284 1.00 24.06 359 THR A O 1
ATOM 2783 N N . THR A 1 360 ? 31.631 21.313 21.681 1.00 26.75 360 THR A N 1
ATOM 2784 C CA . THR A 1 360 ? 32.168 21.013 23.012 1.00 26.75 360 THR A CA 1
ATOM 2785 C C . THR A 1 360 ? 32.377 22.330 23.752 1.00 26.75 360 THR A C 1
ATOM 2787 O O . THR A 1 360 ? 33.265 23.099 23.395 1.00 26.75 360 THR A O 1
ATOM 2790 N N . ILE A 1 361 ? 31.577 22.600 24.784 1.00 25.42 361 ILE A N 1
ATOM 2791 C CA . ILE A 1 361 ? 31.844 23.701 25.717 1.00 25.42 361 ILE A CA 1
ATOM 2792 C C . ILE A 1 361 ? 32.677 23.132 26.866 1.00 25.42 361 ILE A C 1
ATOM 2794 O O . ILE A 1 361 ? 32.180 22.354 27.679 1.00 25.42 361 ILE A O 1
ATOM 2798 N N . VAL A 1 362 ? 33.955 23.506 26.924 1.00 26.30 362 VAL A N 1
ATOM 2799 C CA . VAL A 1 362 ? 34.821 23.216 28.072 1.00 26.30 362 VAL A CA 1
ATOM 2800 C C . VAL A 1 362 ? 34.734 24.398 29.030 1.00 26.30 362 VAL A C 1
ATOM 2802 O O . VAL A 1 362 ? 35.302 25.455 28.776 1.00 26.30 362 VAL A O 1
ATOM 2805 N N . GLY A 1 363 ? 34.005 24.231 30.130 1.00 25.52 363 GLY A N 1
ATOM 2806 C CA . GLY A 1 363 ? 34.074 25.149 31.261 1.00 25.52 363 GLY A CA 1
ATOM 2807 C C . GLY A 1 363 ? 35.106 24.653 32.266 1.00 25.52 363 GLY A C 1
ATOM 2808 O O . GLY A 1 363 ? 34.795 23.784 33.074 1.00 25.52 363 GLY A O 1
ATOM 2809 N N . THR A 1 364 ? 36.326 25.190 32.244 1.00 30.67 364 THR A N 1
ATOM 2810 C CA . THR A 1 364 ? 37.199 25.154 33.428 1.00 30.67 364 THR A CA 1
ATOM 2811 C C . THR A 1 364 ? 36.868 26.368 34.281 1.00 30.67 364 THR A C 1
ATOM 2813 O O . THR A 1 364 ? 36.736 27.468 33.753 1.00 30.67 364 THR A O 1
ATOM 2816 N N . GLY A 1 365 ? 36.685 26.168 35.584 1.00 32.12 365 GLY A N 1
ATOM 2817 C CA . GLY A 1 365 ? 36.091 27.134 36.507 1.00 32.12 365 GLY A CA 1
ATOM 2818 C C . GLY A 1 365 ? 36.892 28.403 36.814 1.00 32.12 365 GLY A C 1
ATOM 2819 O O . GLY A 1 365 ? 37.017 28.708 37.990 1.00 32.12 365 GLY A O 1
ATOM 2820 N N . GLN A 1 366 ? 37.382 29.145 35.812 1.00 31.83 366 GLN A N 1
ATOM 2821 C CA . GLN A 1 366 ? 37.683 30.584 35.861 1.00 31.83 366 GLN A CA 1
ATOM 2822 C C . GLN A 1 366 ? 37.665 31.182 34.434 1.00 31.83 366 GLN A C 1
ATOM 2824 O O . GLN A 1 366 ? 38.524 30.852 33.628 1.00 31.83 366 GLN A O 1
ATOM 2829 N N . GLY A 1 367 ? 36.719 32.093 34.153 1.00 29.03 367 GLY A N 1
ATOM 2830 C CA . GLY A 1 367 ? 36.728 33.004 32.991 1.00 29.03 367 GLY A CA 1
ATOM 2831 C C . GLY A 1 367 ? 36.390 32.397 31.617 1.00 29.03 367 GLY A C 1
ATOM 2832 O O . GLY A 1 367 ? 37.044 31.480 31.139 1.00 29.03 367 GLY A O 1
ATOM 2833 N N . ILE A 1 368 ? 35.383 32.958 30.939 1.00 26.70 368 ILE A N 1
ATOM 2834 C CA . ILE A 1 368 ? 35.013 32.604 29.559 1.00 26.70 368 ILE A CA 1
ATOM 2835 C C . ILE A 1 368 ? 36.033 33.212 28.586 1.00 26.70 368 ILE A C 1
ATOM 2837 O O . ILE A 1 368 ? 36.168 34.433 28.533 1.00 26.70 368 ILE A O 1
ATOM 2841 N N . VAL A 1 369 ? 36.675 32.385 27.758 1.00 23.11 369 VAL A N 1
ATOM 2842 C CA . VAL A 1 369 ? 37.302 32.820 26.498 1.00 23.11 369 VAL A CA 1
ATOM 2843 C C . VAL A 1 369 ? 36.920 31.816 25.405 1.00 23.11 369 VAL A C 1
ATOM 2845 O O . VAL A 1 369 ? 37.119 30.618 25.605 1.00 23.11 369 VAL A O 1
ATOM 2848 N N . PRO A 1 370 ? 36.364 32.247 24.258 1.00 25.41 370 PRO A N 1
ATOM 2849 C CA . PRO A 1 370 ? 36.040 31.334 23.174 1.00 25.41 370 PRO A CA 1
ATOM 2850 C C . PRO A 1 370 ? 37.290 31.058 22.329 1.00 25.41 370 PRO A C 1
ATOM 2852 O O . PRO A 1 370 ? 37.920 31.987 21.825 1.00 25.41 370 PRO A O 1
ATOM 2855 N N . SER A 1 371 ? 37.621 29.787 22.102 1.00 23.31 371 SER A N 1
ATOM 2856 C CA . SER A 1 371 ? 38.463 29.396 20.970 1.00 23.31 371 SER A CA 1
ATOM 2857 C C . SER A 1 371 ? 37.814 28.244 20.202 1.00 23.31 371 SER A C 1
ATOM 2859 O O . SER A 1 371 ? 37.424 27.222 20.763 1.00 23.31 371 SER A O 1
ATOM 2861 N N . MET A 1 372 ? 37.643 28.441 18.893 1.00 23.36 372 MET A N 1
ATOM 2862 C CA . MET A 1 372 ? 37.290 27.376 17.958 1.00 23.36 372 MET A CA 1
ATOM 2863 C C . MET A 1 372 ? 38.549 26.581 17.631 1.00 23.36 372 MET A C 1
ATOM 2865 O O . MET A 1 372 ? 39.581 27.161 17.286 1.00 23.36 372 MET A O 1
ATOM 2869 N N . THR A 1 373 ? 38.472 25.254 17.658 1.00 22.14 373 THR A N 1
ATOM 2870 C CA . THR A 1 373 ? 39.458 24.424 16.961 1.00 22.14 373 THR A CA 1
ATOM 2871 C C . THR A 1 373 ? 38.775 23.195 16.377 1.00 22.14 373 THR A C 1
ATOM 2873 O O . THR A 1 373 ? 38.205 22.375 17.091 1.00 22.14 373 THR A O 1
ATOM 2876 N N . THR A 1 374 ? 38.814 23.099 15.052 1.00 24.00 374 THR A N 1
ATOM 2877 C CA . THR A 1 374 ? 38.302 21.981 14.259 1.00 24.00 374 THR A CA 1
ATOM 2878 C C . THR A 1 374 ? 39.361 20.881 14.207 1.00 24.00 374 THR A C 1
ATOM 2880 O O . THR A 1 374 ? 40.498 21.160 13.834 1.00 24.00 374 THR A O 1
ATOM 2883 N N . LEU A 1 375 ? 39.005 19.632 14.522 1.00 21.52 375 LEU A N 1
ATOM 2884 C CA . LEU A 1 375 ? 39.868 18.470 14.282 1.00 21.52 375 LEU A CA 1
ATOM 2885 C C . LEU A 1 375 ? 39.101 17.375 13.530 1.00 21.52 375 LEU A C 1
ATOM 2887 O O . LEU A 1 375 ? 38.093 16.850 13.999 1.00 21.52 375 LEU A O 1
ATOM 2891 N N . SER A 1 376 ? 39.604 17.097 12.327 1.00 27.38 376 SER A N 1
ATOM 2892 C CA . SER A 1 376 ? 39.286 15.972 11.441 1.00 27.38 376 SER A CA 1
ATOM 2893 C C . SER A 1 376 ? 40.128 14.738 11.817 1.00 27.38 376 SER A C 1
ATOM 2895 O O . SER A 1 376 ? 41.091 14.890 12.566 1.00 27.38 376 SER A O 1
ATOM 2897 N N . LEU A 1 377 ? 39.795 13.582 11.211 1.00 22.25 377 LEU A N 1
ATOM 2898 C CA . LEU A 1 377 ? 40.462 12.257 11.137 1.00 22.25 377 LEU A CA 1
ATOM 2899 C C . LEU A 1 377 ? 39.605 11.169 11.822 1.00 22.25 377 LEU A C 1
ATOM 2901 O O . LEU A 1 377 ? 39.172 11.349 12.950 1.00 22.25 377 LEU A O 1
ATOM 2905 N N . GLY A 1 378 ? 39.246 10.026 11.231 1.00 21.92 378 GLY A N 1
ATOM 2906 C CA . GLY A 1 378 ? 39.849 9.267 10.135 1.00 21.92 378 GLY A CA 1
ATOM 2907 C C . GLY A 1 378 ? 40.296 7.885 10.651 1.00 21.92 378 GLY A C 1
ATOM 2908 O O . GLY A 1 378 ? 41.139 7.830 11.533 1.00 21.92 378 GLY A O 1
ATOM 2909 N N . ALA A 1 379 ? 39.767 6.811 10.041 1.00 22.03 379 ALA A N 1
ATOM 2910 C CA . ALA A 1 379 ? 40.224 5.402 10.057 1.00 22.03 379 ALA A CA 1
ATOM 2911 C C . ALA A 1 379 ? 39.870 4.442 11.236 1.00 22.03 379 ALA A C 1
ATOM 2913 O O . ALA A 1 379 ? 40.010 4.756 12.412 1.00 22.03 379 ALA A O 1
ATOM 2914 N N . LYS A 1 380 ? 39.445 3.216 10.854 1.00 25.55 380 LYS A N 1
ATOM 2915 C CA . LYS A 1 380 ? 39.311 1.958 11.646 1.00 25.55 380 LYS A CA 1
ATOM 2916 C C . LYS A 1 380 ? 40.693 1.327 11.955 1.00 25.55 380 LYS A C 1
ATOM 2918 O O . LYS A 1 380 ? 41.624 1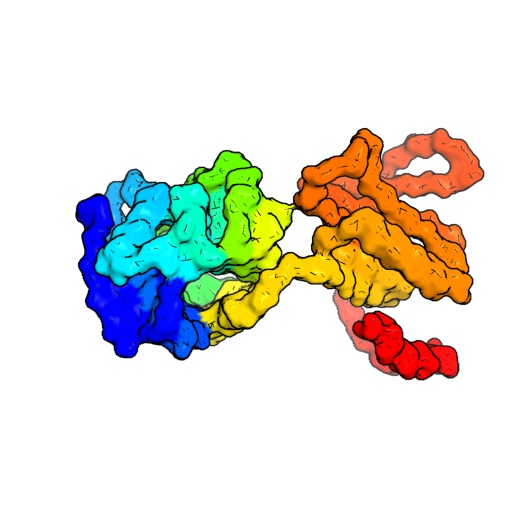.625 11.208 1.00 25.55 380 LYS A O 1
ATOM 2923 N N . PRO A 1 381 ? 40.840 0.429 12.964 1.00 25.45 381 PRO A N 1
ATOM 2924 C CA . PRO A 1 381 ? 40.789 -1.060 12.783 1.00 25.45 381 PRO A CA 1
ATOM 2925 C C . PRO A 1 381 ? 40.012 -1.801 13.927 1.00 25.45 381 PRO A C 1
ATOM 2927 O O . PRO A 1 381 ? 39.833 -1.215 14.985 1.00 25.45 381 PRO A O 1
ATOM 2930 N N . ILE A 1 382 ? 39.305 -2.945 13.767 1.00 21.22 382 ILE A N 1
ATOM 2931 C CA . ILE A 1 382 ? 39.651 -4.391 13.544 1.00 21.22 382 ILE A CA 1
ATOM 2932 C C . ILE A 1 382 ? 40.098 -5.171 14.824 1.00 21.22 382 ILE A C 1
ATOM 2934 O O . ILE A 1 382 ? 41.225 -4.977 15.254 1.00 21.22 382 ILE A O 1
ATOM 2938 N N . TYR A 1 383 ? 39.214 -6.096 15.292 1.00 24.00 383 TYR A N 1
ATOM 2939 C CA . TYR A 1 383 ? 39.358 -7.377 16.071 1.00 24.00 383 TYR A CA 1
ATOM 2940 C C . TYR A 1 383 ? 40.117 -7.385 17.439 1.00 24.00 383 TYR A C 1
ATOM 2942 O O . TYR A 1 383 ? 40.866 -6.465 17.708 1.00 24.00 383 TYR A O 1
ATOM 2950 N N . THR A 1 384 ? 40.005 -8.317 18.413 1.00 25.12 384 THR A N 1
ATOM 2951 C CA . THR A 1 384 ? 39.501 -9.712 18.582 1.00 25.12 384 THR A CA 1
ATOM 2952 C C . THR A 1 384 ? 39.455 -10.050 20.102 1.00 25.12 384 THR A C 1
ATOM 2954 O O . THR A 1 384 ? 40.218 -9.462 20.857 1.00 25.12 384 THR A O 1
ATOM 2957 N N . SER A 1 385 ? 38.610 -11.018 20.500 1.00 29.33 385 SER A N 1
ATOM 2958 C CA . SER A 1 385 ? 38.681 -11.975 21.643 1.00 29.33 385 SER A CA 1
ATOM 2959 C C . SER A 1 385 ? 39.511 -11.683 22.915 1.00 29.33 385 SER A C 1
ATOM 2961 O O . SER A 1 385 ? 40.735 -11.691 22.845 1.00 29.33 385 SER A O 1
ATOM 2963 N N . ASP A 1 386 ? 38.851 -11.671 24.088 1.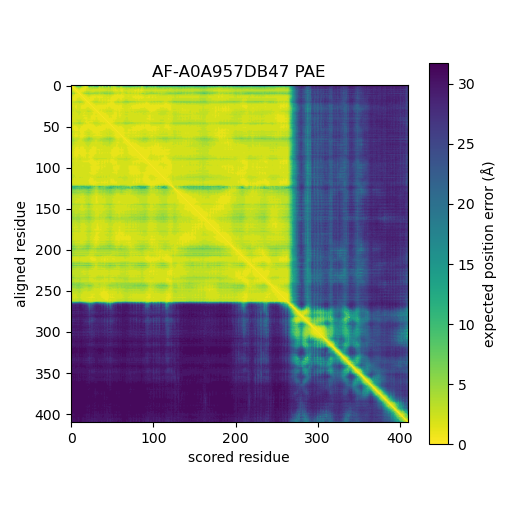00 28.08 386 ASP A N 1
ATOM 2964 C CA . ASP A 1 386 ? 39.219 -12.539 25.232 1.00 28.08 386 ASP A CA 1
ATOM 2965 C C . ASP A 1 386 ? 38.158 -12.515 26.364 1.00 28.08 386 ASP A C 1
ATOM 2967 O O . ASP A 1 386 ? 38.074 -11.586 27.166 1.00 28.08 386 ASP A O 1
ATOM 2971 N N . GLU A 1 387 ? 37.351 -13.578 26.462 1.00 31.62 387 GLU A N 1
ATOM 2972 C CA . GLU A 1 387 ? 36.366 -13.830 27.539 1.00 31.62 387 GLU A CA 1
ATOM 2973 C C . GLU A 1 387 ? 37.011 -14.208 28.893 1.00 31.62 387 GLU A C 1
ATOM 2975 O O . GLU A 1 387 ? 36.315 -14.426 29.886 1.00 31.62 387 GLU A O 1
ATOM 2980 N N . ALA A 1 388 ? 38.342 -14.269 28.978 1.00 30.78 388 ALA A N 1
ATOM 2981 C CA . ALA A 1 388 ? 39.049 -14.708 30.180 1.00 30.78 388 ALA A CA 1
ATOM 2982 C C . ALA A 1 388 ? 39.407 -13.574 31.161 1.00 30.78 388 ALA A C 1
ATOM 2984 O O . ALA A 1 388 ? 39.625 -13.849 32.340 1.00 30.78 388 ALA A O 1
ATOM 2985 N N . GLN A 1 389 ? 39.416 -12.304 30.734 1.00 32.16 389 GLN A N 1
ATOM 2986 C CA . GLN A 1 389 ? 39.741 -11.172 31.622 1.00 32.16 389 GLN A CA 1
ATOM 2987 C C . GLN A 1 389 ? 38.537 -10.609 32.393 1.00 32.16 389 GLN A C 1
ATOM 2989 O O . GLN A 1 389 ? 38.719 -10.006 33.449 1.00 32.16 389 GLN A O 1
ATOM 2994 N N . ALA A 1 390 ? 37.304 -10.866 31.945 1.00 33.47 390 ALA A N 1
ATOM 2995 C CA . ALA A 1 390 ? 36.101 -10.378 32.628 1.00 33.47 390 ALA A CA 1
ATOM 2996 C C . ALA A 1 390 ? 35.808 -11.105 33.958 1.00 33.47 390 ALA A C 1
ATOM 2998 O O . ALA A 1 390 ? 35.066 -10.596 34.792 1.00 33.47 390 ALA A O 1
ATOM 2999 N N . ARG A 1 391 ? 36.403 -12.284 34.199 1.00 32.88 391 ARG A N 1
ATOM 3000 C CA . ARG A 1 391 ? 36.133 -13.099 35.400 1.00 32.88 391 ARG A CA 1
ATOM 3001 C C . ARG A 1 391 ? 36.982 -12.759 36.625 1.00 32.88 391 ARG A C 1
ATOM 3003 O O . ARG A 1 391 ? 36.751 -13.342 37.677 1.00 32.88 391 ARG A O 1
ATOM 3010 N N . GLN A 1 392 ? 37.937 -11.834 36.522 1.00 33.16 392 GLN A N 1
ATOM 3011 C CA . GLN A 1 392 ? 38.846 -11.518 37.633 1.00 33.16 392 GLN A CA 1
ATOM 3012 C C . GLN A 1 392 ? 38.550 -10.179 38.332 1.00 33.16 392 GLN A C 1
ATOM 3014 O O . GLN A 1 392 ? 39.281 -9.803 39.243 1.00 33.16 392 GLN A O 1
ATOM 3019 N N . MET A 1 393 ? 37.478 -9.475 37.944 1.00 31.84 393 MET A N 1
ATOM 3020 C CA . MET A 1 393 ? 37.105 -8.166 38.513 1.00 31.84 393 MET A CA 1
ATOM 3021 C C . MET A 1 393 ? 35.706 -8.100 39.145 1.00 31.84 393 MET A C 1
ATOM 3023 O O . MET A 1 393 ? 35.275 -7.013 39.510 1.00 31.84 393 MET A O 1
ATOM 3027 N N . ALA A 1 394 ? 35.020 -9.226 39.346 1.00 31.17 394 ALA A N 1
ATOM 3028 C CA . ALA A 1 394 ? 33.794 -9.246 40.144 1.00 31.17 394 ALA A CA 1
ATOM 3029 C C . ALA A 1 394 ? 34.146 -9.569 41.604 1.00 31.17 394 ALA A C 1
ATOM 3031 O O . ALA A 1 394 ? 34.339 -10.730 41.969 1.00 31.17 394 ALA A O 1
ATOM 3032 N N . THR A 1 395 ? 34.288 -8.542 42.441 1.00 34.28 395 THR A N 1
ATOM 3033 C CA . THR A 1 395 ? 34.192 -8.717 43.895 1.00 34.28 395 THR A CA 1
ATOM 3034 C C . THR A 1 395 ? 32.721 -8.891 44.286 1.00 34.28 395 THR A C 1
ATOM 3036 O O . THR A 1 395 ? 31.807 -8.549 43.538 1.00 34.28 395 THR A O 1
ATOM 3039 N N . GLU A 1 396 ? 32.491 -9.473 45.462 1.00 37.09 396 GLU A N 1
ATOM 3040 C CA . GLU A 1 396 ? 31.206 -9.992 45.949 1.00 37.09 396 GLU A CA 1
ATOM 3041 C C . GLU A 1 396 ? 29.979 -9.036 46.067 1.00 37.09 396 GLU A C 1
ATOM 3043 O O . GLU A 1 396 ? 28.903 -9.571 46.338 1.00 37.09 396 GLU A O 1
ATOM 3048 N N . PRO A 1 397 ? 29.996 -7.698 45.825 1.00 35.66 397 PRO A N 1
ATOM 3049 C CA . PRO A 1 397 ? 28.753 -6.909 45.845 1.00 35.66 397 PRO A CA 1
ATOM 3050 C C . PRO A 1 397 ? 27.829 -7.095 44.624 1.00 35.66 397 PRO A C 1
ATOM 3052 O O . PRO A 1 397 ? 26.630 -6.840 44.727 1.00 35.66 397 PRO A O 1
ATOM 3055 N N . GLU A 1 398 ? 28.337 -7.528 43.462 1.00 35.78 398 GLU A N 1
ATOM 3056 C CA . GLU A 1 398 ? 27.545 -7.556 42.210 1.00 35.78 398 GLU A CA 1
ATOM 3057 C C . GLU A 1 398 ? 26.481 -8.667 42.164 1.00 35.78 398 GLU A C 1
ATOM 3059 O O . GLU A 1 398 ? 25.504 -8.575 41.416 1.00 35.78 398 GLU A O 1
ATOM 3064 N N . MET A 1 399 ? 26.613 -9.697 43.004 1.00 31.45 399 MET A N 1
ATOM 3065 C CA . MET A 1 399 ? 25.641 -10.794 43.077 1.00 31.45 399 MET A CA 1
ATOM 3066 C C . MET A 1 399 ? 24.369 -10.422 43.856 1.00 31.45 399 MET A C 1
ATOM 3068 O O . MET A 1 399 ? 23.327 -11.038 43.629 1.00 31.45 399 MET A O 1
ATOM 3072 N N . ASP A 1 400 ? 24.404 -9.391 44.712 1.00 37.12 400 ASP A N 1
ATOM 3073 C CA . ASP A 1 400 ? 23.212 -8.934 45.449 1.00 37.12 400 ASP A CA 1
ATOM 3074 C C . ASP A 1 400 ? 22.255 -8.121 44.548 1.00 37.12 400 ASP A C 1
ATOM 3076 O O . ASP A 1 400 ? 21.034 -8.146 44.729 1.00 37.12 400 ASP A O 1
ATOM 3080 N N . TRP A 1 401 ? 22.784 -7.474 43.499 1.00 35.94 401 TRP A N 1
ATOM 3081 C CA . TRP A 1 401 ? 22.007 -6.634 42.575 1.00 35.94 401 TRP A CA 1
ATOM 3082 C C . TRP A 1 401 ? 21.066 -7.445 41.671 1.00 35.94 401 TRP A C 1
ATOM 3084 O O . TRP A 1 401 ? 19.918 -7.060 41.440 1.00 35.94 401 TRP A O 1
ATOM 3094 N N . LEU A 1 402 ? 21.510 -8.617 41.203 1.00 34.00 402 LEU A N 1
ATOM 3095 C CA . LEU A 1 402 ? 20.701 -9.501 40.357 1.00 34.00 402 LEU A CA 1
ATOM 3096 C C . LEU A 1 402 ? 19.485 -10.084 41.094 1.00 34.00 402 LEU A C 1
ATOM 3098 O O . LEU A 1 402 ? 18.468 -10.344 40.451 1.00 34.00 402 LEU A O 1
ATOM 3102 N N . SER A 1 403 ? 19.546 -10.236 42.424 1.00 34.41 403 SER A N 1
ATOM 3103 C CA . SER A 1 403 ? 18.415 -10.745 43.214 1.00 34.41 403 SER A CA 1
ATOM 3104 C C . SER A 1 403 ? 17.290 -9.710 43.380 1.00 34.41 403 SER A C 1
ATOM 3106 O O . SER A 1 403 ? 16.115 -10.075 43.431 1.00 34.41 403 SER A O 1
ATOM 3108 N N . ARG A 1 404 ? 17.616 -8.407 43.362 1.00 38.44 404 ARG A N 1
ATOM 3109 C CA . ARG A 1 404 ? 16.645 -7.301 43.504 1.00 38.44 404 ARG A CA 1
ATOM 3110 C C . ARG A 1 404 ? 16.006 -6.847 42.191 1.00 38.44 404 ARG A C 1
ATOM 3112 O O . ARG A 1 404 ? 15.081 -6.037 42.208 1.00 38.44 404 ARG A O 1
ATOM 3119 N N . LYS A 1 405 ? 16.423 -7.420 41.057 1.00 30.28 405 LYS A N 1
ATOM 3120 C CA . LYS A 1 405 ? 15.852 -7.174 39.719 1.00 30.28 405 LYS A CA 1
ATOM 3121 C C . LYS A 1 405 ? 14.336 -7.426 39.657 1.00 30.28 405 LYS A C 1
ATOM 3123 O O . LYS A 1 405 ? 13.652 -6.821 38.840 1.00 30.28 405 LYS A O 1
ATOM 3128 N N . GLY A 1 406 ? 13.812 -8.273 40.546 1.00 31.06 406 GLY A N 1
ATOM 3129 C CA . GLY A 1 406 ? 12.381 -8.565 40.654 1.00 31.06 406 GLY A CA 1
ATOM 3130 C C . GLY A 1 406 ? 11.520 -7.434 41.230 1.00 31.06 406 GLY A C 1
ATOM 3131 O O . GLY A 1 406 ? 10.328 -7.426 40.968 1.00 31.06 406 GLY A O 1
ATOM 3132 N N . GLN A 1 407 ? 12.085 -6.467 41.965 1.00 31.94 407 GLN A N 1
ATOM 3133 C CA . GLN A 1 407 ? 11.303 -5.375 42.578 1.00 31.94 407 GLN A CA 1
ATOM 3134 C C . GLN A 1 407 ? 11.233 -4.093 41.737 1.00 31.94 407 GLN A C 1
ATOM 3136 O O . GLN A 1 407 ? 10.465 -3.198 42.065 1.00 31.94 407 GLN A O 1
ATOM 3141 N N . LEU A 1 408 ? 12.036 -3.981 40.676 1.00 34.00 408 LEU A N 1
ATOM 3142 C CA . LEU A 1 408 ? 12.058 -2.807 39.790 1.00 34.00 408 LEU A CA 1
ATOM 3143 C C . LEU A 1 408 ? 11.173 -2.971 38.543 1.00 34.00 408 LEU A C 1
ATOM 3145 O O . LEU A 1 408 ? 11.042 -2.021 37.777 1.00 34.00 408 LEU A O 1
ATOM 3149 N N . ILE A 1 409 ? 10.609 -4.165 38.328 1.00 33.97 409 ILE A N 1
ATOM 3150 C CA . ILE A 1 409 ? 9.753 -4.491 37.174 1.00 33.97 409 ILE A CA 1
ATOM 3151 C C . ILE A 1 409 ? 8.247 -4.402 37.521 1.00 33.97 409 ILE A C 1
ATOM 3153 O O . ILE A 1 409 ? 7.444 -4.237 36.607 1.00 33.97 409 ILE A O 1
ATOM 3157 N N . GLU A 1 410 ? 7.859 -4.444 38.804 1.00 25.31 410 GLU A N 1
ATOM 3158 C CA . GLU A 1 410 ? 6.511 -4.050 39.281 1.00 25.31 410 GLU A CA 1
ATOM 3159 C C . GLU A 1 410 ? 6.442 -2.547 39.596 1.00 25.31 410 GLU A C 1
ATOM 3161 O O . GLU A 1 410 ? 5.398 -1.922 39.293 1.00 25.31 410 GLU A O 1
#

Nearest PDB structures (foldseek):
  7dq9-assembly4_D  TM=8.087E-01  e=8.096E-15  Alistipes shahii WAL 8301
  8agm-assembly2_DDD  TM=7.552E-01  e=2.413E-15  metagenome
  4io0-assembly2_B  TM=7.232E-01  e=2.036E-14  Priestia megaterium
  4o08-assembly2_B  TM=7.142E-01  e=1.713E-14  Priestia megaterium
  3oos-assembly1_A  TM=7.151E-01  e=1.526E-14  Bacillus anthracis str. Sterne

Mean predicted aligned error: 15.83 Å